Protein AF-A0A9C9YSY8-F1 (afdb_monomer)

Sequence (391 aa):
MLTLLEEVLQSASAFPRGHAELFSRYLCRLVIRERQNPRGVELIDALFDPEDLRDMADPRQPLLPPDAPFFTALARLAYDGQRREFKGEPQEVNFARRAVRQTLDNDQWTLARALHLLIEAETCGQYRFRHQQFQEYFAALELARSGEVALAQAPWRPDQFQRGLAEVRDELPAWGQLPPVDRSGWEETARMAAELAEDGDDFIARLAEVNLPLAGQSAAPERVAVNLRANLAERLLARMRDDRADLRARIAAGHALGEMEMLEVLGYRALARNGQRIAWLPPVETIPGGEYTFGSQDDPEADSDEHRFSQRLAEFALGRFPVTNAEWGCFIKAGGYEEPRWWRGEASRRYREQGSNEGEIYFLKSIRQVVRAQDLDLEEVLAALRIGPEQ

pLDDT: mean 85.14, std 14.09, range [41.19, 98.5]

Foldseek 3Di:
DLVLQVVLVVQEPDGQPDLLSSVQLSVLVLLLVLCPDPVNVVLSPVQDDPVLNVQSPPSHHRGHPCPRLLLLLLLVLLQVQLVPPDDQDDDFRKAALVSSCVRDPPSSVVSCVSSQQKDADPPPRIITGPDPSSSLSSPLSVCLVVLPLLLFAWAWFQVPAPDGPVRQVVPADPPGDGDATRGSSNLSSLLSNLVVHPPSQVSLVVNCVRQLLSSLLSDDPVRYDPVSNVVSLLVLVVSLPDPRTGPNNNVSSVVSNVNSVPCVSVVWDFDDDPNHGLAIHFDKDKDAFAKDWDFDPPDPPDDPPTDIDIDTDHIDIDGPDPQDPRNVVSCVVVCVLPDCVNQDDPVSVCCSVVDPVVVVVVVVVVVVVVCVSPVNDPVVVCVVVVHDPVD

Nearest PDB structures (foldseek):
  1y4j-assembly1_B  TM=8.298E-01  e=3.152E-01  Homo sapiens
  7wge-assembly1_A  TM=3.736E-01  e=1.547E-03  Homo sapiens
  1g3j-assembly1_A  TM=2.043E-01  e=4.956E+00  Homo sapiens
  2z6h-assembly1_A  TM=2.006E-01  e=8.853E+00  Homo sapiens

Secondary structure (DSSP, 8-state):
-HHHHHHHHHH-SS--SSHHHHHHHHHHHHHHHHHTSTTTHHHHHHHS-HHHHHHHT-SSS----TTSHHHHHHHHHHHHHHHHH-SSS-----EEHHHHHHHS-HHHHHHHHHTTSEEE-SSTTEEEESSHHHHHHHHHHHHHHH--GGGG----SGGGSSS-HHHHHHHS-TTPPPP-PPP-S-HHHHHHHHHH-TTHHHHHHHHHHH-HHHHHHH--TTTS-HHHHHHHHHHHHHHHH-TTS-HHHHHHHHHHHHHTT-GGGGT-EEEEETTEEEEEEPPEEEE-SEEEEES-SS-TT--TT---EEEEE--EEEESSPPPHHHHHHHHHTTTTT-GGG--SHHHHHHHHS--HHHHHHHHHHHHHHHHHHT--HHHHHHHTT--TT-

Radius of gyration: 27.0 Å; Cα contacts (8 Å, |Δi|>4): 495; chains: 1; bounding box: 69×48×82 Å

Mean predicted aligned error: 10.3 Å

Solvent-accessible surface area (backbone atoms only — not comparable to full-atom values): 22149 Å² total; per-residue (Å²): 106,68,71,57,48,51,59,44,49,79,65,34,96,63,83,63,93,45,69,47,52,44,53,36,44,40,50,23,51,50,52,56,55,40,39,73,34,90,82,31,30,69,57,43,67,72,59,46,55,77,63,51,58,50,39,24,60,34,66,88,66,44,42,59,60,69,79,38,64,55,48,41,30,48,11,49,52,28,34,58,43,53,74,70,68,62,78,60,59,99,67,86,63,73,38,47,51,66,61,50,60,73,53,30,56,75,65,48,48,50,47,36,44,75,69,54,47,46,38,78,40,95,55,85,67,25,28,24,50,66,43,67,68,58,34,33,50,28,19,8,58,43,41,30,72,68,61,63,46,72,58,40,36,43,51,42,44,56,90,58,42,95,70,45,69,65,64,56,51,75,75,44,58,99,86,53,78,80,70,75,57,67,52,45,78,24,62,69,22,48,41,30,8,37,71,66,23,93,55,30,57,60,50,33,56,57,25,37,78,37,23,48,36,59,24,33,66,50,47,46,83,93,79,37,57,69,67,58,54,52,51,45,42,52,53,26,54,50,43,42,67,38,84,78,35,25,69,45,38,17,50,45,14,46,50,20,37,57,75,50,65,55,51,54,85,78,52,31,42,80,40,64,58,96,89,40,77,70,45,68,42,76,39,64,44,79,46,74,56,44,79,44,77,44,68,54,89,86,50,97,84,59,59,96,84,59,59,62,48,77,49,78,43,72,62,48,73,44,67,76,60,79,90,45,74,69,52,50,50,41,40,57,76,71,39,54,85,75,45,66,87,78,42,75,58,68,69,46,39,47,48,66,73,69,54,51,63,65,64,53,49,51,49,51,48,51,47,52,50,50,30,69,73,64,75,48,60,63,68,60,54,33,54,76,70,70,53,60,99,92,114

Structure (mmCIF, N/CA/C/O backbone):
data_AF-A0A9C9YSY8-F1
#
_entry.id   AF-A0A9C9YSY8-F1
#
loop_
_atom_site.group_PDB
_atom_site.id
_atom_site.type_symbol
_atom_site.label_atom_id
_atom_site.label_alt_id
_atom_site.label_comp_id
_atom_site.label_asym_id
_atom_site.label_entity_id
_atom_site.label_seq_id
_atom_site.pdbx_PDB_ins_code
_atom_site.Cartn_x
_atom_site.Cartn_y
_atom_site.Cartn_z
_atom_site.occupancy
_atom_site.B_iso_or_equiv
_atom_site.auth_seq_id
_atom_site.auth_comp_id
_atom_site.auth_asym_id
_atom_site.auth_atom_id
_atom_site.pdbx_PDB_model_num
ATOM 1 N N . MET A 1 1 ? 1.028 11.476 12.894 1.00 53.50 1 MET A N 1
ATOM 2 C CA . MET A 1 1 ? 1.878 10.273 12.772 1.00 53.50 1 MET A CA 1
ATOM 3 C C . MET A 1 1 ? 3.161 10.383 13.597 1.00 53.50 1 MET A C 1
ATOM 5 O O . MET A 1 1 ? 3.347 9.523 14.439 1.00 53.50 1 MET A O 1
ATOM 9 N N . LEU A 1 2 ? 3.988 11.429 13.444 1.00 47.78 2 LEU A N 1
ATOM 10 C CA . LEU A 1 2 ? 5.233 11.613 14.223 1.00 47.78 2 LEU A CA 1
ATOM 11 C C . LEU A 1 2 ? 5.024 11.620 15.747 1.00 47.78 2 LEU A C 1
ATOM 13 O O . LEU A 1 2 ? 5.626 10.808 16.429 1.00 47.78 2 LEU A O 1
ATOM 17 N N . THR A 1 3 ? 4.071 12.395 16.270 1.00 62.78 3 THR A N 1
ATOM 18 C CA . THR A 1 3 ? 3.726 12.384 17.711 1.00 62.78 3 THR A CA 1
ATOM 19 C C . THR A 1 3 ? 3.260 11.005 18.201 1.00 62.78 3 THR A C 1
ATOM 21 O O . THR A 1 3 ? 3.559 10.579 19.309 1.00 62.78 3 THR A O 1
ATOM 24 N N . LEU A 1 4 ? 2.547 10.272 17.342 1.00 63.28 4 LEU A N 1
ATOM 25 C CA . LEU A 1 4 ? 2.064 8.910 17.597 1.00 63.28 4 LEU A CA 1
ATOM 26 C C . LEU A 1 4 ? 3.246 7.927 17.686 1.00 63.28 4 LEU A C 1
ATOM 28 O O . LEU A 1 4 ? 3.289 7.070 18.563 1.00 63.28 4 LEU A O 1
ATOM 32 N N . LEU A 1 5 ? 4.219 8.089 16.787 1.00 57.59 5 LEU A N 1
ATOM 33 C CA . LEU A 1 5 ? 5.454 7.318 16.729 1.00 57.59 5 LEU A CA 1
ATOM 34 C C . LEU A 1 5 ? 6.379 7.632 17.912 1.00 57.59 5 LEU A C 1
ATOM 36 O O . LEU A 1 5 ? 6.881 6.701 18.529 1.00 57.59 5 LEU A O 1
ATOM 40 N N . GLU A 1 6 ? 6.562 8.904 18.270 1.00 66.06 6 GLU A N 1
ATOM 41 C CA . GLU A 1 6 ? 7.297 9.330 19.469 1.00 66.06 6 GLU A CA 1
ATOM 42 C C . GLU A 1 6 ? 6.704 8.709 20.728 1.00 66.06 6 GLU A C 1
ATOM 44 O O . GLU A 1 6 ? 7.425 8.121 21.532 1.00 66.06 6 GLU A O 1
ATOM 49 N N . GLU A 1 7 ? 5.380 8.775 20.880 1.00 66.81 7 GLU A N 1
ATOM 50 C CA . GLU A 1 7 ? 4.705 8.141 22.003 1.00 66.81 7 GLU A CA 1
ATOM 51 C C . GLU A 1 7 ? 4.943 6.620 22.000 1.00 66.81 7 GLU A C 1
ATOM 53 O O . GLU A 1 7 ? 5.314 6.051 23.026 1.00 66.81 7 GLU A O 1
ATOM 58 N N . VAL A 1 8 ? 4.808 5.925 20.872 1.00 64.19 8 VAL A N 1
ATOM 59 C CA . VAL A 1 8 ? 5.055 4.472 20.846 1.00 64.19 8 VAL A CA 1
ATOM 60 C C . VAL A 1 8 ? 6.527 4.130 21.144 1.00 64.19 8 VAL A C 1
ATOM 62 O O . VAL A 1 8 ? 6.789 3.203 21.915 1.00 64.19 8 VAL A O 1
ATOM 65 N N . LEU A 1 9 ? 7.487 4.891 20.608 1.00 65.31 9 LEU A N 1
ATOM 66 C CA . LEU A 1 9 ? 8.928 4.653 20.766 1.00 65.31 9 LEU A CA 1
ATOM 67 C C . LEU A 1 9 ? 9.468 5.004 22.158 1.00 65.31 9 LEU A C 1
ATOM 69 O O . LEU A 1 9 ? 10.395 4.348 22.620 1.00 65.31 9 LEU A O 1
ATOM 73 N N . GLN A 1 10 ? 8.885 5.975 22.866 1.00 65.06 10 GLN A N 1
ATOM 74 C CA . GLN A 1 10 ? 9.277 6.292 24.250 1.00 65.06 10 GLN A CA 1
ATOM 75 C C . GLN A 1 10 ? 9.098 5.104 25.210 1.00 65.06 10 GLN A C 1
ATOM 77 O O . GLN A 1 10 ? 9.761 5.038 26.244 1.00 65.06 10 GLN A O 1
ATOM 82 N N . SER A 1 11 ? 8.193 4.178 24.884 1.00 57.09 11 SER A N 1
ATOM 83 C CA . SER A 1 11 ? 7.857 3.014 25.712 1.00 57.09 11 SER A CA 1
ATOM 84 C C . SER A 1 11 ? 8.314 1.670 25.142 1.00 57.09 11 SER A C 1
ATOM 86 O O . SER A 1 11 ? 8.311 0.686 25.876 1.00 57.09 11 SER A O 1
ATOM 88 N N . ALA A 1 12 ? 8.687 1.605 23.859 1.00 59.97 12 ALA A N 1
ATOM 89 C CA . ALA A 1 12 ? 8.992 0.358 23.159 1.00 59.97 12 ALA A CA 1
ATOM 90 C C . ALA A 1 12 ? 10.464 0.288 22.733 1.00 59.97 12 ALA A C 1
ATOM 92 O O . ALA A 1 12 ? 11.056 1.271 22.300 1.00 59.97 12 ALA A O 1
ATOM 93 N N . SER A 1 13 ? 11.053 -0.907 22.788 1.00 56.91 13 SER A N 1
ATOM 94 C CA . SER A 1 13 ? 12.455 -1.135 22.409 1.00 56.91 13 SER A CA 1
ATOM 95 C C . SER A 1 13 ? 12.695 -1.246 20.897 1.00 56.91 13 SER A C 1
ATOM 97 O O . SER A 1 13 ? 13.848 -1.276 20.470 1.00 56.91 13 SER A O 1
ATOM 99 N N . ALA A 1 14 ? 11.636 -1.324 20.084 1.00 68.00 14 ALA A N 1
ATOM 100 C CA . ALA A 1 14 ? 11.732 -1.562 18.646 1.00 68.00 14 ALA A CA 1
ATOM 101 C C . ALA A 1 14 ? 10.728 -0.731 17.838 1.00 68.00 14 ALA A C 1
ATOM 103 O O . ALA A 1 14 ? 9.569 -0.568 18.238 1.00 68.00 14 ALA A O 1
ATOM 104 N N . PHE A 1 15 ? 11.176 -0.275 16.665 1.00 73.31 15 PHE A N 1
ATOM 105 C CA . PHE A 1 15 ? 10.362 0.453 15.695 1.00 73.31 15 PHE A CA 1
ATOM 106 C C . PHE A 1 15 ? 9.209 -0.429 15.169 1.00 73.31 15 PHE A C 1
ATOM 108 O O . PHE A 1 15 ? 9.440 -1.615 14.915 1.00 73.31 15 PHE A O 1
ATOM 115 N N . PRO A 1 16 ? 7.977 0.097 15.019 1.00 76.06 16 PRO A N 1
ATOM 116 C CA . PRO A 1 16 ? 6.867 -0.657 14.430 1.00 76.06 16 PRO A CA 1
ATOM 117 C C . PRO A 1 16 ? 7.177 -1.093 12.994 1.00 76.06 16 PRO A C 1
ATOM 119 O O . PRO A 1 16 ? 7.732 -0.316 12.222 1.00 76.06 16 PRO A O 1
ATOM 122 N N . ARG A 1 17 ? 6.785 -2.309 12.602 1.00 75.12 17 ARG A N 1
ATOM 123 C CA . ARG A 1 17 ? 7.070 -2.855 11.260 1.00 75.12 17 ARG A CA 1
ATOM 124 C C . ARG A 1 17 ? 6.138 -2.329 10.164 1.00 75.12 17 ARG A C 1
ATOM 126 O O . ARG A 1 17 ? 6.285 -2.700 9.007 1.00 75.12 17 ARG A O 1
ATOM 133 N N . GLY A 1 18 ? 5.160 -1.504 10.521 1.00 83.56 18 GLY A N 1
ATOM 134 C CA . GLY A 1 18 ? 4.184 -0.944 9.595 1.00 83.56 18 GLY A CA 1
ATOM 135 C C . GLY A 1 18 ? 3.170 -0.053 10.304 1.00 83.56 18 GLY A C 1
ATOM 136 O O . GLY A 1 18 ? 3.243 0.156 11.523 1.00 83.56 18 GLY A O 1
ATOM 137 N N . HIS A 1 19 ? 2.231 0.497 9.537 1.00 86.62 19 HIS A N 1
ATOM 138 C CA . HIS A 1 19 ? 1.243 1.436 10.070 1.00 86.62 19 HIS A CA 1
ATOM 139 C C . HIS A 1 19 ? 0.259 0.736 11.007 1.00 86.62 19 HIS A C 1
ATOM 141 O O . HIS A 1 19 ? -0.042 1.269 12.076 1.00 86.62 19 HIS A O 1
ATOM 147 N N . ALA A 1 20 ? -0.197 -0.471 10.666 1.00 90.38 20 ALA A N 1
ATOM 148 C CA . ALA A 1 20 ? -1.161 -1.183 11.498 1.00 90.38 20 ALA A CA 1
ATOM 149 C C . ALA A 1 20 ? -0.577 -1.529 12.877 1.00 90.38 20 ALA A C 1
ATOM 151 O O . ALA A 1 20 ? -1.247 -1.361 13.898 1.00 90.38 20 ALA A O 1
ATOM 152 N N . GLU A 1 21 ? 0.696 -1.936 12.930 1.00 87.19 21 GLU A N 1
ATOM 153 C CA . GLU A 1 21 ? 1.386 -2.190 14.200 1.00 87.19 21 GLU A CA 1
ATOM 154 C C . GLU A 1 21 ? 1.549 -0.902 15.021 1.00 87.19 21 GLU A C 1
ATOM 156 O O . GLU A 1 21 ? 1.324 -0.918 16.231 1.00 87.19 21 GLU A O 1
ATOM 161 N N . LEU A 1 22 ? 1.878 0.229 14.384 1.00 89.12 22 LEU A N 1
ATOM 162 C CA . LEU A 1 22 ? 1.962 1.526 15.064 1.00 89.12 22 LEU A CA 1
ATOM 163 C C . LEU A 1 22 ? 0.634 1.885 15.753 1.00 89.12 22 LEU A C 1
ATOM 165 O O . LEU A 1 22 ? 0.630 2.214 16.941 1.00 89.12 22 LEU A O 1
ATOM 169 N N . PHE A 1 23 ? -0.487 1.789 15.032 1.00 90.75 23 PHE A N 1
ATOM 170 C CA . PHE A 1 23 ? -1.812 2.085 15.583 1.00 90.75 23 PHE A CA 1
ATOM 171 C C . PHE A 1 23 ? -2.242 1.079 16.653 1.00 90.75 23 PHE A C 1
ATOM 173 O O . PHE A 1 23 ? -2.756 1.498 17.690 1.00 90.75 23 PHE A O 1
ATOM 180 N N . SER A 1 24 ? -1.972 -0.216 16.457 1.00 92.62 24 SER A N 1
ATOM 181 C CA . SER A 1 24 ? -2.257 -1.257 17.455 1.00 92.62 24 SER A CA 1
ATOM 182 C C . SER A 1 24 ? -1.576 -0.942 18.786 1.00 92.62 24 SER A C 1
ATOM 184 O O . SER A 1 24 ? -2.235 -0.837 19.819 1.00 92.62 24 SER A O 1
ATOM 186 N N . ARG A 1 25 ? -0.258 -0.697 18.754 1.00 90.06 25 ARG A N 1
ATOM 187 C CA . ARG A 1 25 ? 0.536 -0.388 19.953 1.00 90.06 25 ARG A CA 1
ATOM 188 C C . ARG A 1 25 ? 0.079 0.904 20.625 1.00 90.06 25 ARG A C 1
ATOM 190 O O . ARG A 1 25 ? 0.023 0.983 21.852 1.00 90.06 25 ARG A O 1
ATOM 197 N N . TYR A 1 26 ? -0.265 1.914 19.829 1.00 90.25 26 TYR A N 1
ATOM 198 C CA . TYR A 1 26 ? -0.780 3.173 20.351 1.00 90.25 26 TYR A CA 1
ATOM 199 C C . TYR A 1 26 ? -2.120 3.001 21.074 1.00 90.25 26 TYR A C 1
ATOM 201 O O . TYR A 1 26 ? -2.306 3.546 22.162 1.00 90.25 26 TYR A O 1
ATOM 209 N N . LEU A 1 27 ? -3.039 2.213 20.511 1.00 93.50 27 LEU A N 1
ATOM 210 C CA . LEU A 1 27 ? -4.328 1.924 21.135 1.00 93.50 27 LEU A CA 1
ATOM 211 C C . LEU A 1 27 ? -4.168 1.141 22.441 1.00 93.50 27 LEU A C 1
ATOM 213 O O . LEU A 1 27 ? -4.807 1.515 23.425 1.00 93.50 27 LEU A O 1
ATOM 217 N N . CYS A 1 28 ? -3.272 0.147 22.497 1.00 93.62 28 CYS A N 1
ATOM 218 C CA . CYS A 1 28 ? -2.930 -0.532 23.752 1.00 93.62 28 CYS A CA 1
ATOM 219 C C 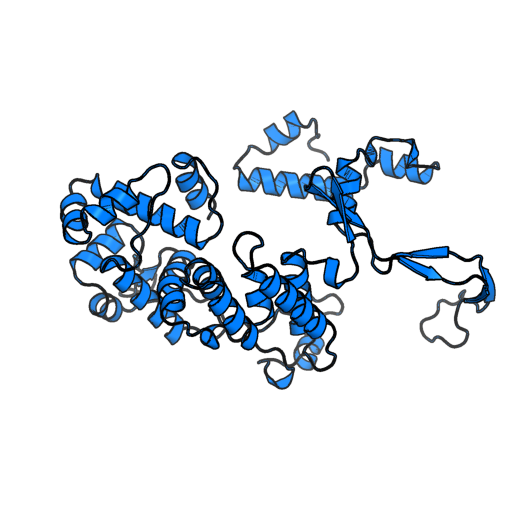. CYS A 1 28 ? -2.508 0.488 24.816 1.00 93.62 28 CYS A C 1
ATOM 221 O O . CYS A 1 28 ? -3.053 0.515 25.919 1.00 93.62 28 CYS A O 1
ATOM 223 N N . ARG A 1 29 ? -1.594 1.403 24.463 1.00 90.75 29 ARG A N 1
ATOM 224 C CA . ARG A 1 29 ? -1.128 2.452 25.379 1.00 90.75 29 ARG A CA 1
ATOM 225 C C . ARG A 1 29 ? -2.264 3.369 25.834 1.00 90.75 29 ARG A C 1
ATOM 227 O O . ARG A 1 29 ? -2.326 3.695 27.018 1.00 90.75 29 ARG A O 1
ATOM 234 N N . LEU A 1 30 ? -3.147 3.793 24.929 1.00 92.12 30 LEU A N 1
ATOM 235 C CA . LEU A 1 30 ? -4.293 4.637 25.271 1.00 92.12 30 LEU A CA 1
ATOM 236 C C . LEU A 1 30 ? -5.233 3.948 26.264 1.00 92.12 30 LEU A C 1
ATOM 238 O O . LEU A 1 30 ? -5.594 4.562 27.268 1.00 92.12 30 LEU A O 1
ATOM 242 N N . VAL A 1 31 ? -5.580 2.681 26.022 1.00 94.31 31 VAL A N 1
ATOM 243 C CA . VAL A 1 31 ? -6.439 1.901 26.925 1.00 94.31 31 VAL A CA 1
ATOM 244 C C . VAL A 1 31 ? -5.767 1.737 28.287 1.00 94.31 31 VAL A C 1
ATOM 246 O O . VAL A 1 31 ? -6.350 2.098 29.305 1.00 94.31 31 VAL A O 1
ATOM 249 N N . ILE A 1 32 ? -4.513 1.282 28.336 1.00 94.19 32 ILE A N 1
ATOM 250 C CA . ILE A 1 32 ? -3.812 1.070 29.612 1.00 94.19 32 ILE A CA 1
ATOM 251 C C . ILE A 1 32 ? -3.631 2.378 30.391 1.00 94.19 32 ILE A C 1
ATOM 253 O O . ILE A 1 32 ? -3.777 2.388 31.614 1.00 94.19 32 ILE A O 1
ATOM 257 N N . ARG A 1 33 ? -3.375 3.497 29.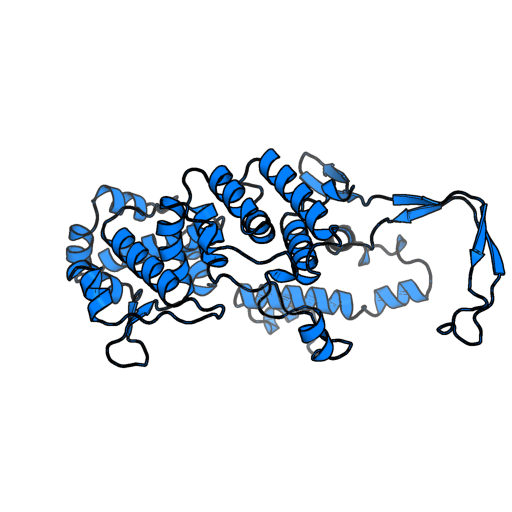707 1.00 91.81 33 ARG A N 1
ATOM 258 C CA . ARG A 1 33 ? -3.309 4.820 30.338 1.00 91.81 33 ARG A CA 1
ATOM 259 C C . ARG A 1 33 ? -4.660 5.243 30.910 1.00 91.81 33 ARG A C 1
ATOM 261 O O . ARG A 1 33 ? -4.707 5.728 32.034 1.00 91.81 33 ARG A O 1
ATOM 268 N N . GLU A 1 34 ? -5.748 5.065 30.167 1.00 94.25 34 GLU A N 1
ATOM 269 C CA . GLU A 1 34 ? -7.085 5.434 30.642 1.00 94.25 34 GLU A CA 1
ATOM 270 C C . GLU A 1 34 ? -7.540 4.547 31.805 1.00 94.25 34 GLU A C 1
ATOM 272 O O . GLU A 1 34 ? -8.205 5.019 32.723 1.00 94.25 34 GLU A O 1
ATOM 277 N N . ARG A 1 35 ? -7.083 3.292 31.857 1.00 94.25 35 ARG A N 1
ATOM 278 C CA . ARG A 1 35 ? -7.336 2.392 32.990 1.00 94.25 35 ARG A CA 1
ATOM 279 C C . ARG A 1 35 ? -6.694 2.883 34.288 1.00 94.25 35 ARG A C 1
ATOM 281 O O . ARG A 1 35 ? -7.181 2.575 35.367 1.00 94.25 35 ARG A O 1
ATOM 288 N N . GLN A 1 36 ? -5.611 3.658 34.209 1.00 91.62 36 GLN A N 1
ATOM 289 C CA . GLN A 1 36 ? -4.979 4.270 35.384 1.00 91.62 36 GLN A CA 1
ATOM 290 C C . GLN A 1 36 ? -5.775 5.476 35.915 1.00 91.62 36 GLN A C 1
ATOM 292 O O . GLN A 1 36 ? -5.525 5.927 37.035 1.00 91.62 36 GLN A O 1
ATOM 297 N N . ASN A 1 37 ? -6.743 5.996 35.149 1.00 90.88 37 ASN A N 1
ATOM 298 C CA . ASN A 1 37 ? -7.614 7.077 35.595 1.00 90.88 37 ASN A CA 1
ATOM 299 C C . ASN A 1 37 ? -8.754 6.525 36.473 1.00 90.88 37 ASN A C 1
ATOM 301 O O . ASN A 1 37 ? -9.435 5.582 36.066 1.00 90.88 37 ASN A O 1
ATOM 305 N N . PRO A 1 38 ? -9.077 7.156 37.624 1.00 86.19 38 PRO A N 1
ATOM 306 C CA . PRO A 1 38 ? -10.145 6.683 38.515 1.00 86.19 38 PRO A CA 1
ATOM 307 C C . PRO A 1 38 ? -11.530 6.574 37.863 1.00 86.19 38 PRO A C 1
ATOM 309 O O . PRO A 1 38 ? -12.362 5.806 38.321 1.00 86.19 38 PRO A O 1
ATOM 312 N N . ARG A 1 39 ? -11.790 7.358 36.807 1.00 81.81 39 ARG A N 1
ATOM 313 C CA . ARG A 1 39 ? -13.045 7.311 36.036 1.00 81.81 39 ARG A CA 1
ATOM 314 C C . ARG A 1 39 ? -13.015 6.308 34.879 1.00 81.81 39 ARG A C 1
ATOM 316 O O . ARG A 1 39 ? -14.075 5.970 34.369 1.00 81.81 39 ARG A O 1
ATOM 323 N N . GLY A 1 40 ? -11.826 5.889 34.447 1.00 84.94 40 GLY A N 1
ATOM 324 C CA . GLY A 1 40 ? -11.632 4.987 33.312 1.00 84.94 40 GLY A CA 1
ATOM 325 C C . GLY A 1 40 ? -11.503 3.522 33.725 1.00 84.94 40 GLY A C 1
ATOM 326 O O . GLY A 1 40 ? -11.885 2.648 32.954 1.00 84.94 40 GLY A O 1
ATOM 327 N N . VAL A 1 41 ? -11.030 3.245 34.948 1.00 91.25 41 VAL A N 1
ATOM 328 C CA . VAL A 1 41 ? -10.786 1.875 35.431 1.00 91.25 41 VAL A CA 1
ATOM 329 C C . VAL A 1 41 ? -12.038 0.999 35.428 1.00 91.25 41 VAL A C 1
ATOM 331 O O . VAL A 1 41 ? -12.005 -0.083 34.854 1.00 91.25 41 VAL A O 1
ATOM 334 N N . GLU A 1 42 ? -13.156 1.483 35.981 1.00 90.88 42 GLU A N 1
ATOM 335 C CA . GLU A 1 42 ? -14.417 0.726 36.025 1.00 90.88 42 GLU A CA 1
ATOM 336 C C . GLU A 1 42 ? -14.943 0.427 34.616 1.00 90.88 42 GLU A C 1
ATOM 338 O O . GLU A 1 42 ? -15.437 -0.665 34.352 1.00 90.88 42 GLU A O 1
ATOM 343 N N . LEU A 1 43 ? -14.795 1.387 33.700 1.00 91.44 43 LEU A N 1
ATOM 344 C CA . LEU A 1 43 ? -15.264 1.268 32.324 1.00 91.44 43 LEU A CA 1
ATOM 345 C C . LEU A 1 43 ? -14.420 0.278 31.513 1.00 91.44 43 LEU A C 1
ATOM 347 O O . LEU A 1 43 ? -14.954 -0.509 30.739 1.00 91.44 43 LEU A O 1
ATOM 351 N N . ILE A 1 44 ? -13.099 0.313 31.685 1.00 94.44 44 ILE A N 1
ATOM 352 C CA . ILE A 1 44 ? -12.180 -0.578 30.975 1.00 94.44 44 ILE A CA 1
ATOM 353 C C . ILE A 1 44 ? -12.277 -2.005 31.502 1.00 94.44 44 ILE A C 1
ATOM 355 O O . ILE A 1 44 ? -12.360 -2.927 30.697 1.00 94.44 44 ILE A O 1
ATOM 359 N N . ASP A 1 45 ? -12.333 -2.190 32.820 1.00 93.25 45 ASP A N 1
ATOM 360 C CA . ASP A 1 45 ? -12.474 -3.520 33.422 1.00 93.25 45 ASP A CA 1
ATOM 361 C C . ASP A 1 45 ? -13.833 -4.170 33.084 1.00 93.25 45 ASP A C 1
ATOM 363 O O . ASP A 1 45 ? -13.961 -5.390 33.155 1.00 93.25 45 ASP A O 1
ATOM 367 N N . ALA A 1 46 ? -14.841 -3.380 32.692 1.00 91.56 46 ALA A N 1
ATOM 368 C CA . ALA A 1 46 ? -16.125 -3.882 32.198 1.00 91.56 46 ALA A CA 1
ATOM 369 C C . ALA A 1 46 ? -16.124 -4.234 30.697 1.00 91.56 46 ALA A C 1
ATOM 371 O O . ALA A 1 46 ? -16.925 -5.064 30.268 1.00 91.56 46 ALA A O 1
ATOM 372 N N . LEU A 1 47 ? -15.269 -3.593 29.890 1.00 92.62 47 LEU A N 1
ATOM 373 C CA . LEU A 1 47 ? -15.264 -3.718 28.423 1.00 92.62 47 LEU A CA 1
ATOM 374 C C . LEU A 1 47 ? -14.196 -4.672 27.873 1.00 92.62 47 LEU A C 1
ATOM 376 O O . LEU A 1 47 ? -14.279 -5.042 26.700 1.00 92.62 47 LEU A O 1
ATOM 380 N N . PHE A 1 48 ? -13.203 -5.041 28.682 1.00 95.62 48 PHE A N 1
ATOM 381 C CA . PHE A 1 48 ? -12.078 -5.880 28.272 1.00 95.62 48 PHE A CA 1
ATOM 382 C C . PHE A 1 48 ? -11.840 -7.020 29.250 1.00 95.62 48 PHE A C 1
ATOM 384 O O . PHE A 1 48 ? -11.928 -6.843 30.466 1.00 95.62 48 PHE A O 1
ATOM 391 N N . ASP A 1 49 ? -11.449 -8.171 28.711 1.00 95.00 49 ASP A N 1
ATOM 392 C CA . ASP A 1 49 ? -11.075 -9.307 29.533 1.00 95.00 49 ASP A CA 1
ATOM 393 C C . ASP A 1 49 ? -9.746 -9.045 30.277 1.00 95.00 49 ASP A C 1
ATOM 395 O O . ASP A 1 49 ? -8.833 -8.393 29.757 1.00 95.00 49 ASP A O 1
ATOM 399 N N . PRO A 1 50 ? -9.564 -9.573 31.504 1.00 94.31 50 PRO A N 1
ATOM 400 C CA . PRO A 1 50 ? -8.314 -9.407 32.248 1.00 94.31 50 PRO A CA 1
ATOM 401 C C . PRO A 1 50 ? -7.074 -10.002 31.560 1.00 94.31 50 PRO A C 1
ATOM 403 O O . PRO A 1 50 ? -5.950 -9.685 31.948 1.00 94.31 50 PRO A O 1
ATOM 406 N N . GLU A 1 51 ? -7.253 -10.919 30.607 1.00 94.00 51 GLU A N 1
ATOM 407 C CA . GLU A 1 51 ? -6.178 -11.452 29.757 1.00 94.00 51 GLU A CA 1
ATOM 408 C C . GLU A 1 51 ? -5.759 -10.428 28.706 1.00 94.00 51 GLU A C 1
ATOM 410 O O . GLU A 1 51 ? -4.608 -10.000 28.723 1.00 94.00 51 GLU A O 1
ATOM 415 N N . ASP A 1 52 ? -6.711 -9.906 27.935 1.00 94.69 52 ASP A N 1
ATOM 416 C CA . ASP A 1 52 ? -6.493 -8.814 26.984 1.00 94.69 52 ASP A CA 1
ATOM 417 C C . ASP A 1 52 ? -5.789 -7.607 27.620 1.00 94.69 52 ASP A C 1
ATOM 419 O O . ASP A 1 52 ? -4.855 -7.034 27.061 1.00 94.69 52 ASP A O 1
ATOM 423 N N . LEU A 1 53 ? -6.212 -7.211 28.826 1.00 94.81 53 LEU A N 1
ATOM 424 C CA . LEU A 1 53 ? -5.598 -6.099 29.557 1.00 94.81 53 LEU A CA 1
ATOM 425 C C . LEU A 1 53 ? -4.157 -6.389 29.989 1.00 94.81 53 LEU A C 1
ATOM 427 O O . LEU A 1 53 ? -3.362 -5.454 30.106 1.00 94.81 53 LEU A O 1
ATOM 431 N N . ARG A 1 54 ? -3.814 -7.654 30.253 1.00 93.62 54 ARG A N 1
ATOM 432 C CA . ARG A 1 54 ? -2.432 -8.057 30.542 1.00 93.62 54 ARG A CA 1
ATOM 433 C C . ARG A 1 54 ? -1.586 -8.013 29.275 1.00 93.62 54 ARG A C 1
ATOM 435 O O . ARG A 1 54 ? -0.496 -7.450 29.323 1.00 93.62 54 ARG A O 1
ATOM 442 N N . ASP A 1 55 ? -2.111 -8.514 28.164 1.00 93.31 55 ASP A N 1
ATOM 443 C CA . ASP A 1 55 ? -1.402 -8.564 26.884 1.00 93.31 55 ASP A CA 1
ATOM 444 C C . ASP A 1 55 ? -1.188 -7.164 26.288 1.00 93.31 55 ASP A C 1
ATOM 446 O O . ASP A 1 55 ? -0.098 -6.842 25.813 1.00 93.31 55 ASP A O 1
ATOM 450 N N . MET A 1 56 ? -2.174 -6.268 26.399 1.00 93.69 56 MET A N 1
ATOM 451 C CA . MET A 1 56 ? -2.018 -4.858 26.018 1.00 93.69 56 MET A CA 1
ATOM 452 C C . MET A 1 56 ? -0.991 -4.115 26.886 1.00 93.69 56 MET A C 1
ATOM 454 O O . MET A 1 56 ? -0.406 -3.130 26.432 1.00 93.69 56 MET A O 1
ATOM 458 N N . ALA A 1 57 ? -0.790 -4.547 28.134 1.00 91.94 57 ALA A N 1
ATOM 459 C CA . ALA A 1 57 ? 0.148 -3.935 29.071 1.00 91.94 57 ALA A CA 1
ATOM 460 C C . ALA A 1 57 ? 1.576 -4.497 28.973 1.00 91.94 57 ALA A C 1
ATOM 462 O O . ALA A 1 57 ? 2.460 -3.977 29.661 1.00 91.94 57 ALA A O 1
ATOM 463 N N . ASP A 1 58 ? 1.824 -5.531 28.157 1.00 87.81 58 ASP A N 1
ATOM 464 C CA . ASP A 1 58 ? 3.164 -6.094 27.991 1.00 87.81 58 ASP A CA 1
ATOM 465 C C . ASP A 1 58 ? 4.111 -5.036 27.380 1.00 87.81 58 ASP A C 1
ATOM 467 O O . ASP A 1 58 ? 3.906 -4.591 26.247 1.00 87.81 58 ASP A O 1
ATOM 471 N N . PRO A 1 59 ? 5.179 -4.619 28.091 1.00 78.31 59 PRO A N 1
ATOM 472 C CA . PRO A 1 59 ? 6.101 -3.597 27.601 1.00 78.31 59 PRO A CA 1
ATOM 473 C C . PRO A 1 59 ? 6.999 -4.079 26.451 1.00 78.31 59 PRO A C 1
ATOM 475 O O . PRO A 1 59 ? 7.646 -3.264 25.793 1.00 78.31 59 PRO A O 1
ATOM 478 N N . ARG A 1 60 ? 7.105 -5.393 26.221 1.00 79.19 60 ARG A N 1
ATOM 479 C CA . ARG A 1 60 ? 7.936 -5.979 25.160 1.00 79.19 60 ARG A CA 1
ATOM 480 C C . ARG A 1 60 ? 7.158 -6.143 23.867 1.00 79.19 60 ARG A C 1
ATOM 482 O O . ARG A 1 60 ? 7.695 -5.852 22.800 1.00 79.19 60 ARG A O 1
ATOM 489 N N . GLN A 1 61 ? 5.926 -6.627 23.966 1.00 81.50 61 GLN A N 1
ATOM 490 C CA . GLN A 1 61 ? 5.087 -6.922 22.812 1.00 81.50 61 GLN A CA 1
ATOM 491 C C . GLN A 1 61 ? 3.615 -6.681 23.160 1.00 81.50 61 GLN A C 1
ATOM 493 O O . GLN A 1 61 ? 2.882 -7.638 23.381 1.00 81.50 61 GLN A O 1
ATOM 498 N N . PRO A 1 62 ? 3.169 -5.414 23.210 1.00 83.56 62 PRO A N 1
ATOM 499 C CA . PRO A 1 62 ? 1.773 -5.127 23.491 1.00 83.56 62 PRO A CA 1
ATOM 500 C C . PRO A 1 62 ? 0.907 -5.627 22.332 1.00 83.56 62 PRO A C 1
ATOM 502 O O . PRO A 1 62 ? 1.153 -5.282 21.170 1.00 83.56 62 PRO A O 1
ATOM 505 N N . LEU A 1 63 ? -0.106 -6.429 22.653 1.00 88.06 63 LEU A N 1
ATOM 506 C CA . LEU A 1 63 ? -1.026 -7.011 21.678 1.00 88.06 63 LEU A CA 1
ATOM 507 C C . LEU A 1 63 ? -2.408 -6.388 21.840 1.00 88.06 63 LEU A C 1
ATOM 509 O O . LEU A 1 63 ? -2.982 -6.401 22.925 1.00 88.06 63 LEU A O 1
ATOM 513 N N . LEU A 1 64 ? -2.924 -5.813 20.755 1.00 92.75 64 LEU A N 1
ATOM 514 C CA . LEU A 1 64 ? -4.296 -5.326 20.715 1.00 92.75 64 LEU A CA 1
ATOM 515 C C . LEU A 1 64 ? -5.227 -6.532 20.520 1.00 92.75 64 LEU A C 1
ATOM 517 O O . LEU A 1 64 ? -4.939 -7.323 19.626 1.00 92.75 64 LEU A O 1
ATOM 521 N N . PRO A 1 65 ? -6.332 -6.665 21.271 1.00 92.94 65 PRO A N 1
ATOM 522 C CA . PRO A 1 65 ? -7.355 -7.680 21.023 1.00 92.94 65 PRO A CA 1
ATOM 523 C C . PRO A 1 65 ? -8.351 -7.176 19.957 1.00 92.94 65 PRO A C 1
ATOM 525 O O . PRO A 1 65 ? -9.325 -6.506 20.307 1.00 92.94 65 PRO A O 1
ATOM 528 N N . PRO A 1 66 ? -8.159 -7.431 18.646 1.00 90.50 66 PRO A N 1
ATOM 529 C CA . PRO A 1 66 ? -9.007 -6.832 17.607 1.00 90.50 66 PRO A CA 1
ATOM 530 C C . PRO A 1 66 ? -10.480 -7.254 17.723 1.00 90.50 66 PRO A C 1
ATOM 532 O O . PRO A 1 66 ? -11.377 -6.510 17.322 1.00 90.50 66 PRO A O 1
ATOM 535 N N . ASP A 1 67 ? -10.728 -8.424 18.312 1.00 90.75 67 ASP A N 1
ATOM 536 C CA . ASP A 1 67 ? -12.060 -8.995 18.489 1.00 90.75 67 ASP A CA 1
ATOM 537 C C . ASP A 1 67 ? -12.759 -8.543 19.777 1.00 90.75 67 ASP A C 1
ATOM 539 O O . ASP A 1 67 ? -13.945 -8.830 19.952 1.00 90.75 67 ASP A O 1
ATOM 543 N N . ALA A 1 68 ? -12.087 -7.764 20.638 1.00 93.94 68 ALA A N 1
ATOM 544 C CA . ALA A 1 68 ? -12.730 -7.173 21.807 1.00 93.94 68 ALA A CA 1
ATOM 545 C C . ALA A 1 68 ? -13.969 -6.360 21.372 1.00 93.94 68 ALA A C 1
ATOM 547 O O . ALA A 1 68 ? -13.902 -5.623 20.373 1.00 93.94 68 ALA A O 1
ATOM 548 N N . PRO A 1 69 ? -15.104 -6.438 22.101 1.00 94.06 69 PRO A N 1
ATOM 549 C CA . PRO A 1 69 ? -16.364 -5.826 21.675 1.00 94.06 69 PRO A CA 1
ATOM 550 C C . PRO A 1 69 ? -16.242 -4.340 21.319 1.00 94.06 69 PRO A C 1
ATOM 552 O O . PRO A 1 69 ? -16.817 -3.891 20.327 1.00 94.06 69 PRO A O 1
ATOM 555 N N . PHE A 1 70 ? -15.440 -3.592 22.083 1.00 96.19 70 PHE A N 1
ATOM 556 C CA . PHE A 1 70 ? -15.171 -2.176 21.840 1.00 96.19 70 PHE A CA 1
ATOM 557 C C . PHE A 1 70 ? -14.498 -1.916 20.483 1.00 96.19 70 PHE A C 1
ATOM 559 O O . PHE A 1 70 ? -14.966 -1.076 19.709 1.00 96.19 70 PHE A O 1
ATOM 566 N N . PHE A 1 71 ? -13.424 -2.643 20.165 1.00 96.19 71 PHE A N 1
ATOM 567 C CA . PHE A 1 71 ? -12.708 -2.468 18.901 1.00 96.19 71 PHE A CA 1
ATOM 568 C C . PHE A 1 71 ? -13.511 -2.991 17.714 1.00 96.19 71 PHE A C 1
ATOM 570 O O . PHE A 1 71 ? -13.530 -2.342 16.671 1.00 96.19 71 PHE A O 1
ATOM 577 N N . THR A 1 72 ? -14.272 -4.073 17.892 1.00 95.94 72 THR A N 1
ATOM 578 C CA . THR A 1 72 ? -15.198 -4.562 16.864 1.00 95.94 72 THR A CA 1
ATOM 579 C C . THR A 1 72 ? -16.301 -3.543 16.554 1.00 95.94 72 THR A C 1
ATOM 581 O O . THR A 1 72 ? -16.633 -3.342 15.385 1.00 95.94 72 THR A O 1
ATOM 584 N N . ALA A 1 73 ? -16.850 -2.850 17.559 1.00 96.75 73 ALA A N 1
ATOM 585 C CA . ALA A 1 73 ? -17.844 -1.797 17.339 1.00 96.75 73 ALA A CA 1
ATOM 586 C C . ALA A 1 73 ? -17.259 -0.590 16.581 1.00 96.75 73 ALA A C 1
ATOM 588 O O . ALA A 1 73 ? -17.885 -0.085 15.645 1.00 96.75 73 ALA A O 1
ATOM 589 N N . LEU A 1 74 ? -16.043 -0.152 16.933 1.00 97.00 74 LEU A N 1
ATOM 590 C CA . LEU A 1 74 ? -15.345 0.923 16.217 1.00 97.00 74 LEU A CA 1
ATOM 591 C C . LEU A 1 74 ? -14.972 0.526 14.783 1.00 97.00 74 LEU A C 1
ATOM 593 O O . LEU A 1 74 ? -15.151 1.337 13.874 1.00 97.00 74 LEU A O 1
ATOM 597 N N . ALA A 1 75 ? -14.511 -0.710 14.577 1.00 97.00 75 ALA A N 1
ATOM 598 C CA . ALA A 1 75 ? -14.192 -1.259 13.262 1.00 97.00 75 ALA A CA 1
ATOM 599 C C . ALA A 1 75 ? -15.411 -1.246 12.337 1.00 97.00 75 ALA A C 1
ATOM 601 O O . ALA A 1 75 ? -15.344 -0.705 11.235 1.00 97.00 75 ALA A O 1
ATOM 602 N N . ARG A 1 76 ? -16.560 -1.733 12.826 1.00 95.69 76 ARG A N 1
ATOM 603 C CA . ARG A 1 76 ? -17.828 -1.699 12.083 1.00 95.69 76 ARG A CA 1
ATOM 604 C C . ARG A 1 76 ? -18.279 -0.280 11.763 1.00 95.69 76 ARG A C 1
ATOM 606 O O . ARG A 1 76 ? -18.654 -0.013 10.626 1.00 95.69 76 ARG A O 1
ATOM 613 N N . LEU A 1 77 ? -18.214 0.638 12.735 1.00 95.38 77 LEU A N 1
ATOM 614 C CA . LEU A 1 77 ? -18.575 2.041 12.510 1.00 95.38 77 LEU A CA 1
ATOM 615 C C . LEU A 1 77 ? -17.720 2.656 11.393 1.00 95.38 77 LEU A C 1
ATOM 617 O O . LEU A 1 77 ? -18.262 3.273 10.478 1.00 95.38 77 LEU A O 1
ATOM 621 N N . ALA A 1 78 ? -16.399 2.477 11.462 1.00 94.94 78 ALA A N 1
ATOM 622 C CA . ALA A 1 78 ? -15.465 3.011 10.479 1.00 94.94 78 ALA A CA 1
ATOM 623 C C . ALA A 1 78 ? -15.683 2.407 9.083 1.00 94.94 78 ALA A C 1
ATOM 625 O O . ALA A 1 78 ? -15.796 3.150 8.108 1.00 94.94 78 ALA A O 1
ATOM 626 N N . TYR A 1 79 ? -15.802 1.079 9.006 1.00 94.81 79 TYR A N 1
ATOM 627 C CA . TYR A 1 79 ? -16.003 0.335 7.764 1.00 94.81 79 TYR A CA 1
ATOM 628 C C . TYR A 1 79 ? -17.300 0.730 7.051 1.00 94.81 79 TYR A C 1
ATOM 630 O O . TYR A 1 79 ? -17.280 1.118 5.881 1.00 94.81 79 TYR A O 1
ATOM 638 N N . ASP A 1 80 ? -18.427 0.711 7.769 1.00 92.31 80 ASP A N 1
ATOM 639 C CA . ASP A 1 80 ? -19.732 1.073 7.211 1.00 92.31 80 ASP A CA 1
ATOM 640 C C . ASP A 1 80 ? -19.789 2.544 6.792 1.00 92.31 80 ASP A C 1
ATOM 642 O O . ASP A 1 80 ? -20.438 2.882 5.799 1.00 92.31 80 ASP A O 1
ATOM 646 N N . GLY A 1 81 ? -19.122 3.424 7.544 1.00 90.31 81 GLY A N 1
ATOM 647 C CA . GLY A 1 81 ? -18.990 4.837 7.200 1.00 90.31 81 GLY A CA 1
ATOM 648 C C . GLY A 1 81 ? -18.268 5.040 5.880 1.00 90.31 81 GLY A C 1
ATOM 649 O O . GLY A 1 81 ? -18.813 5.640 4.954 1.00 90.31 81 GLY A O 1
ATOM 650 N N . GLN A 1 82 ? -17.059 4.488 5.782 1.00 90.06 82 GLN A N 1
ATOM 651 C CA . GLN A 1 82 ? -16.218 4.602 4.594 1.00 90.06 82 GLN A CA 1
ATOM 652 C C . GLN A 1 82 ? -16.906 4.006 3.361 1.00 90.06 82 GLN A C 1
ATOM 654 O O . GLN A 1 82 ? -16.896 4.613 2.292 1.00 90.06 82 GLN A O 1
ATOM 659 N N . ARG A 1 83 ? -17.607 2.877 3.520 1.00 89.31 83 ARG A N 1
ATOM 660 C CA . ARG A 1 83 ? -18.369 2.234 2.442 1.00 89.31 83 ARG A CA 1
ATOM 661 C C . ARG A 1 83 ? -19.542 3.078 1.926 1.00 89.31 83 ARG A C 1
ATOM 663 O O . ARG A 1 83 ? -19.910 2.945 0.762 1.00 89.31 83 ARG A O 1
ATOM 670 N N . ARG A 1 84 ? -20.162 3.913 2.768 1.00 83.12 84 ARG A N 1
ATOM 671 C CA . ARG A 1 84 ? -21.329 4.738 2.392 1.00 83.12 84 ARG A CA 1
ATOM 672 C C . ARG A 1 84 ? -20.952 6.081 1.777 1.00 83.12 84 ARG A C 1
ATOM 674 O O . ARG A 1 84 ? -21.687 6.560 0.916 1.00 83.12 84 ARG A O 1
ATOM 681 N N . GLU A 1 85 ? -19.870 6.698 2.243 1.00 68.81 85 GLU A N 1
ATOM 682 C CA . GLU A 1 85 ? -19.541 8.082 1.879 1.00 68.81 85 GLU A CA 1
ATOM 683 C C . GLU A 1 85 ? -18.470 8.214 0.793 1.00 68.81 85 GLU A C 1
ATOM 685 O O . GLU A 1 85 ? -18.361 9.281 0.190 1.00 68.81 85 GLU A O 1
ATOM 690 N N . PHE A 1 86 ? -17.708 7.161 0.478 1.00 61.94 86 PHE A N 1
ATOM 691 C CA . PHE A 1 86 ? -16.599 7.327 -0.456 1.00 61.94 86 PHE A CA 1
ATOM 692 C C . PHE A 1 86 ? -17.059 7.531 -1.914 1.00 61.94 86 PHE A C 1
ATOM 694 O O . PHE A 1 86 ? -17.650 6.647 -2.535 1.00 61.94 86 PHE A O 1
ATOM 701 N N . LYS A 1 87 ? -16.752 8.714 -2.468 1.00 58.25 87 LYS A N 1
ATOM 702 C CA . LYS A 1 87 ? -17.042 9.130 -3.856 1.00 58.25 87 LYS A CA 1
ATOM 703 C C . LYS A 1 87 ? -15.789 9.507 -4.666 1.00 58.25 87 LYS A C 1
ATOM 705 O O . LYS A 1 87 ? -15.880 10.332 -5.567 1.00 58.25 87 LYS A O 1
ATOM 710 N N . GLY A 1 88 ? -14.620 8.941 -4.362 1.00 53.06 88 GLY A N 1
ATOM 711 C CA . GLY A 1 88 ? -13.386 9.213 -5.125 1.00 53.06 88 GLY A CA 1
ATOM 712 C C . GLY A 1 88 ? -12.497 10.332 -4.572 1.00 53.06 88 GLY A C 1
ATOM 713 O O . GLY A 1 88 ? -11.402 10.534 -5.087 1.00 53.06 88 GLY A O 1
ATOM 714 N N . GLU A 1 89 ? -12.912 11.027 -3.508 1.00 53.53 89 GLU A N 1
ATOM 715 C CA . GLU A 1 89 ? -12.152 12.117 -2.879 1.00 53.53 89 GLU A CA 1
ATOM 716 C C . GLU A 1 89 ? -11.870 11.827 -1.396 1.00 53.53 89 GLU A C 1
ATOM 718 O O . GLU A 1 89 ? -12.691 11.180 -0.741 1.00 53.53 89 GLU A O 1
ATOM 723 N N . PRO A 1 90 ? -10.741 12.308 -0.832 1.00 50.66 90 PRO A N 1
ATOM 724 C CA . PRO A 1 90 ? -10.495 12.224 0.600 1.00 50.66 90 PRO A CA 1
ATOM 725 C C . PRO A 1 90 ? -11.532 13.077 1.333 1.00 50.66 90 PRO A C 1
ATOM 727 O O . PRO A 1 90 ? -11.436 14.302 1.364 1.00 50.66 90 PRO A O 1
ATOM 730 N N . GLN A 1 91 ? -12.540 12.424 1.904 1.00 58.50 91 GLN A N 1
ATOM 731 C CA . GLN A 1 91 ? -13.533 13.066 2.755 1.00 58.50 91 GLN A CA 1
ATOM 732 C C . GLN A 1 91 ? -13.406 12.527 4.175 1.00 58.50 91 GLN A C 1
ATOM 734 O O . GLN A 1 91 ? -13.346 11.317 4.400 1.00 58.50 91 GLN A O 1
ATOM 739 N N . GLU A 1 92 ? -13.364 13.445 5.142 1.00 68.69 92 GLU A N 1
ATOM 740 C CA . GLU A 1 92 ? -13.609 13.101 6.538 1.00 68.69 92 GLU A CA 1
ATOM 741 C C . GLU A 1 92 ? -15.037 12.557 6.645 1.00 68.69 92 GLU A C 1
ATOM 743 O O . GLU A 1 92 ? -15.998 13.274 6.361 1.00 68.69 92 GLU A O 1
ATOM 748 N N . VAL A 1 93 ? -15.180 11.289 7.039 1.00 81.81 93 VAL A N 1
ATOM 749 C CA . VAL A 1 93 ? -16.500 10.663 7.158 1.00 81.81 93 VAL A CA 1
ATOM 750 C C . VAL A 1 93 ? -17.172 11.159 8.429 1.00 81.81 93 VAL A C 1
ATOM 752 O O . VAL A 1 93 ? -16.645 11.006 9.539 1.00 81.81 93 VAL A O 1
ATOM 755 N N . ASN A 1 94 ? -18.362 11.733 8.262 1.00 87.38 94 ASN A N 1
ATOM 756 C CA . ASN A 1 94 ? -19.156 12.255 9.363 1.00 87.38 94 ASN A CA 1
ATOM 757 C C . ASN A 1 94 ? -20.318 11.315 9.689 1.00 87.38 94 ASN A C 1
ATOM 759 O O . ASN A 1 94 ? -21.156 10.963 8.864 1.00 87.38 94 ASN A O 1
ATOM 763 N N . PHE A 1 95 ? -20.420 10.949 10.958 1.00 88.88 95 PHE A N 1
ATOM 764 C CA . PHE A 1 95 ? -21.421 10.035 11.477 1.00 88.88 95 PHE A CA 1
ATOM 765 C C . PHE A 1 95 ? -22.497 10.808 12.229 1.00 88.88 95 PHE A C 1
ATOM 767 O O . PHE A 1 95 ? -22.231 11.449 13.247 1.00 88.88 95 PHE A O 1
ATOM 774 N N . ALA A 1 96 ? -23.752 10.698 11.795 1.00 89.31 96 ALA A N 1
ATOM 775 C CA . ALA A 1 96 ? -24.871 11.191 12.592 1.00 89.31 96 ALA A CA 1
ATOM 776 C C . ALA A 1 96 ? -24.869 10.532 13.983 1.00 89.31 96 ALA A C 1
ATOM 778 O O . ALA A 1 96 ? -24.702 9.315 14.098 1.00 89.31 96 ALA A O 1
ATOM 779 N N . ARG A 1 97 ? -25.154 11.304 15.043 1.00 89.25 97 ARG A N 1
ATOM 780 C CA . ARG A 1 97 ? -25.227 10.803 16.431 1.00 89.25 97 ARG A CA 1
ATOM 781 C C . ARG A 1 97 ? -26.029 9.511 16.571 1.00 89.25 97 ARG A C 1
ATOM 783 O O . ARG A 1 97 ? -25.653 8.627 17.337 1.00 89.25 97 ARG A O 1
ATOM 790 N N . ARG A 1 98 ? -27.137 9.402 15.833 1.00 88.88 98 ARG A N 1
ATOM 791 C CA . ARG A 1 98 ? -27.983 8.205 15.816 1.00 88.88 98 ARG A CA 1
ATOM 792 C C . ARG A 1 98 ? -27.230 6.972 15.312 1.00 88.88 98 ARG A C 1
ATOM 794 O O . ARG A 1 98 ? -27.346 5.933 15.943 1.00 88.88 98 ARG A O 1
ATOM 801 N N . ALA A 1 99 ? -26.473 7.087 14.221 1.00 88.25 99 ALA A N 1
ATOM 802 C CA . ALA A 1 99 ? -25.720 5.970 13.649 1.00 88.25 99 ALA A CA 1
ATOM 803 C C . ALA A 1 99 ? -24.629 5.483 14.614 1.00 88.25 99 ALA A C 1
ATOM 805 O O . ALA A 1 99 ? -24.490 4.282 14.843 1.00 88.25 99 ALA A O 1
ATOM 806 N N . VAL A 1 100 ? -23.932 6.417 15.270 1.00 91.75 100 VAL A N 1
ATOM 807 C CA . VAL A 1 100 ? -22.930 6.066 16.284 1.00 91.75 100 VAL A CA 1
ATOM 808 C C . VAL A 1 100 ? -23.568 5.320 17.456 1.00 91.75 100 VAL A C 1
ATOM 810 O O . VAL A 1 100 ? -23.089 4.262 17.842 1.00 91.75 100 VAL A O 1
ATOM 813 N N . ARG A 1 101 ? -24.699 5.815 17.973 1.00 90.75 101 ARG A N 1
ATOM 814 C CA . ARG A 1 101 ? -25.436 5.195 19.092 1.00 90.75 101 ARG A CA 1
ATOM 815 C C . ARG A 1 101 ? -26.136 3.879 18.749 1.00 90.75 101 ARG A C 1
ATOM 817 O O . ARG A 1 101 ? -26.581 3.189 19.654 1.00 90.75 101 ARG A O 1
ATOM 824 N N . GLN A 1 102 ? -26.287 3.562 17.466 1.00 93.00 102 GLN A N 1
ATOM 825 C CA . GLN A 1 102 ? -26.766 2.255 17.011 1.00 93.00 102 GLN A CA 1
ATOM 826 C C . GLN A 1 102 ? -25.638 1.219 16.938 1.00 93.00 102 GLN A C 1
ATOM 828 O O . GLN A 1 102 ? -25.930 0.029 16.943 1.00 93.00 102 GLN A O 1
ATOM 833 N N . THR A 1 103 ? -24.383 1.670 16.858 1.00 94.69 103 THR A N 1
ATOM 834 C CA . THR A 1 103 ? -23.212 0.800 16.675 1.00 94.69 103 THR A CA 1
ATOM 835 C C . THR A 1 103 ? -22.446 0.599 17.980 1.00 94.69 103 THR A C 1
ATOM 837 O O . THR A 1 103 ? -22.034 -0.517 18.271 1.00 94.69 103 THR A O 1
ATOM 840 N N . LEU A 1 104 ? -22.279 1.668 18.766 1.00 96.00 104 LEU A N 1
ATOM 841 C CA . LEU A 1 104 ? -21.641 1.641 20.079 1.00 96.00 104 LEU A CA 1
ATOM 842 C C . LEU A 1 104 ? -22.709 1.697 21.171 1.00 96.00 104 LEU A C 1
ATOM 844 O O . LEU A 1 104 ? -23.585 2.572 21.142 1.00 96.00 104 LEU A O 1
ATOM 848 N N . ASP A 1 105 ? -22.593 0.818 22.164 1.00 95.06 105 ASP A N 1
ATOM 849 C CA . ASP A 1 105 ? -23.376 0.929 23.394 1.00 95.06 105 ASP A CA 1
ATOM 850 C C . ASP A 1 105 ? -22.957 2.160 24.232 1.00 95.06 105 ASP A C 1
ATOM 852 O O . ASP A 1 105 ? -22.101 2.962 23.843 1.00 95.06 105 ASP A O 1
ATOM 856 N N . ASN A 1 106 ? -23.608 2.373 25.380 1.00 93.69 106 ASN A N 1
ATOM 857 C CA . ASN A 1 106 ? -23.339 3.549 26.212 1.00 93.69 106 ASN A CA 1
ATOM 858 C C . ASN A 1 106 ? -21.918 3.577 26.789 1.00 93.69 106 ASN A C 1
ATOM 860 O O . ASN A 1 106 ? -21.340 4.665 26.894 1.00 93.69 106 ASN A O 1
ATOM 864 N N . ASP A 1 107 ? -21.369 2.420 27.134 1.00 94.31 107 ASP A N 1
ATOM 865 C CA . ASP A 1 107 ? -20.073 2.290 27.789 1.00 94.31 107 ASP A CA 1
ATOM 866 C C . ASP A 1 107 ? -18.962 2.434 26.747 1.00 94.31 107 ASP A C 1
ATOM 868 O O . ASP A 1 107 ? -18.076 3.280 26.887 1.00 94.31 107 ASP A O 1
ATOM 872 N N . GLN A 1 108 ? -19.096 1.744 25.615 1.00 95.56 108 GLN A N 1
ATOM 873 C CA . GLN A 1 108 ? -18.240 1.891 24.441 1.00 95.56 108 GLN A CA 1
ATOM 874 C C . GLN A 1 108 ? -18.224 3.334 23.931 1.00 95.56 108 GLN A C 1
ATOM 876 O 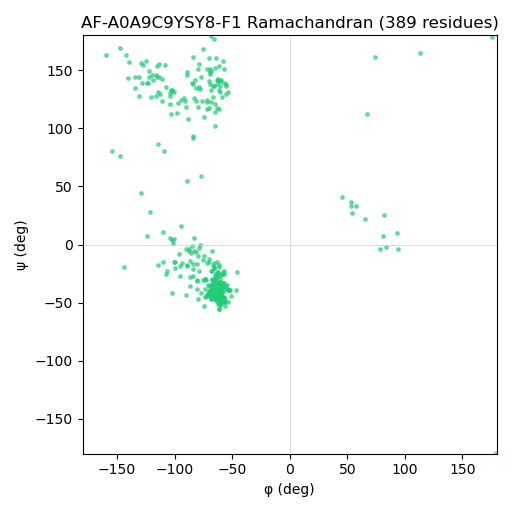O . GLN A 1 108 ? -17.164 3.895 23.659 1.00 95.56 108 GLN A O 1
ATOM 881 N N . TRP A 1 109 ? -19.387 3.985 23.830 1.00 94.31 109 TRP A N 1
ATOM 882 C CA . TRP A 1 109 ? -19.467 5.395 23.448 1.00 94.31 109 TRP A CA 1
ATOM 883 C C . TRP A 1 109 ? -18.702 6.301 24.419 1.00 94.31 109 TRP A C 1
ATOM 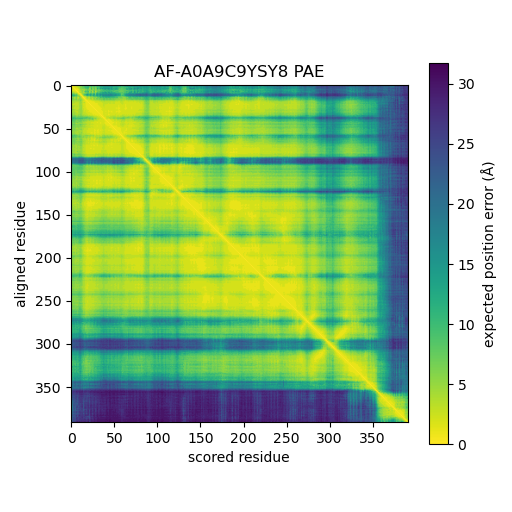885 O O . TRP A 1 109 ? -18.002 7.229 24.002 1.00 94.31 109 TRP A O 1
ATOM 895 N N . THR A 1 110 ? -18.856 6.054 25.720 1.00 93.69 110 THR A N 1
ATOM 896 C CA . THR A 1 110 ? -18.189 6.836 26.763 1.00 93.69 110 THR A CA 1
ATOM 897 C C . THR A 1 110 ? -16.677 6.653 26.681 1.00 93.69 110 THR A C 1
ATOM 899 O O . THR A 1 110 ? -15.950 7.650 26.687 1.00 93.69 110 THR A O 1
ATOM 902 N N . LEU A 1 111 ? -16.210 5.417 26.486 1.00 94.50 111 LEU A N 1
ATOM 903 C CA . LEU A 1 111 ? -14.792 5.107 26.343 1.00 94.50 111 LEU A CA 1
ATOM 904 C C . LEU A 1 111 ? -14.202 5.726 25.071 1.00 94.50 111 LEU A C 1
ATOM 906 O O . LEU A 1 111 ? -13.159 6.369 25.133 1.00 94.50 111 LEU A O 1
ATOM 910 N N . ALA A 1 112 ? -14.883 5.621 23.927 1.00 94.88 112 ALA A N 1
ATOM 911 C CA . ALA A 1 112 ? -14.409 6.196 22.665 1.00 94.88 112 ALA A CA 1
ATOM 912 C C . ALA A 1 112 ? -14.158 7.711 22.763 1.00 94.88 112 ALA A C 1
ATOM 914 O O . ALA A 1 112 ? -13.233 8.236 22.136 1.00 94.88 112 ALA A O 1
ATOM 915 N N . ARG A 1 113 ? -14.959 8.418 23.573 1.00 92.56 113 ARG A N 1
ATOM 916 C CA . ARG A 1 113 ? -14.756 9.841 23.872 1.00 92.56 113 ARG A CA 1
ATOM 917 C C . ARG A 1 113 ? -13.639 10.085 24.878 1.00 92.56 113 ARG A C 1
ATOM 919 O O . ARG A 1 113 ? -12.877 11.025 24.674 1.00 92.56 113 ARG A O 1
ATOM 926 N N . ALA A 1 114 ? -13.546 9.273 25.931 1.00 92.06 114 ALA A N 1
ATOM 927 C CA . ALA A 1 114 ? -12.473 9.370 26.922 1.00 92.06 114 ALA A CA 1
ATOM 928 C C . ALA A 1 114 ? -11.092 9.177 26.272 1.00 92.06 114 ALA A C 1
ATOM 930 O O . ALA A 1 114 ? -10.169 9.943 26.528 1.00 92.06 114 ALA A O 1
ATOM 931 N N . LEU A 1 115 ? -10.988 8.240 25.324 1.00 93.00 115 LEU A N 1
ATOM 932 C CA . LEU A 1 115 ? -9.777 7.997 24.533 1.00 93.00 115 LEU A CA 1
ATOM 933 C C . LEU A 1 115 ? -9.562 9.011 23.395 1.00 93.00 115 LEU A C 1
ATOM 935 O O . LEU A 1 115 ? -8.589 8.901 22.653 1.00 93.00 115 LEU A O 1
ATOM 939 N N . HIS A 1 116 ? -10.459 9.989 23.224 1.00 92.31 116 HIS A N 1
ATOM 940 C CA . HIS A 1 116 ? -10.429 10.967 22.131 1.00 92.31 116 HIS A CA 1
ATOM 941 C C . HIS A 1 116 ? -10.338 10.342 20.725 1.00 92.31 116 HIS A C 1
ATOM 943 O O . HIS A 1 116 ? -9.740 10.929 19.820 1.00 92.31 116 HIS A O 1
ATOM 949 N N . LEU A 1 117 ? -10.944 9.167 20.529 1.00 93.81 117 LEU A N 1
ATOM 950 C CA . LEU A 1 117 ? -11.013 8.504 19.225 1.00 93.81 117 LEU A CA 1
ATOM 951 C C . LEU A 1 117 ? -12.132 9.097 18.365 1.00 93.81 117 LEU A C 1
ATOM 953 O O . LEU A 1 117 ? -11.938 9.305 17.168 1.00 93.81 117 LEU A O 1
ATOM 957 N N . LEU A 1 118 ? -13.267 9.427 18.991 1.00 93.75 118 LEU A N 1
ATOM 958 C CA . LEU A 1 118 ? -14.403 10.098 18.360 1.00 93.75 118 LEU A CA 1
ATOM 959 C C . LEU A 1 118 ? -14.582 11.509 18.928 1.00 93.75 118 LEU A C 1
ATOM 961 O O . LEU A 1 118 ? -14.653 11.700 20.146 1.00 93.75 118 LEU A O 1
ATOM 965 N N . ILE A 1 119 ? -14.698 12.491 18.036 1.00 92.31 119 ILE A N 1
ATOM 966 C CA . ILE A 1 119 ? -14.924 13.902 18.366 1.00 92.31 119 ILE A CA 1
ATOM 967 C C . ILE A 1 119 ? -16.167 14.431 17.654 1.00 92.31 119 ILE A C 1
ATOM 969 O O . ILE A 1 119 ? -16.619 13.853 16.667 1.00 92.31 119 ILE A O 1
ATOM 973 N N . GLU A 1 120 ? -16.751 15.504 18.183 1.00 91.12 120 GLU A N 1
ATOM 974 C CA . GLU A 1 120 ? -17.862 16.190 17.520 1.00 91.12 120 GLU A CA 1
ATOM 975 C C . GLU A 1 120 ? -17.350 16.863 16.241 1.00 91.12 120 GLU A C 1
ATOM 977 O O . GLU A 1 120 ? -16.279 17.474 16.243 1.00 91.12 120 GLU A O 1
ATOM 982 N N . ALA A 1 121 ? -18.080 16.683 15.143 1.00 86.06 121 ALA A N 1
ATOM 983 C CA . ALA A 1 121 ? -17.779 17.339 13.879 1.00 86.06 121 ALA A CA 1
ATOM 984 C C . ALA A 1 121 ? -18.200 18.818 13.936 1.00 86.06 121 ALA A C 1
ATOM 986 O O . ALA A 1 121 ? -18.928 19.237 14.836 1.00 86.06 121 ALA A O 1
ATOM 987 N N . GLU A 1 122 ? -17.782 19.616 12.950 1.00 83.00 122 GLU A N 1
ATOM 988 C CA . GLU A 1 122 ? -18.191 21.029 12.857 1.00 83.00 122 GLU A CA 1
ATOM 989 C C . GLU A 1 122 ? -19.714 21.179 12.743 1.00 83.00 122 GLU A C 1
ATOM 991 O O . GLU A 1 122 ? -20.310 22.120 13.271 1.00 83.00 122 GLU A O 1
ATOM 996 N N . THR A 1 123 ? -20.362 20.214 12.087 1.00 81.00 123 THR A N 1
ATOM 997 C CA . THR A 1 123 ? -21.818 20.150 12.006 1.00 81.00 123 THR A CA 1
ATOM 998 C C . THR A 1 123 ? -22.384 19.564 13.295 1.00 81.00 123 THR A C 1
ATOM 1000 O O . THR A 1 123 ? -22.145 18.403 13.634 1.00 81.00 123 THR A O 1
ATOM 1003 N N . CYS A 1 124 ? -23.190 20.362 13.998 1.00 80.81 124 CYS A N 1
ATOM 1004 C CA . CYS A 1 124 ? -23.790 19.971 15.270 1.00 80.81 124 CYS A CA 1
ATOM 1005 C C . CYS A 1 124 ? -24.560 18.642 15.161 1.00 80.81 124 CYS A C 1
ATOM 1007 O O . CYS A 1 124 ? -25.387 18.446 14.268 1.00 80.81 124 CYS A O 1
ATOM 1009 N N . GLY A 1 125 ? -24.304 17.728 16.102 1.00 83.50 125 GLY A N 1
ATOM 1010 C CA . GLY A 1 125 ? -24.955 16.416 16.141 1.00 83.50 125 GLY A CA 1
ATOM 1011 C C . GLY A 1 125 ? -24.348 15.364 15.204 1.00 83.50 125 GLY A C 1
ATOM 1012 O O . GLY A 1 125 ? -24.896 14.257 15.107 1.00 83.50 125 GLY A O 1
ATOM 1013 N N . GLN A 1 126 ? -23.224 15.673 14.557 1.00 90.56 126 GLN A N 1
ATOM 1014 C CA . GLN A 1 126 ? -22.380 14.709 13.860 1.00 90.56 126 GLN A CA 1
ATOM 1015 C C . GLN A 1 126 ? -21.071 14.478 14.622 1.00 90.56 126 GLN A C 1
ATOM 1017 O O . GLN A 1 126 ? -20.612 15.320 15.391 1.00 90.56 126 GLN A O 1
ATOM 1022 N N . TYR A 1 127 ? -20.480 13.309 14.418 1.00 92.00 127 TYR A N 1
ATOM 1023 C CA . TYR A 1 127 ? -19.208 12.907 15.003 1.00 92.00 127 TYR A CA 1
ATOM 1024 C C . TYR A 1 127 ? -18.284 12.395 13.915 1.00 92.00 127 TYR A C 1
ATOM 1026 O O . TYR A 1 127 ? -18.752 11.897 12.900 1.00 92.00 127 TYR A O 1
ATOM 1034 N N . ARG A 1 128 ? -16.982 12.452 14.155 1.00 92.12 128 ARG A N 1
ATOM 1035 C CA . ARG A 1 128 ? -15.971 11.867 13.277 1.00 92.12 128 ARG A CA 1
ATOM 1036 C C . ARG A 1 128 ? -14.843 11.270 14.091 1.00 92.12 128 ARG A C 1
ATOM 1038 O O . ARG A 1 128 ? -14.673 11.598 15.270 1.00 92.12 128 ARG A O 1
ATOM 1045 N N . PHE A 1 129 ? -14.048 10.418 13.457 1.00 92.88 129 PHE A N 1
ATOM 1046 C CA . PHE A 1 129 ? -12.767 10.051 14.040 1.00 92.88 129 PHE A CA 1
ATOM 1047 C C . PHE A 1 129 ? -11.885 11.294 14.143 1.00 92.88 129 PHE A C 1
ATOM 1049 O O . PHE A 1 129 ? -11.883 12.152 13.256 1.00 92.88 129 PHE A O 1
ATOM 1056 N N . ARG A 1 130 ? -11.130 11.402 15.240 1.00 90.75 130 ARG A N 1
ATOM 1057 C CA . ARG A 1 130 ? -10.239 12.547 15.482 1.00 90.75 130 ARG A CA 1
ATOM 1058 C C . ARG A 1 130 ? -9.280 12.785 14.313 1.00 90.75 130 ARG A C 1
ATOM 1060 O O . ARG A 1 130 ? -9.039 13.933 13.945 1.00 90.75 130 ARG A O 1
ATOM 1067 N N . HIS A 1 131 ? -8.778 11.697 13.732 1.00 87.81 131 HIS A N 1
ATOM 1068 C CA . HIS A 1 131 ? -7.961 11.702 12.525 1.00 87.81 131 HIS A CA 1
ATOM 1069 C C . HIS A 1 131 ? -8.431 10.613 11.560 1.00 87.81 131 HIS A C 1
ATOM 1071 O O . HIS A 1 131 ? -8.768 9.512 11.996 1.00 87.81 131 HIS A O 1
ATOM 1077 N N . GLN A 1 132 ? -8.360 10.903 10.258 1.00 88.44 132 GLN A N 1
ATOM 1078 C CA . GLN A 1 132 ? -8.686 9.960 9.181 1.00 88.44 132 GLN A CA 1
ATOM 1079 C C . GLN A 1 132 ? -7.939 8.626 9.325 1.00 88.44 132 GLN A C 1
ATOM 1081 O O . GLN A 1 132 ? -8.535 7.572 9.159 1.00 88.44 132 GLN A O 1
ATOM 1086 N N . GLN A 1 133 ? -6.673 8.650 9.744 1.00 89.56 133 GLN A N 1
ATOM 1087 C CA . GLN A 1 133 ? -5.881 7.423 9.878 1.00 89.56 133 GLN A CA 1
ATOM 1088 C C . GLN A 1 133 ? -6.431 6.447 10.935 1.00 89.56 133 GLN A C 1
ATOM 1090 O O . GLN A 1 133 ? -6.282 5.240 10.782 1.00 89.56 133 GLN A O 1
ATOM 1095 N N . PHE A 1 134 ? -7.103 6.937 11.989 1.00 92.62 134 PHE A N 1
ATOM 1096 C CA . PHE A 1 134 ? -7.793 6.050 12.937 1.00 92.62 134 PHE A CA 1
ATOM 1097 C C . PHE A 1 134 ? -9.008 5.393 12.295 1.00 92.62 134 PHE A C 1
ATOM 1099 O O . PHE A 1 134 ? -9.229 4.205 12.501 1.00 92.62 134 PHE A O 1
ATOM 1106 N N . GLN A 1 135 ? -9.780 6.150 11.511 1.00 93.50 135 GLN A N 1
ATOM 1107 C CA . GLN A 1 135 ? -10.892 5.588 10.751 1.00 93.50 135 GLN A CA 1
ATOM 1108 C C . GLN A 1 135 ? -10.389 4.504 9.793 1.00 93.50 135 GLN A C 1
ATOM 1110 O O . GLN A 1 135 ? -10.920 3.401 9.803 1.00 93.50 135 GLN A O 1
ATOM 1115 N N . GLU A 1 136 ? -9.345 4.791 9.015 1.00 94.50 136 GLU A N 1
ATOM 1116 C CA . GLU A 1 136 ? -8.764 3.835 8.068 1.00 94.50 136 GLU A CA 1
ATOM 1117 C C . GLU A 1 136 ? -8.230 2.589 8.782 1.00 94.50 136 GLU A C 1
ATOM 1119 O O . GLU A 1 136 ? -8.458 1.483 8.306 1.00 94.50 136 GLU A O 1
ATOM 1124 N N . TYR A 1 137 ? -7.584 2.744 9.942 1.00 96.06 137 TYR A N 1
ATOM 1125 C CA . TYR A 1 137 ? -7.113 1.622 10.755 1.00 96.06 137 TYR A CA 1
ATOM 1126 C C . TYR A 1 137 ? -8.269 0.753 11.276 1.00 96.06 137 TYR A C 1
ATOM 1128 O O . TYR A 1 137 ? -8.237 -0.469 11.149 1.00 96.06 137 TYR A O 1
ATOM 1136 N N . PHE A 1 138 ? -9.319 1.362 11.834 1.00 96.94 138 PHE A N 1
ATOM 1137 C CA . PHE A 1 138 ? -10.482 0.614 12.318 1.00 96.94 138 PHE A CA 1
ATOM 1138 C C . PHE A 1 138 ? -11.232 -0.066 11.166 1.00 96.94 138 PHE A C 1
ATOM 1140 O O . PHE A 1 138 ? -11.611 -1.229 11.290 1.00 96.94 138 PHE A O 1
ATOM 1147 N N . ALA A 1 139 ? -11.384 0.604 10.023 1.00 96.69 139 ALA A N 1
ATOM 1148 C CA . ALA A 1 139 ? -11.933 -0.010 8.819 1.00 96.69 139 ALA A CA 1
ATOM 1149 C C . ALA A 1 139 ? -11.047 -1.164 8.313 1.00 96.69 139 ALA A C 1
ATOM 1151 O O . ALA A 1 139 ? -11.571 -2.156 7.810 1.00 96.69 139 ALA A O 1
ATOM 1152 N N . ALA A 1 140 ? -9.724 -1.075 8.485 1.00 97.50 140 ALA A N 1
ATOM 1153 C CA . ALA A 1 140 ? -8.784 -2.115 8.078 1.00 97.50 140 ALA A CA 1
ATOM 1154 C C . ALA A 1 140 ? -8.931 -3.398 8.904 1.00 97.50 140 ALA A C 1
ATOM 1156 O O . ALA A 1 140 ? -8.794 -4.479 8.340 1.00 97.50 140 ALA A O 1
ATOM 1157 N N . LEU A 1 141 ? -9.272 -3.302 10.197 1.00 97.06 141 LEU A N 1
ATOM 1158 C CA . LEU A 1 141 ? -9.602 -4.476 11.020 1.00 97.06 141 LEU A CA 1
ATOM 1159 C C . LEU A 1 141 ? -10.785 -5.258 10.427 1.00 97.06 141 LEU A C 1
ATOM 1161 O O . LEU A 1 141 ? -10.742 -6.482 10.332 1.00 97.06 141 LEU A O 1
ATOM 1165 N N . GLU A 1 142 ? -11.837 -4.560 9.989 1.00 96.81 142 GLU A N 1
ATOM 1166 C CA . GLU A 1 142 ? -13.000 -5.205 9.366 1.00 96.81 142 GLU A CA 1
ATOM 1167 C C . GLU A 1 142 ? -12.697 -5.697 7.943 1.00 96.81 142 GLU A C 1
ATO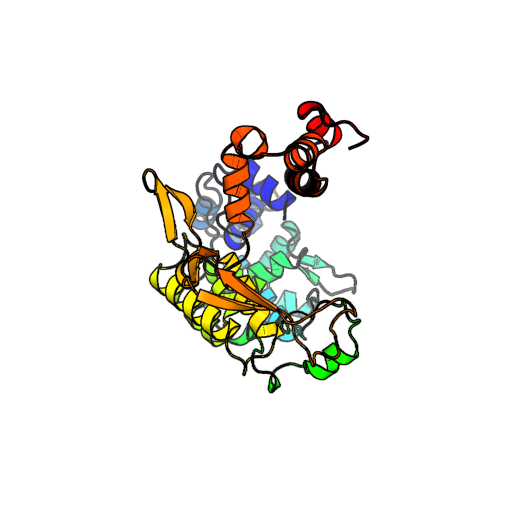M 1169 O O . GLU A 1 142 ? -13.125 -6.786 7.554 1.00 96.81 142 GLU A O 1
ATOM 1174 N N . LEU A 1 143 ? -11.917 -4.941 7.166 1.00 97.12 143 LEU A N 1
ATOM 1175 C CA . LEU A 1 143 ? -11.506 -5.345 5.822 1.00 97.12 143 LEU A CA 1
ATOM 1176 C C . LEU A 1 143 ? -10.616 -6.598 5.850 1.00 97.12 143 LEU A C 1
ATOM 1178 O O . LEU A 1 143 ? -10.793 -7.482 5.015 1.00 97.12 143 LEU A O 1
ATOM 1182 N N . ALA A 1 144 ? -9.705 -6.704 6.819 1.00 96.81 144 ALA A N 1
ATOM 1183 C CA . ALA A 1 144 ? -8.859 -7.880 7.009 1.00 96.81 144 ALA A CA 1
ATOM 1184 C C . ALA A 1 144 ? -9.690 -9.141 7.302 1.00 96.81 144 ALA A C 1
ATOM 1186 O O . ALA A 1 144 ? -9.400 -10.203 6.756 1.00 96.81 144 ALA A O 1
ATOM 1187 N N . ARG A 1 145 ? -10.757 -9.015 8.108 1.00 94.56 145 ARG A N 1
ATOM 1188 C CA . ARG A 1 145 ? -11.674 -10.122 8.435 1.00 94.56 145 ARG A CA 1
ATOM 1189 C C . ARG A 1 145 ? -12.606 -10.490 7.279 1.00 94.56 145 ARG A C 1
ATOM 1191 O O . ARG A 1 145 ? -12.806 -11.667 6.997 1.00 94.56 145 ARG A O 1
ATOM 1198 N N . SER A 1 146 ? -13.197 -9.497 6.615 1.00 94.88 146 SER A N 1
ATOM 1199 C CA . SER A 1 146 ? -14.152 -9.722 5.518 1.00 94.88 146 SER A CA 1
ATOM 1200 C C . SER A 1 146 ? -13.480 -10.150 4.211 1.00 94.88 146 SER A C 1
ATOM 1202 O O . SER A 1 146 ? -14.077 -10.876 3.415 1.00 94.88 146 SER A O 1
ATOM 1204 N N . GLY A 1 147 ? -12.246 -9.697 3.965 1.00 95.00 147 GLY A N 1
ATOM 1205 C CA . GLY A 1 147 ? -11.513 -9.950 2.728 1.00 95.00 147 GLY A CA 1
ATOM 1206 C C . GLY A 1 147 ? -12.141 -9.307 1.484 1.00 95.00 147 GLY A C 1
ATOM 1207 O O . GLY A 1 147 ? -11.897 -9.783 0.373 1.00 95.00 147 GLY A O 1
ATOM 1208 N N . GLU A 1 148 ? -12.959 -8.258 1.636 1.00 96.00 148 GLU A N 1
ATOM 1209 C CA . GLU A 1 148 ? -13.686 -7.586 0.544 1.00 96.00 148 GLU A CA 1
ATOM 1210 C C . GLU A 1 148 ? -12.772 -6.658 -0.288 1.00 96.00 148 GLU A C 1
ATOM 1212 O O . GLU A 1 148 ? -13.006 -5.458 -0.425 1.00 96.00 148 GLU A O 1
ATOM 1217 N N . VAL A 1 149 ? -11.713 -7.218 -0.884 1.00 96.62 149 VAL A N 1
ATOM 1218 C CA . VAL A 1 149 ? -10.684 -6.468 -1.635 1.00 96.62 149 VAL A CA 1
ATOM 1219 C C . VAL A 1 149 ? -11.240 -5.638 -2.798 1.00 96.62 149 VAL A C 1
ATOM 1221 O O . VAL A 1 149 ? -10.621 -4.654 -3.193 1.00 96.62 149 VAL A O 1
ATOM 1224 N N . ALA A 1 150 ? -12.420 -5.984 -3.324 1.00 96.00 150 ALA A N 1
ATOM 1225 C CA . ALA A 1 150 ? -13.094 -5.247 -4.395 1.00 96.00 150 ALA A CA 1
ATOM 1226 C C . ALA A 1 150 ? -13.380 -3.776 -4.037 1.00 96.00 150 ALA A C 1
ATOM 1228 O O . ALA A 1 150 ? -13.473 -2.943 -4.934 1.00 96.00 150 ALA A O 1
ATOM 1229 N N . LEU A 1 151 ? -13.458 -3.437 -2.746 1.00 94.31 151 LEU A N 1
ATOM 1230 C CA . LEU A 1 151 ? -13.580 -2.049 -2.291 1.00 94.31 151 LEU A CA 1
ATOM 1231 C C . LEU A 1 151 ? -12.354 -1.197 -2.652 1.00 94.31 151 LEU A C 1
ATOM 1233 O O . LEU A 1 151 ? -12.489 0.008 -2.830 1.00 94.31 151 LEU A O 1
ATOM 1237 N N . ALA A 1 152 ? -11.182 -1.817 -2.821 1.00 95.12 152 ALA A N 1
ATOM 1238 C CA . ALA A 1 152 ? -9.935 -1.160 -3.209 1.00 95.12 152 ALA A CA 1
ATOM 1239 C C . ALA A 1 152 ? -9.659 -1.197 -4.724 1.00 95.12 152 ALA A C 1
ATOM 1241 O O . ALA A 1 152 ? -8.520 -0.985 -5.151 1.00 95.12 152 ALA A O 1
ATOM 1242 N N . GLN A 1 153 ? -10.670 -1.499 -5.547 1.00 95.44 153 GLN A N 1
ATOM 1243 C CA . GLN A 1 153 ? -10.520 -1.615 -6.996 1.00 95.44 153 GLN A CA 1
ATOM 1244 C C . GLN A 1 153 ? -10.057 -0.298 -7.630 1.00 95.44 153 GLN A C 1
ATOM 1246 O O . GLN A 1 153 ? -10.635 0.758 -7.384 1.00 95.44 153 GLN A O 1
ATOM 1251 N N . ALA A 1 154 ? -9.058 -0.385 -8.510 1.00 95.12 154 ALA A N 1
ATOM 1252 C CA . ALA A 1 154 ? -8.562 0.754 -9.277 1.00 95.12 154 ALA A CA 1
ATOM 1253 C C . ALA A 1 154 ? -8.650 0.490 -10.789 1.00 95.12 154 ALA A C 1
ATOM 1255 O O . ALA A 1 154 ? -8.426 -0.646 -11.234 1.00 95.12 154 ALA A O 1
ATOM 1256 N N . PRO A 1 155 ? -8.953 1.517 -11.605 1.00 96.19 155 PRO A N 1
ATOM 1257 C CA . PRO A 1 155 ? -8.968 1.368 -13.050 1.00 96.19 155 PRO A CA 1
ATOM 1258 C C . PRO A 1 155 ? -7.551 1.168 -13.587 1.00 96.19 155 PRO A C 1
ATOM 1260 O O . PRO A 1 155 ? -6.563 1.683 -13.060 1.00 96.19 155 PRO A O 1
ATOM 1263 N N . TRP A 1 156 ? -7.438 0.419 -14.678 1.00 97.00 156 TRP A N 1
ATOM 1264 C CA . TRP A 1 156 ? -6.156 0.252 -15.365 1.00 97.00 156 TRP A CA 1
ATOM 1265 C C . TRP A 1 156 ? -6.265 0.162 -16.885 1.00 97.00 156 TRP A C 1
ATOM 1267 O O . TRP A 1 156 ? -5.271 0.381 -17.586 1.00 97.00 156 TRP A O 1
ATOM 1277 N N . ARG A 1 157 ? -7.456 -0.147 -17.404 1.00 97.31 157 ARG A N 1
ATOM 1278 C CA . ARG A 1 157 ? -7.768 -0.010 -18.827 1.00 97.31 157 ARG A CA 1
ATOM 1279 C C . ARG A 1 157 ? -8.309 1.394 -19.116 1.00 97.31 157 ARG A C 1
ATOM 1281 O O . ARG A 1 157 ? -8.996 1.936 -18.256 1.00 97.31 157 ARG A O 1
ATOM 1288 N N . PRO A 1 158 ? -8.030 1.977 -20.297 1.00 96.06 158 PRO A N 1
ATOM 1289 C CA . PRO A 1 158 ? -8.441 3.346 -20.620 1.00 96.06 158 PRO A CA 1
ATOM 1290 C C . PRO A 1 158 ? -9.942 3.630 -20.450 1.00 96.06 158 PRO A C 1
ATOM 1292 O O . PRO A 1 158 ? -10.310 4.722 -20.038 1.00 96.06 158 PRO A O 1
ATOM 1295 N N . ASP A 1 159 ? -10.801 2.647 -20.728 1.00 95.56 159 ASP A N 1
ATOM 1296 C CA . ASP A 1 159 ? -12.265 2.731 -20.632 1.00 95.56 159 ASP A CA 1
ATOM 1297 C C . ASP A 1 159 ? -12.807 2.698 -19.193 1.00 95.56 159 ASP A C 1
ATOM 1299 O O . ASP A 1 159 ? -13.991 2.942 -18.977 1.00 95.56 159 ASP A O 1
ATOM 1303 N N . GLN A 1 160 ? -11.956 2.402 -18.207 1.00 95.19 160 GLN A N 1
ATOM 1304 C CA . GLN A 1 160 ? -12.341 2.306 -16.796 1.00 95.19 160 GLN A CA 1
ATOM 1305 C C . GLN A 1 160 ? -12.146 3.616 -16.024 1.00 95.19 160 GLN A C 1
ATOM 1307 O O . GLN A 1 160 ? -12.650 3.741 -14.911 1.00 95.19 160 GLN A O 1
ATOM 1312 N N . PHE A 1 161 ? -11.384 4.564 -16.571 1.00 94.75 161 PHE A N 1
ATOM 1313 C CA . PHE A 1 161 ? -11.103 5.833 -15.904 1.00 94.75 161 PHE A CA 1
ATOM 1314 C C . PHE A 1 161 ? -12.298 6.779 -15.990 1.00 94.75 161 PHE A C 1
ATOM 1316 O O . PHE A 1 161 ? -12.964 6.854 -17.022 1.00 94.75 161 PHE A O 1
ATOM 1323 N N . GLN A 1 162 ? -12.522 7.558 -14.930 1.00 91.06 162 GLN A N 1
ATOM 1324 C CA . GLN A 1 162 ? -13.570 8.581 -14.897 1.00 91.06 162 GLN A CA 1
ATOM 1325 C C . GLN A 1 162 ? -13.329 9.668 -15.949 1.00 91.06 162 GLN A C 1
ATOM 1327 O O . GLN A 1 162 ? -14.267 10.122 -16.601 1.00 91.06 162 GLN A O 1
ATOM 1332 N N . ARG A 1 163 ? -12.060 10.063 -16.116 1.00 92.44 163 ARG A N 1
ATOM 1333 C CA . ARG A 1 163 ? -11.601 11.005 -17.143 1.00 92.44 163 ARG A CA 1
ATOM 1334 C C . ARG A 1 163 ? -10.572 10.336 -18.044 1.00 92.44 163 ARG A C 1
ATOM 1336 O O . ARG A 1 163 ? -9.568 9.784 -17.567 1.00 92.44 163 ARG A O 1
ATOM 1343 N N . GLY A 1 164 ? -10.814 10.391 -19.350 1.00 93.62 164 GLY A N 1
ATOM 1344 C CA . GLY A 1 164 ? -9.941 9.782 -20.351 1.00 93.62 164 GLY A CA 1
ATOM 1345 C C . GLY A 1 164 ? -8.596 10.505 -20.467 1.00 93.62 164 GLY A C 1
ATOM 1346 O O . GLY A 1 164 ? -8.501 11.710 -20.252 1.00 93.62 164 GLY A O 1
ATOM 1347 N N . LEU A 1 165 ? -7.541 9.782 -20.855 1.00 93.31 165 LEU A N 1
ATOM 1348 C CA . LEU A 1 165 ? -6.188 10.349 -20.952 1.00 93.31 165 LEU A CA 1
ATOM 1349 C C . LEU A 1 165 ? -6.086 11.524 -21.942 1.00 93.31 165 LEU A C 1
ATOM 1351 O O . LEU A 1 165 ? -5.341 12.465 -21.690 1.00 93.31 165 LEU A O 1
ATOM 1355 N N . ALA A 1 166 ? -6.822 11.475 -23.058 1.00 92.75 166 ALA A N 1
ATOM 1356 C CA . ALA A 1 166 ? -6.823 12.549 -24.053 1.00 92.75 166 ALA A CA 1
ATOM 1357 C C . ALA A 1 166 ? -7.409 13.851 -23.486 1.00 92.75 166 ALA A C 1
ATOM 1359 O O . ALA A 1 166 ? -6.779 14.893 -23.599 1.00 92.75 166 ALA A O 1
ATOM 1360 N N . GLU A 1 167 ? -8.552 13.756 -22.802 1.00 94.12 167 GLU A N 1
ATOM 1361 C CA . GLU A 1 167 ? -9.204 14.885 -22.128 1.00 94.12 167 GLU A CA 1
ATOM 1362 C C . GLU A 1 167 ? -8.271 15.527 -21.093 1.00 94.12 167 GLU A C 1
ATOM 1364 O O . GLU A 1 167 ? -8.055 16.734 -21.105 1.00 94.12 167 GLU A O 1
ATOM 1369 N N . VAL A 1 168 ? -7.648 14.703 -20.246 1.00 93.00 168 VAL A N 1
ATOM 1370 C CA . VAL A 1 168 ? -6.690 15.167 -19.234 1.00 93.00 168 VAL A CA 1
ATOM 1371 C C . VAL A 1 168 ? -5.480 15.849 -19.877 1.00 93.00 168 VAL A C 1
ATOM 1373 O O . VAL A 1 168 ? -5.010 16.866 -19.378 1.00 93.00 168 VAL A O 1
ATOM 1376 N N . ARG A 1 169 ? -4.960 15.304 -20.981 1.00 91.00 169 ARG A N 1
ATOM 1377 C CA . ARG A 1 169 ? -3.795 15.865 -21.676 1.00 91.00 169 ARG A CA 1
ATOM 1378 C C . ARG A 1 169 ? -4.096 17.227 -22.298 1.00 91.00 169 ARG A C 1
ATOM 1380 O O . ARG A 1 169 ? -3.228 18.089 -22.252 1.00 91.00 169 ARG A O 1
ATOM 1387 N N . ASP A 1 170 ? -5.284 17.416 -22.863 1.00 93.12 170 ASP A N 1
ATOM 1388 C CA . ASP A 1 170 ? -5.652 18.663 -23.542 1.00 93.12 170 ASP A CA 1
ATOM 1389 C C . ASP A 1 170 ? -5.797 19.844 -22.556 1.00 93.12 170 ASP A C 1
ATOM 1391 O O . ASP A 1 170 ? -5.635 21.002 -22.940 1.00 93.12 170 ASP A O 1
ATOM 1395 N N . GLU A 1 171 ? -6.046 19.559 -21.274 1.00 92.19 171 GLU A N 1
ATOM 1396 C CA . GLU A 1 171 ? -6.099 20.553 -20.190 1.00 92.19 171 GLU A CA 1
ATOM 1397 C C . GLU A 1 171 ? -4.744 20.804 -19.511 1.00 92.19 171 GLU A C 1
ATOM 1399 O O . GLU A 1 171 ? -4.577 21.807 -18.809 1.00 92.19 171 GLU A O 1
ATOM 1404 N N . LEU A 1 172 ? -3.775 19.900 -19.682 1.00 91.56 172 LEU A N 1
ATOM 1405 C CA . LEU A 1 172 ? -2.478 20.001 -19.024 1.00 91.56 172 LEU A CA 1
ATOM 1406 C C . LEU A 1 172 ? -1.515 20.897 -19.820 1.00 91.56 172 LEU A C 1
ATOM 1408 O O . LEU A 1 172 ? -1.416 20.787 -21.043 1.00 91.56 172 LEU A O 1
ATOM 1412 N N . PRO A 1 173 ? -0.725 21.753 -19.143 1.00 90.75 173 PRO A N 1
ATOM 1413 C CA . PRO A 1 173 ? 0.393 22.423 -19.797 1.00 90.75 173 PRO A CA 1
ATOM 1414 C C . PRO A 1 173 ? 1.438 21.391 -20.248 1.00 90.75 173 PRO A C 1
ATOM 1416 O O . PRO A 1 173 ? 1.514 20.294 -19.700 1.00 90.75 173 PRO A O 1
ATOM 1419 N N . ALA A 1 174 ? 2.314 21.757 -21.190 1.00 83.75 174 ALA A N 1
ATOM 1420 C CA . ALA A 1 174 ? 3.333 20.847 -21.739 1.00 83.75 174 ALA A CA 1
ATOM 1421 C C . ALA A 1 174 ? 4.282 20.233 -20.683 1.00 83.75 174 ALA A C 1
ATOM 1423 O O . ALA A 1 174 ? 4.831 19.157 -20.892 1.00 83.75 174 ALA A O 1
ATOM 1424 N N . TRP A 1 175 ? 4.466 20.908 -19.545 1.00 82.94 175 TRP A N 1
ATOM 1425 C CA . TRP A 1 175 ? 5.267 20.458 -18.397 1.00 82.94 175 TRP A CA 1
ATOM 1426 C C . TRP A 1 175 ? 4.417 19.869 -17.255 1.00 82.94 175 TRP A C 1
ATOM 1428 O O . TRP A 1 175 ? 4.935 19.576 -16.178 1.00 82.94 175 TRP A O 1
ATOM 1438 N N . GLY A 1 176 ? 3.105 19.740 -17.457 1.00 84.56 176 GLY A N 1
ATOM 1439 C CA . GLY A 1 176 ? 2.159 19.263 -16.458 1.00 84.56 176 GLY A CA 1
ATOM 1440 C C . GLY A 1 176 ? 2.344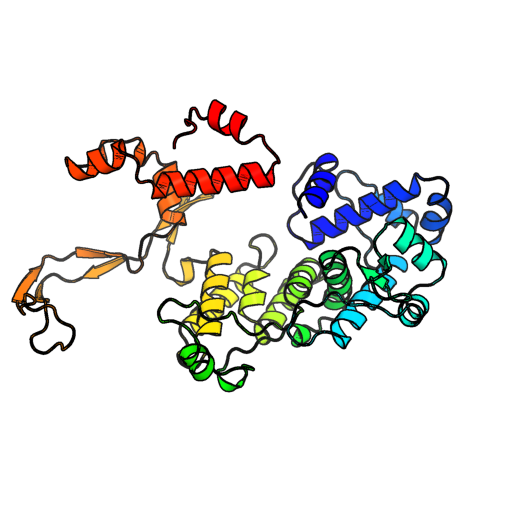 17.780 -16.151 1.00 84.56 176 GLY A C 1
ATOM 1441 O O . GLY A 1 176 ? 2.527 16.957 -17.047 1.00 84.56 176 GLY A O 1
ATOM 1442 N N . GLN A 1 177 ? 2.269 17.426 -14.870 1.00 88.75 177 GLN A N 1
ATOM 1443 C CA . GLN A 1 177 ? 2.283 16.032 -14.446 1.00 88.75 177 GLN A CA 1
ATOM 1444 C C . GLN A 1 177 ? 0.898 15.412 -14.646 1.00 88.75 177 GLN A C 1
ATOM 1446 O O . GLN A 1 177 ? -0.117 16.009 -14.287 1.00 88.75 177 GLN A O 1
ATOM 1451 N N . LEU A 1 178 ? 0.859 14.192 -15.187 1.00 90.69 178 LEU A N 1
ATOM 1452 C CA . LEU A 1 178 ? -0.382 13.427 -15.267 1.00 90.69 178 LEU A CA 1
ATOM 1453 C C . LEU A 1 178 ? -0.944 13.170 -13.859 1.00 90.69 178 LEU A C 1
ATOM 1455 O O . LEU A 1 178 ? -0.173 12.848 -12.948 1.00 90.69 178 LEU A O 1
ATOM 1459 N N . PRO A 1 179 ? -2.272 13.252 -13.672 1.00 92.19 179 PRO A N 1
ATOM 1460 C CA . PRO A 1 179 ? -2.891 12.849 -12.421 1.00 92.19 179 PRO A CA 1
ATOM 1461 C C . PRO A 1 179 ? -2.644 11.354 -12.157 1.00 92.19 179 PRO A C 1
ATOM 1463 O O . PRO A 1 179 ? -2.453 10.579 -13.104 1.00 92.19 179 PRO A O 1
ATOM 1466 N N . PRO A 1 180 ? -2.654 10.930 -10.882 1.00 91.88 180 PRO A N 1
ATOM 1467 C CA . PRO A 1 180 ? -2.534 9.521 -10.530 1.00 91.88 180 PRO A CA 1
ATOM 1468 C C . PRO A 1 180 ? -3.746 8.712 -11.021 1.00 91.88 180 PRO A C 1
ATOM 1470 O O . PRO A 1 180 ? -4.699 9.247 -11.589 1.00 91.88 180 PRO A O 1
ATOM 1473 N N . VAL A 1 181 ? -3.699 7.398 -10.800 1.00 92.62 181 VAL A N 1
ATOM 1474 C CA . VAL A 1 181 ? -4.849 6.513 -11.027 1.00 92.62 181 VAL A CA 1
ATOM 1475 C C . VAL A 1 181 ? -6.009 6.917 -10.112 1.00 92.62 181 VAL A C 1
ATOM 1477 O O . VAL A 1 181 ? -5.773 7.279 -8.957 1.00 92.62 181 VAL A O 1
ATOM 1480 N N . ASP A 1 182 ? -7.242 6.853 -10.628 1.00 90.62 182 ASP A N 1
ATOM 1481 C CA . ASP A 1 182 ? -8.443 7.188 -9.859 1.00 90.62 182 ASP A CA 1
ATOM 1482 C C . ASP A 1 182 ? -8.491 6.350 -8.576 1.00 90.62 182 ASP A C 1
ATOM 1484 O O . ASP A 1 182 ? -8.315 5.127 -8.596 1.00 90.62 182 ASP A O 1
ATOM 1488 N N . ARG A 1 183 ? -8.699 7.029 -7.447 1.00 88.56 183 ARG A N 1
ATOM 1489 C CA . ARG A 1 183 ? -8.643 6.406 -6.128 1.00 88.56 183 ARG A CA 1
ATOM 1490 C C . ARG A 1 183 ? -9.973 5.759 -5.769 1.00 88.56 183 ARG A C 1
ATOM 1492 O O . ARG A 1 183 ? -11.040 6.344 -5.944 1.00 88.56 183 ARG A O 1
ATOM 1499 N N . SER A 1 184 ? -9.873 4.573 -5.188 1.00 89.56 184 SER A N 1
ATOM 1500 C CA . SER A 1 184 ? -10.963 3.818 -4.573 1.00 89.56 184 SER A CA 1
ATOM 1501 C C . SER A 1 184 ? -11.323 4.326 -3.182 1.00 89.56 184 SER A C 1
ATOM 1503 O O . SER A 1 184 ? -12.427 4.064 -2.719 1.00 89.56 184 SER A O 1
ATOM 1505 N N . GLY A 1 185 ? -10.392 5.015 -2.504 1.00 89.00 185 GLY A N 1
ATOM 1506 C CA . GLY A 1 185 ? -10.562 5.463 -1.119 1.00 89.00 185 GLY A CA 1
ATOM 1507 C C . GLY A 1 185 ? -10.241 4.434 -0.065 1.00 89.00 185 GLY A C 1
ATOM 1508 O O . GLY A 1 185 ? -10.325 4.730 1.122 1.00 89.00 185 GLY A O 1
ATOM 1509 N N . TRP A 1 186 ? -9.879 3.234 -0.494 1.00 94.12 186 TRP A N 1
ATOM 1510 C CA . TRP A 1 186 ? -9.544 2.119 0.372 1.00 94.12 186 TRP A CA 1
ATOM 1511 C C . TRP A 1 186 ? -8.053 1.793 0.319 1.00 94.12 186 TRP A C 1
ATOM 1513 O O . TRP A 1 186 ? -7.659 0.763 0.846 1.00 94.12 186 TRP A O 1
ATOM 1523 N N . GLU A 1 187 ? -7.205 2.639 -0.284 1.00 93.56 187 GLU A N 1
ATOM 1524 C CA . GLU A 1 187 ? -5.780 2.321 -0.463 1.00 93.56 187 GLU A CA 1
ATOM 1525 C C . GLU A 1 187 ? -5.057 2.121 0.876 1.00 93.56 187 GLU A C 1
ATOM 1527 O O . GLU A 1 187 ? -4.494 1.056 1.121 1.00 93.56 187 GLU A O 1
ATOM 1532 N N . GLU A 1 188 ? -5.117 3.108 1.774 1.00 92.88 188 GLU A N 1
ATOM 1533 C CA . GLU A 1 188 ? -4.464 3.015 3.088 1.00 92.88 188 GLU A CA 1
ATOM 1534 C C . GLU A 1 188 ? -5.126 1.957 3.980 1.00 92.88 188 GLU A C 1
ATOM 1536 O O . GLU A 1 188 ? -4.443 1.205 4.678 1.00 92.88 188 GLU A O 1
ATOM 1541 N N . THR A 1 189 ? -6.454 1.833 3.902 1.00 95.75 189 THR A N 1
ATOM 1542 C CA . THR A 1 189 ? -7.215 0.790 4.599 1.00 95.75 189 THR A CA 1
ATOM 1543 C C . THR A 1 189 ? -6.790 -0.609 4.154 1.00 95.75 189 THR A C 1
ATOM 1545 O O . THR A 1 189 ? -6.559 -1.471 4.995 1.00 95.75 189 THR A O 1
ATOM 1548 N N . ALA A 1 190 ? -6.636 -0.848 2.850 1.00 96.88 190 ALA A N 1
ATOM 1549 C CA . ALA A 1 190 ? -6.216 -2.134 2.301 1.00 96.88 190 ALA A CA 1
ATOM 1550 C C . ALA A 1 190 ? -4.746 -2.442 2.603 1.00 96.88 190 ALA A C 1
ATOM 1552 O O . ALA A 1 190 ? -4.432 -3.594 2.895 1.00 96.88 190 ALA A O 1
ATOM 1553 N N . ARG A 1 191 ? -3.861 -1.433 2.618 1.00 95.00 191 ARG A N 1
ATOM 1554 C CA . ARG A 1 191 ? -2.475 -1.606 3.084 1.00 95.00 191 ARG A CA 1
ATOM 1555 C C . ARG A 1 191 ? -2.432 -2.077 4.533 1.00 95.00 191 ARG A C 1
ATOM 1557 O O . ARG A 1 191 ? -1.779 -3.071 4.831 1.00 95.00 191 ARG A O 1
ATOM 1564 N N . MET A 1 192 ? -3.157 -1.405 5.428 1.00 95.38 192 MET A N 1
ATOM 1565 C CA . MET A 1 192 ? -3.238 -1.826 6.830 1.00 95.38 192 MET A CA 1
ATOM 1566 C C . MET A 1 192 ? -3.938 -3.182 6.980 1.00 95.38 192 MET A C 1
ATOM 1568 O O . MET A 1 192 ? -3.521 -3.985 7.807 1.00 95.38 192 MET A O 1
ATOM 1572 N N . ALA A 1 193 ? -4.951 -3.480 6.165 1.00 97.06 193 ALA A N 1
ATOM 1573 C CA . ALA A 1 193 ? -5.632 -4.771 6.196 1.00 97.06 193 ALA A CA 1
ATOM 1574 C C . ALA A 1 193 ? -4.703 -5.917 5.773 1.00 97.06 193 ALA A C 1
ATOM 1576 O O . ALA A 1 193 ? -4.716 -6.960 6.414 1.00 97.06 193 ALA A O 1
ATOM 1577 N N . ALA A 1 194 ? -3.839 -5.707 4.774 1.00 96.19 194 ALA A N 1
ATOM 1578 C CA . ALA A 1 194 ? -2.811 -6.674 4.390 1.00 96.19 194 ALA A CA 1
ATOM 1579 C C . ALA A 1 194 ? -1.818 -6.957 5.532 1.00 96.19 194 ALA A C 1
ATOM 1581 O O . ALA A 1 194 ? -1.331 -8.075 5.670 1.00 96.19 194 ALA A O 1
ATOM 1582 N N . GLU A 1 195 ? -1.538 -5.960 6.380 1.00 93.75 195 GLU A N 1
ATOM 1583 C CA . GLU A 1 195 ? -0.724 -6.140 7.584 1.00 93.75 195 GLU A CA 1
ATOM 1584 C C . GLU A 1 195 ? -1.445 -6.911 8.707 1.00 93.75 195 GLU A C 1
ATOM 1586 O O . GLU A 1 195 ? -0.774 -7.550 9.521 1.00 93.75 195 GLU A O 1
ATOM 1591 N N . LEU A 1 196 ? -2.774 -6.791 8.785 1.00 94.25 196 LEU A N 1
ATOM 1592 C CA . LEU A 1 196 ? -3.629 -7.321 9.857 1.00 94.25 196 LEU A CA 1
ATOM 1593 C C . LEU A 1 196 ? -4.251 -8.686 9.531 1.00 94.25 196 LEU A C 1
ATOM 1595 O O . LEU A 1 196 ? -4.727 -9.362 10.440 1.00 94.25 196 LEU A O 1
ATOM 1599 N N . ALA A 1 197 ? -4.297 -9.067 8.255 1.00 94.94 197 ALA A N 1
ATOM 1600 C CA . ALA A 1 197 ? -4.907 -10.307 7.799 1.00 94.94 197 ALA A CA 1
ATOM 1601 C C . ALA A 1 197 ? -4.199 -11.538 8.384 1.00 94.94 197 ALA A C 1
ATOM 1603 O O . ALA A 1 197 ? -2.973 -11.578 8.484 1.00 94.94 197 ALA A O 1
ATOM 1604 N N . GLU A 1 198 ? -4.989 -12.561 8.723 1.00 92.44 198 GLU A N 1
ATOM 1605 C CA . GLU A 1 198 ? -4.478 -13.851 9.205 1.00 92.44 198 GLU A CA 1
ATOM 1606 C C . GLU A 1 198 ? -3.590 -14.526 8.147 1.00 92.44 198 GLU A C 1
ATOM 1608 O O . GLU A 1 198 ? -2.498 -15.001 8.459 1.00 92.44 198 GLU A O 1
ATOM 1613 N N . ASP A 1 199 ? -4.028 -14.484 6.885 1.00 94.88 199 ASP A N 1
ATOM 1614 C CA . ASP A 1 199 ? -3.244 -14.867 5.711 1.00 94.88 199 ASP A CA 1
ATOM 1615 C C . ASP A 1 199 ? -2.992 -13.632 4.829 1.00 94.88 199 ASP A C 1
ATOM 1617 O O . ASP A 1 199 ? -3.765 -13.294 3.925 1.00 94.88 199 ASP A O 1
ATOM 1621 N N . GLY A 1 200 ? -1.916 -12.908 5.146 1.00 94.69 200 GLY A N 1
ATOM 1622 C CA . GLY A 1 200 ? -1.512 -11.708 4.411 1.00 94.69 200 GLY A CA 1
ATOM 1623 C C . GLY A 1 200 ? -1.116 -11.990 2.958 1.00 94.69 200 GLY A C 1
ATOM 1624 O O . GLY A 1 200 ? -1.381 -11.161 2.086 1.00 94.69 200 GLY A O 1
ATOM 1625 N N . ASP A 1 201 ? -0.542 -13.162 2.675 1.00 96.75 201 ASP A N 1
ATOM 1626 C CA . ASP A 1 201 ? -0.157 -13.555 1.317 1.00 96.75 201 ASP A CA 1
ATOM 1627 C C . ASP A 1 201 ? -1.403 -13.759 0.442 1.00 96.75 201 ASP A C 1
ATOM 1629 O O . ASP A 1 201 ? -1.474 -13.207 -0.660 1.00 96.75 201 ASP A O 1
ATOM 1633 N N . ASP A 1 202 ? -2.414 -14.482 0.935 1.00 97.62 202 ASP A N 1
ATOM 1634 C CA . ASP A 1 202 ? -3.695 -14.641 0.235 1.00 97.62 202 ASP A CA 1
ATOM 1635 C C . ASP A 1 202 ? -4.415 -13.298 0.046 1.00 97.62 202 ASP A C 1
ATOM 1637 O O . ASP A 1 202 ? -4.892 -12.993 -1.054 1.00 97.62 202 ASP A O 1
ATOM 1641 N N . PHE A 1 203 ? -4.461 -12.459 1.087 1.00 98.19 203 PHE A N 1
ATOM 1642 C CA . PHE A 1 203 ? -5.087 -11.139 0.996 1.00 98.19 203 PHE A CA 1
ATOM 1643 C C . PHE A 1 203 ? -4.435 -10.288 -0.102 1.00 98.19 203 PHE A C 1
ATOM 1645 O O . PHE A 1 203 ? -5.131 -9.726 -0.951 1.00 98.19 203 PHE A O 1
ATOM 1652 N N . ILE A 1 204 ? -3.099 -10.229 -0.132 1.00 98.25 204 ILE A N 1
ATOM 1653 C CA . ILE A 1 204 ? -2.338 -9.481 -1.141 1.00 98.25 204 ILE A CA 1
ATOM 1654 C C . ILE A 1 204 ? -2.520 -10.091 -2.535 1.00 98.25 204 ILE A C 1
ATOM 1656 O O . ILE A 1 204 ? -2.670 -9.350 -3.509 1.00 98.25 204 ILE A O 1
ATOM 1660 N N . ALA A 1 205 ? -2.549 -11.421 -2.656 1.00 98.38 205 ALA A N 1
ATOM 1661 C CA . ALA A 1 205 ? -2.791 -12.092 -3.929 1.00 98.38 205 ALA A CA 1
ATOM 1662 C C . ALA A 1 205 ? -4.174 -11.740 -4.502 1.00 98.38 205 ALA A C 1
ATOM 1664 O O . ALA A 1 205 ? -4.279 -11.393 -5.679 1.00 98.38 205 ALA A O 1
ATOM 1665 N N . ARG A 1 206 ? -5.226 -11.741 -3.671 1.00 98.50 206 ARG A N 1
ATOM 1666 C CA . ARG A 1 206 ? -6.573 -11.300 -4.074 1.00 98.50 206 ARG A CA 1
ATOM 1667 C C . ARG A 1 206 ? -6.618 -9.806 -4.391 1.00 98.50 206 ARG A C 1
ATOM 1669 O O . ARG A 1 206 ? -7.244 -9.410 -5.375 1.00 98.50 206 ARG A O 1
ATOM 1676 N N . LEU A 1 207 ? -5.924 -8.977 -3.609 1.00 98.50 207 LEU A N 1
ATOM 1677 C CA . LEU A 1 207 ? -5.802 -7.543 -3.870 1.00 98.50 207 LEU A CA 1
ATOM 1678 C C . LEU A 1 207 ? -5.148 -7.271 -5.233 1.00 98.50 207 LEU A C 1
ATOM 1680 O O . LEU A 1 207 ? -5.568 -6.359 -5.942 1.00 98.50 207 LEU A O 1
ATOM 1684 N N . ALA A 1 208 ? -4.183 -8.093 -5.651 1.00 98.44 208 ALA A N 1
ATOM 1685 C CA . ALA A 1 208 ? -3.493 -7.942 -6.931 1.00 98.44 208 ALA A CA 1
ATOM 1686 C C . ALA A 1 208 ? -4.412 -8.107 -8.154 1.00 98.44 208 ALA A C 1
ATOM 1688 O O . ALA A 1 208 ? -4.109 -7.572 -9.226 1.00 98.44 208 ALA A O 1
ATOM 1689 N N . GLU A 1 209 ? -5.537 -8.813 -8.006 1.00 98.19 209 GLU A N 1
ATOM 1690 C CA . GLU A 1 209 ? -6.530 -8.991 -9.072 1.00 98.19 209 GLU A CA 1
ATOM 1691 C C . GLU A 1 209 ? -7.352 -7.724 -9.334 1.00 98.19 209 GLU A C 1
ATOM 1693 O O . GLU A 1 209 ? -7.755 -7.470 -10.471 1.00 98.19 209 GLU A O 1
ATOM 1698 N N . VAL A 1 210 ? -7.561 -6.896 -8.308 1.00 97.44 210 VAL A N 1
ATOM 1699 C CA . VAL A 1 210 ? -8.388 -5.679 -8.389 1.00 97.44 210 VAL A CA 1
ATOM 1700 C C . VAL A 1 210 ? -7.565 -4.391 -8.376 1.00 97.44 210 VAL A C 1
ATOM 1702 O O . VAL A 1 210 ? -8.005 -3.375 -8.914 1.00 97.44 210 VAL A O 1
ATOM 1705 N N . ASN A 1 211 ? -6.365 -4.425 -7.793 1.00 98.06 211 ASN A N 1
ATOM 1706 C CA . ASN A 1 211 ? -5.452 -3.293 -7.686 1.00 98.06 211 ASN A CA 1
ATOM 1707 C C . ASN A 1 211 ? -3.992 -3.764 -7.559 1.00 98.06 211 ASN A C 1
ATOM 1709 O O . ASN A 1 211 ? -3.401 -3.829 -6.479 1.00 98.06 211 ASN A O 1
ATOM 1713 N N . LEU A 1 212 ? -3.401 -4.099 -8.707 1.00 98.50 212 LEU A N 1
ATOM 1714 C CA . LEU A 1 212 ? -2.041 -4.632 -8.794 1.00 98.50 212 LEU A CA 1
ATOM 1715 C C . LEU A 1 212 ? -0.954 -3.704 -8.201 1.00 98.50 212 LEU A C 1
ATOM 1717 O O . LEU A 1 212 ? -0.120 -4.215 -7.454 1.00 98.50 212 LEU A O 1
ATOM 1721 N N . PRO A 1 213 ? -0.924 -2.380 -8.479 1.00 97.94 213 PRO A N 1
ATOM 1722 C CA . PRO A 1 213 ? 0.043 -1.483 -7.842 1.00 97.94 213 PRO A CA 1
ATOM 1723 C C . PRO A 1 213 ? -0.054 -1.499 -6.314 1.00 97.94 213 PRO A C 1
ATOM 1725 O O . PRO A 1 213 ? 0.960 -1.671 -5.645 1.00 97.94 213 PRO A O 1
ATOM 1728 N N . LEU A 1 214 ? -1.268 -1.415 -5.765 1.00 97.62 214 LEU A N 1
ATOM 1729 C CA . LEU A 1 214 ? -1.488 -1.407 -4.320 1.00 97.62 214 LEU A CA 1
ATOM 1730 C C . LEU A 1 214 ? -1.066 -2.719 -3.647 1.00 97.62 214 LEU A C 1
ATOM 1732 O O . LEU A 1 214 ? -0.496 -2.698 -2.556 1.00 97.62 214 LEU A O 1
ATOM 1736 N N . ALA A 1 215 ? -1.293 -3.859 -4.305 1.00 98.06 215 ALA A N 1
ATOM 1737 C CA . ALA A 1 215 ? -0.787 -5.148 -3.840 1.00 98.06 215 ALA A CA 1
ATOM 1738 C C . ALA A 1 215 ? 0.748 -5.172 -3.777 1.00 98.06 215 ALA A C 1
ATOM 1740 O O . ALA A 1 215 ? 1.312 -5.628 -2.785 1.00 98.06 215 ALA A O 1
ATOM 1741 N N . GLY A 1 216 ? 1.425 -4.611 -4.786 1.00 96.69 216 GLY A N 1
ATOM 1742 C CA . GLY A 1 216 ? 2.879 -4.436 -4.760 1.00 96.69 216 GLY A CA 1
ATOM 1743 C C . GLY A 1 216 ? 3.348 -3.566 -3.591 1.00 96.69 216 GLY A C 1
ATOM 1744 O O . GLY A 1 216 ? 4.248 -3.957 -2.855 1.00 96.69 216 GLY A O 1
ATOM 1745 N N . GLN A 1 217 ? 2.681 -2.434 -3.358 1.00 94.31 217 GLN A N 1
ATOM 1746 C CA . GLN A 1 217 ? 2.990 -1.509 -2.255 1.00 94.31 217 GLN A CA 1
ATOM 1747 C C . GLN A 1 217 ? 2.697 -2.091 -0.862 1.00 94.31 217 GLN A C 1
ATOM 1749 O O . GLN A 1 217 ? 3.264 -1.646 0.136 1.00 94.31 217 GLN A O 1
ATOM 1754 N N . SER A 1 218 ? 1.806 -3.082 -0.789 1.00 94.69 218 SER A N 1
ATOM 1755 C CA . SER A 1 218 ? 1.463 -3.808 0.441 1.00 94.69 218 SER A CA 1
ATOM 1756 C C . SER A 1 218 ? 2.399 -4.991 0.702 1.00 94.69 218 SER A C 1
ATOM 1758 O O . SER A 1 218 ? 2.442 -5.519 1.812 1.00 94.69 218 SER A O 1
ATOM 1760 N N . ALA A 1 219 ? 3.180 -5.409 -0.298 1.00 93.00 219 ALA A N 1
ATOM 1761 C CA . ALA A 1 219 ? 4.127 -6.497 -0.157 1.00 93.00 219 ALA A CA 1
ATOM 1762 C C . ALA A 1 219 ? 5.437 -5.978 0.447 1.00 93.00 219 ALA A C 1
ATOM 1764 O O . ALA A 1 219 ? 6.331 -5.550 -0.280 1.00 93.00 219 ALA A O 1
ATOM 1765 N N . ALA A 1 220 ? 5.587 -6.042 1.772 1.00 86.25 220 ALA A N 1
ATOM 1766 C CA . ALA A 1 220 ? 6.855 -5.767 2.460 1.00 86.25 220 ALA A CA 1
ATOM 1767 C C . ALA A 1 220 ? 7.783 -7.012 2.452 1.00 86.25 220 ALA A C 1
ATOM 1769 O O . ALA A 1 220 ? 7.275 -8.134 2.557 1.00 86.25 220 ALA A O 1
ATOM 1770 N N . PRO A 1 221 ? 9.119 -6.875 2.290 1.00 80.25 221 PRO A N 1
ATOM 1771 C CA . PRO A 1 221 ? 10.036 -8.014 2.112 1.00 80.25 221 PRO A CA 1
ATOM 1772 C C . PRO A 1 221 ? 9.997 -9.040 3.247 1.00 80.25 221 PRO A C 1
ATOM 1774 O O . PRO A 1 221 ? 10.036 -10.240 3.001 1.00 80.25 221 PRO A O 1
ATOM 1777 N N . GLU A 1 222 ? 9.899 -8.565 4.483 1.00 81.56 222 GLU A N 1
ATOM 1778 C CA . GLU A 1 222 ? 9.921 -9.369 5.703 1.00 81.56 222 GLU A CA 1
ATOM 1779 C C . GLU A 1 222 ? 8.566 -9.985 6.082 1.00 81.56 222 GLU A C 1
ATOM 1781 O O . GLU A 1 222 ? 8.504 -10.761 7.035 1.00 81.56 222 GLU A O 1
ATOM 1786 N N . ARG A 1 223 ? 7.487 -9.646 5.362 1.00 82.19 223 ARG A N 1
ATOM 1787 C CA . ARG A 1 223 ? 6.113 -10.072 5.693 1.00 82.19 223 ARG A CA 1
ATOM 1788 C C . ARG A 1 223 ? 5.479 -10.993 4.661 1.00 82.19 223 ARG A C 1
ATOM 1790 O O . ARG A 1 223 ? 4.496 -11.640 4.988 1.00 82.19 223 ARG A O 1
ATOM 1797 N N . VAL A 1 224 ? 6.021 -11.030 3.445 1.00 90.12 224 VAL A N 1
ATOM 1798 C CA . VAL A 1 224 ? 5.380 -11.676 2.294 1.00 90.12 224 VAL A CA 1
ATOM 1799 C C . VAL A 1 224 ? 6.287 -12.727 1.680 1.00 90.12 224 VAL A C 1
ATOM 1801 O O . VAL A 1 224 ? 7.487 -12.487 1.511 1.00 90.12 224 VAL A O 1
ATOM 1804 N N . ALA A 1 225 ? 5.723 -13.873 1.288 1.00 94.19 225 ALA A N 1
ATOM 1805 C CA . ALA A 1 225 ? 6.500 -14.931 0.653 1.00 94.19 225 ALA A CA 1
ATOM 1806 C C . ALA A 1 225 ? 7.252 -14.438 -0.593 1.00 94.19 225 ALA A C 1
ATOM 1808 O O . ALA A 1 225 ? 6.707 -13.770 -1.477 1.00 94.19 225 ALA A O 1
ATOM 1809 N N . VAL A 1 226 ? 8.514 -14.861 -0.709 1.00 92.19 226 VAL A N 1
ATOM 1810 C CA . VAL A 1 226 ? 9.413 -14.501 -1.819 1.00 92.19 226 VAL A CA 1
ATOM 1811 C C . VAL A 1 226 ? 8.782 -14.799 -3.185 1.00 92.19 226 VAL A C 1
ATOM 1813 O O . VAL A 1 226 ? 8.895 -13.989 -4.104 1.00 92.19 226 VAL A O 1
ATOM 1816 N N . ASN A 1 227 ? 8.063 -15.919 -3.310 1.00 94.88 227 ASN A N 1
ATOM 1817 C CA . ASN A 1 227 ? 7.396 -16.307 -4.556 1.00 94.88 227 ASN A CA 1
ATOM 1818 C C . ASN A 1 227 ? 6.249 -15.357 -4.932 1.00 94.88 227 ASN A C 1
ATOM 1820 O O . ASN A 1 227 ? 6.122 -15.005 -6.105 1.00 94.88 227 ASN A O 1
ATOM 1824 N N . LEU A 1 228 ? 5.440 -14.913 -3.961 1.00 96.62 228 LEU A N 1
ATOM 1825 C CA . LEU A 1 228 ? 4.377 -13.940 -4.220 1.00 96.62 228 LEU A CA 1
ATOM 1826 C C . LEU A 1 228 ? 4.979 -12.595 -4.632 1.00 96.62 228 LEU A C 1
ATOM 1828 O O . LEU A 1 228 ? 4.557 -12.017 -5.630 1.00 96.62 228 LEU A O 1
ATOM 1832 N N . ARG A 1 229 ? 6.026 -12.135 -3.937 1.00 96.00 229 ARG A N 1
ATOM 1833 C CA . ARG A 1 229 ? 6.745 -10.905 -4.311 1.00 96.00 229 ARG A CA 1
ATOM 1834 C C . ARG A 1 229 ? 7.289 -10.963 -5.737 1.00 96.00 229 ARG A C 1
ATOM 1836 O O . ARG A 1 229 ? 7.129 -10.002 -6.486 1.00 96.00 229 ARG A O 1
ATOM 1843 N N . ALA A 1 230 ? 7.920 -12.075 -6.115 1.00 94.94 230 ALA A N 1
ATOM 1844 C CA . ALA A 1 230 ? 8.436 -12.273 -7.466 1.00 94.94 230 ALA A CA 1
ATOM 1845 C C . ALA A 1 230 ? 7.306 -12.240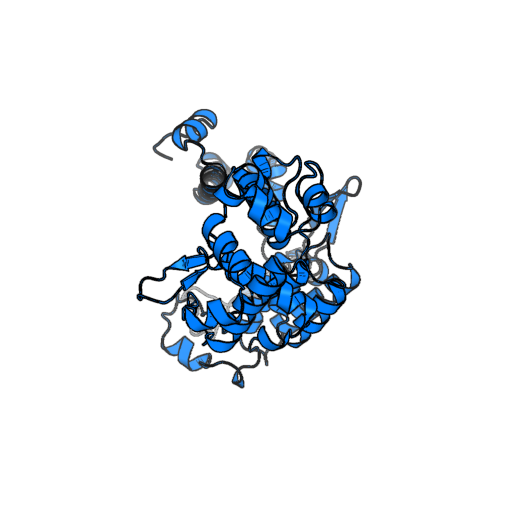 -8.508 1.00 94.94 230 ALA A C 1
ATOM 1847 O O . ALA A 1 230 ? 7.409 -11.518 -9.498 1.00 94.94 230 ALA A O 1
ATOM 1848 N N . ASN A 1 231 ? 6.190 -12.930 -8.243 1.00 97.31 231 ASN A N 1
ATOM 1849 C CA . ASN A 1 231 ? 5.019 -12.912 -9.120 1.00 97.31 231 ASN A CA 1
ATOM 1850 C C . ASN A 1 231 ? 4.436 -11.498 -9.292 1.00 97.31 231 ASN A C 1
ATOM 1852 O O . ASN A 1 231 ? 4.165 -11.074 -10.416 1.00 97.31 231 ASN A O 1
ATOM 1856 N N . LEU A 1 232 ? 4.275 -10.749 -8.198 1.00 98.19 232 LEU A N 1
ATOM 1857 C CA . LEU A 1 232 ? 3.808 -9.363 -8.236 1.00 98.19 232 LEU A CA 1
ATOM 1858 C C . LEU A 1 232 ? 4.752 -8.481 -9.059 1.00 98.19 232 LEU A C 1
ATOM 1860 O O . LEU A 1 232 ? 4.285 -7.727 -9.910 1.00 98.19 232 LEU A O 1
ATOM 1864 N N . ALA A 1 233 ? 6.066 -8.609 -8.862 1.00 97.25 233 ALA A N 1
ATOM 1865 C CA . ALA A 1 233 ? 7.064 -7.836 -9.596 1.00 97.25 233 ALA A CA 1
ATOM 1866 C C . ALA A 1 233 ? 7.013 -8.105 -11.111 1.00 97.25 233 ALA A C 1
ATOM 1868 O O . ALA A 1 233 ? 7.023 -7.165 -11.908 1.00 97.25 233 ALA A O 1
ATOM 1869 N N . GLU A 1 234 ? 6.882 -9.368 -11.524 1.00 97.81 234 GLU A N 1
ATOM 1870 C CA . GLU A 1 234 ? 6.708 -9.737 -12.935 1.00 97.81 234 GLU A CA 1
ATOM 1871 C C . GLU A 1 234 ? 5.408 -9.172 -13.523 1.00 97.81 234 GLU A C 1
ATOM 1873 O O . GLU A 1 234 ? 5.408 -8.608 -14.621 1.00 97.81 234 GLU A O 1
ATOM 1878 N N . ARG A 1 235 ? 4.297 -9.264 -12.781 1.00 98.25 235 ARG A N 1
ATOM 1879 C CA . ARG A 1 235 ? 3.000 -8.708 -13.196 1.00 98.25 235 ARG A CA 1
ATOM 1880 C C . ARG A 1 235 ? 3.046 -7.187 -13.323 1.00 98.25 235 ARG A C 1
ATOM 1882 O O . ARG A 1 235 ? 2.498 -6.644 -14.283 1.00 98.25 235 ARG A O 1
ATOM 1889 N N . LEU A 1 236 ? 3.693 -6.494 -12.386 1.00 98.44 236 LEU A N 1
ATOM 1890 C CA . LEU A 1 236 ? 3.881 -5.041 -12.420 1.00 98.44 236 LEU A CA 1
ATOM 1891 C C . LEU A 1 236 ? 4.741 -4.626 -13.611 1.00 98.44 236 LEU A C 1
ATOM 1893 O O . LEU A 1 236 ? 4.372 -3.705 -14.338 1.00 98.44 236 LEU A O 1
ATOM 1897 N N . LEU A 1 237 ? 5.834 -5.348 -13.870 1.00 97.56 237 LEU A N 1
ATOM 1898 C CA . LEU A 1 237 ? 6.675 -5.123 -15.042 1.00 97.56 237 LEU A CA 1
ATOM 1899 C C . LEU A 1 237 ? 5.889 -5.309 -16.346 1.00 97.56 237 LEU A C 1
ATOM 1901 O O . LEU A 1 237 ? 5.994 -4.485 -17.258 1.00 97.56 237 LEU A O 1
ATOM 1905 N N . ALA A 1 238 ? 5.081 -6.369 -16.428 1.00 98.06 238 ALA A N 1
ATOM 1906 C CA . ALA A 1 238 ? 4.211 -6.614 -17.570 1.00 98.06 238 ALA A CA 1
ATOM 1907 C C . ALA A 1 238 ? 3.184 -5.484 -17.740 1.00 98.06 238 ALA A C 1
ATOM 1909 O O . ALA A 1 238 ? 3.033 -4.962 -18.842 1.00 98.06 238 ALA A O 1
ATOM 1910 N N . ARG A 1 239 ? 2.536 -5.038 -16.653 1.00 98.19 239 ARG A N 1
ATOM 1911 C CA . ARG A 1 239 ? 1.585 -3.915 -16.673 1.00 98.19 239 ARG A CA 1
ATOM 1912 C C . ARG A 1 239 ? 2.238 -2.613 -17.122 1.00 98.19 239 ARG A C 1
ATOM 1914 O O . ARG A 1 239 ? 1.652 -1.911 -17.933 1.00 98.19 239 ARG A O 1
ATOM 1921 N N . MET A 1 240 ? 3.437 -2.302 -16.633 1.00 97.12 240 MET A N 1
ATOM 1922 C CA . MET A 1 240 ? 4.195 -1.100 -17.000 1.00 97.12 240 MET A CA 1
ATOM 1923 C C . MET A 1 240 ? 4.491 -1.043 -18.512 1.00 97.12 240 MET A C 1
ATOM 1925 O O . MET A 1 240 ? 4.523 0.038 -19.112 1.00 97.12 240 MET A O 1
ATOM 1929 N N . ARG A 1 241 ? 4.677 -2.210 -19.141 1.00 96.19 241 ARG A N 1
ATOM 1930 C CA . ARG A 1 241 ? 5.006 -2.364 -20.567 1.00 96.19 241 ARG A CA 1
ATOM 1931 C C . ARG A 1 241 ? 3.799 -2.628 -21.479 1.00 96.19 241 ARG A C 1
ATOM 1933 O O . ARG A 1 241 ? 3.980 -2.600 -22.690 1.00 96.19 241 ARG A O 1
ATOM 1940 N N . ASP A 1 242 ? 2.603 -2.861 -20.936 1.00 97.88 242 ASP A N 1
ATOM 1941 C CA . ASP A 1 242 ? 1.385 -3.127 -21.719 1.00 97.88 242 ASP A CA 1
ATOM 1942 C C . ASP A 1 242 ? 0.875 -1.831 -22.365 1.00 97.88 242 ASP A C 1
ATOM 1944 O O . ASP A 1 242 ? 0.369 -0.940 -21.684 1.00 97.88 242 ASP A O 1
ATOM 1948 N N . ASP A 1 243 ? 0.991 -1.721 -23.685 1.00 96.69 243 ASP A N 1
ATOM 1949 C CA . ASP A 1 243 ? 0.522 -0.576 -24.476 1.00 96.69 243 ASP A CA 1
ATOM 1950 C C . ASP A 1 243 ? -1.008 -0.417 -24.469 1.00 96.69 243 ASP A C 1
ATOM 1952 O O . ASP A 1 243 ? -1.519 0.679 -24.687 1.00 96.69 243 ASP A O 1
ATOM 1956 N N . ARG A 1 244 ? -1.738 -1.488 -24.139 1.00 96.81 244 ARG A N 1
ATOM 1957 C CA . ARG A 1 244 ? -3.196 -1.486 -23.938 1.00 96.81 244 ARG A CA 1
ATOM 1958 C C . ARG A 1 244 ? -3.620 -0.996 -22.550 1.00 96.81 244 ARG A C 1
ATOM 1960 O O . ARG A 1 244 ? -4.818 -0.945 -22.267 1.00 96.81 244 ARG A O 1
ATOM 1967 N N . ALA A 1 245 ? -2.690 -0.754 -21.627 1.00 97.69 245 ALA A N 1
ATOM 1968 C CA . ALA A 1 245 ? -2.995 -0.167 -20.323 1.00 97.69 245 ALA A CA 1
ATOM 1969 C C . ALA A 1 245 ? -2.932 1.366 -20.400 1.00 97.69 245 ALA A C 1
ATOM 1971 O O . ALA A 1 245 ? -2.131 1.923 -21.151 1.00 97.69 245 ALA A O 1
ATOM 1972 N N . ASP A 1 246 ? -3.755 2.053 -19.602 1.00 97.81 246 ASP A N 1
ATOM 1973 C CA . ASP A 1 246 ? -3.681 3.515 -19.496 1.00 97.81 246 ASP A CA 1
ATOM 1974 C C . ASP A 1 246 ? -2.286 3.938 -19.002 1.00 97.81 246 ASP A C 1
ATOM 1976 O O . ASP A 1 246 ? -1.695 3.290 -18.130 1.00 97.81 246 ASP A O 1
ATOM 1980 N N . LEU A 1 247 ? -1.750 5.034 -19.547 1.00 96.81 247 LEU A N 1
ATOM 1981 C CA . LEU A 1 247 ? -0.419 5.534 -19.204 1.00 96.81 247 LEU A CA 1
ATOM 1982 C C . LEU A 1 247 ? -0.258 5.777 -17.694 1.00 96.81 247 LEU A C 1
ATOM 1984 O O . LEU A 1 247 ? 0.784 5.440 -17.133 1.00 96.81 247 LEU A O 1
ATOM 1988 N N . ARG A 1 248 ? -1.299 6.270 -17.015 1.00 96.69 248 ARG A N 1
ATOM 1989 C CA . ARG A 1 248 ? -1.297 6.484 -15.558 1.00 96.69 248 ARG A CA 1
ATOM 1990 C C . ARG A 1 248 ? -1.163 5.168 -14.797 1.00 96.69 248 ARG A C 1
ATOM 1992 O O . ARG A 1 248 ? -0.395 5.082 -13.843 1.00 96.69 248 ARG A O 1
ATOM 1999 N N . ALA A 1 249 ? -1.842 4.115 -15.252 1.00 97.62 249 ALA A N 1
ATOM 2000 C CA . ALA A 1 249 ? -1.745 2.784 -14.652 1.00 97.62 249 ALA A CA 1
ATOM 2001 C C . ALA A 1 249 ? -0.371 2.136 -14.880 1.00 97.62 249 ALA A C 1
ATOM 2003 O O . ALA A 1 249 ? 0.140 1.437 -14.003 1.00 97.62 249 ALA A O 1
ATOM 2004 N N . ARG A 1 250 ? 0.250 2.387 -16.038 1.00 98.06 250 ARG A N 1
ATOM 2005 C CA . ARG A 1 250 ? 1.625 1.952 -16.335 1.00 98.06 250 ARG A CA 1
ATOM 2006 C C . ARG A 1 250 ? 2.636 2.643 -15.420 1.00 98.06 250 ARG A C 1
ATOM 2008 O O . ARG A 1 250 ? 3.508 1.972 -14.872 1.00 98.06 250 ARG A O 1
ATOM 2015 N N . ILE A 1 251 ? 2.481 3.954 -15.217 1.00 96.31 251 ILE A N 1
ATOM 2016 C CA . ILE A 1 251 ? 3.290 4.753 -14.285 1.00 96.31 251 ILE A CA 1
ATOM 2017 C C . ILE A 1 251 ? 3.123 4.235 -12.850 1.00 96.31 251 ILE A C 1
ATOM 2019 O O . ILE A 1 251 ? 4.120 3.958 -12.186 1.00 96.31 251 ILE A O 1
ATOM 2023 N N . ALA A 1 252 ? 1.886 4.017 -12.393 1.00 96.88 252 ALA A N 1
ATOM 2024 C CA . ALA A 1 252 ? 1.609 3.471 -11.062 1.00 96.88 252 ALA A CA 1
ATOM 2025 C C . ALA A 1 252 ? 2.251 2.089 -10.846 1.00 96.88 252 ALA A C 1
ATOM 2027 O O . ALA A 1 252 ? 2.832 1.837 -9.792 1.00 96.88 252 ALA A O 1
ATOM 2028 N N . ALA A 1 253 ? 2.214 1.210 -11.855 1.00 97.62 253 ALA A N 1
ATOM 2029 C CA . ALA A 1 253 ? 2.886 -0.086 -11.788 1.00 97.62 253 ALA A CA 1
ATOM 2030 C C . ALA A 1 253 ? 4.416 0.048 -11.679 1.00 97.62 253 ALA A C 1
ATOM 2032 O O . ALA A 1 253 ? 5.040 -0.690 -10.919 1.00 97.62 253 ALA A O 1
ATOM 2033 N N . GLY A 1 254 ? 5.013 1.004 -12.399 1.00 94.06 254 GLY A N 1
ATOM 2034 C CA . GLY A 1 254 ? 6.441 1.311 -12.299 1.00 94.06 254 GLY A CA 1
ATOM 2035 C C . GLY A 1 254 ? 6.845 1.831 -10.917 1.00 94.06 254 GLY A C 1
ATOM 2036 O O . GLY A 1 254 ? 7.837 1.363 -10.360 1.00 94.06 254 GLY A O 1
ATOM 2037 N N . HIS A 1 255 ? 6.055 2.737 -10.331 1.00 93.12 255 HIS A N 1
ATOM 2038 C CA . HIS A 1 255 ? 6.282 3.222 -8.965 1.00 93.12 255 HIS A CA 1
ATOM 2039 C C . HIS A 1 255 ? 6.190 2.095 -7.935 1.00 93.12 255 HIS A C 1
ATOM 2041 O O . HIS A 1 255 ? 7.122 1.922 -7.154 1.00 93.12 255 HIS A O 1
ATOM 2047 N N . ALA A 1 256 ? 5.134 1.278 -7.990 1.00 94.88 256 ALA A N 1
ATOM 2048 C CA . ALA A 1 256 ? 4.974 0.139 -7.089 1.00 94.88 256 ALA A CA 1
ATOM 2049 C C . ALA A 1 256 ? 6.129 -0.870 -7.221 1.00 94.88 256 ALA A C 1
ATOM 2051 O O . ALA A 1 256 ? 6.661 -1.329 -6.214 1.00 94.88 256 ALA A O 1
ATOM 2052 N N . LEU A 1 257 ? 6.580 -1.174 -8.446 1.00 92.75 257 LEU A N 1
ATOM 2053 C CA . LEU A 1 257 ? 7.741 -2.044 -8.663 1.00 92.75 257 LEU A CA 1
ATOM 2054 C C . LEU A 1 257 ? 9.028 -1.454 -8.059 1.00 92.75 257 LEU A C 1
ATOM 2056 O O . LEU A 1 257 ? 9.833 -2.191 -7.487 1.00 92.75 257 LEU A O 1
ATOM 2060 N N . GLY A 1 258 ? 9.213 -0.136 -8.177 1.00 86.62 258 GLY A N 1
ATOM 2061 C CA . GLY A 1 258 ? 10.328 0.582 -7.564 1.00 86.62 258 GLY A CA 1
ATOM 2062 C C . GLY A 1 258 ? 10.302 0.515 -6.035 1.00 86.62 258 GLY A C 1
ATOM 2063 O O . GLY A 1 258 ? 11.325 0.205 -5.429 1.00 86.62 258 GLY A O 1
ATOM 2064 N N . GLU A 1 259 ? 9.137 0.734 -5.421 1.00 87.81 259 GLU A N 1
ATOM 2065 C CA . GLU A 1 259 ? 8.934 0.627 -3.966 1.00 87.81 259 GLU A CA 1
ATOM 2066 C C . GLU A 1 259 ? 9.188 -0.791 -3.437 1.00 87.81 259 GLU A C 1
ATOM 2068 O O . GLU A 1 259 ? 9.701 -0.958 -2.333 1.00 87.81 259 GLU A O 1
ATOM 2073 N N . MET A 1 260 ? 8.891 -1.823 -4.232 1.00 89.44 260 MET A N 1
ATOM 2074 C CA . MET A 1 260 ? 9.192 -3.212 -3.872 1.00 89.44 260 MET A CA 1
ATOM 2075 C C . MET A 1 260 ? 10.695 -3.544 -3.889 1.00 89.44 260 MET A C 1
ATOM 2077 O O . MET A 1 260 ? 11.073 -4.618 -3.418 1.00 89.44 260 MET A O 1
ATOM 2081 N N . GLU A 1 261 ? 11.540 -2.678 -4.458 1.00 84.75 261 GLU A N 1
ATOM 2082 C CA . GLU A 1 261 ? 12.981 -2.890 -4.662 1.00 84.75 261 GLU A CA 1
ATOM 2083 C C . GLU A 1 261 ? 13.345 -4.184 -5.422 1.00 84.75 261 GLU A C 1
ATOM 2085 O O . GLU A 1 261 ? 14.440 -4.725 -5.258 1.00 84.75 261 GLU A O 1
ATOM 2090 N N . MET A 1 262 ? 12.449 -4.689 -6.274 1.00 87.31 262 MET A N 1
ATOM 2091 C CA . MET A 1 262 ? 12.625 -5.954 -7.006 1.00 87.31 262 MET A CA 1
ATOM 2092 C C . MET A 1 262 ? 13.337 -5.730 -8.347 1.00 87.31 262 MET A C 1
ATOM 2094 O O . MET A 1 262 ? 12.816 -6.077 -9.406 1.00 87.31 262 MET A O 1
ATOM 2098 N N . LEU A 1 263 ? 14.512 -5.095 -8.337 1.00 84.69 263 LEU A N 1
ATOM 2099 C CA . LEU A 1 263 ? 15.214 -4.696 -9.568 1.00 84.69 263 LEU A CA 1
ATOM 2100 C C . LEU A 1 263 ? 15.701 -5.886 -10.415 1.00 84.69 263 LEU A C 1
ATOM 2102 O O . LEU A 1 263 ? 15.997 -5.717 -11.602 1.00 84.69 263 LEU A O 1
ATOM 2106 N N . GLU A 1 264 ? 15.748 -7.095 -9.857 1.00 88.88 264 GLU A N 1
ATOM 2107 C CA . GLU A 1 264 ? 16.114 -8.316 -10.578 1.00 88.88 264 GLU A CA 1
ATOM 2108 C C . GLU A 1 264 ? 15.238 -8.556 -11.808 1.00 88.88 264 GLU A C 1
ATOM 2110 O O . GLU A 1 264 ? 15.750 -8.985 -12.843 1.00 88.88 264 GLU A O 1
ATOM 2115 N N . VAL A 1 265 ? 13.945 -8.209 -11.753 1.00 91.06 265 VAL A N 1
ATOM 2116 C CA . VAL A 1 265 ? 13.033 -8.383 -12.901 1.00 91.06 265 VAL A CA 1
ATOM 2117 C C . VAL A 1 265 ? 13.395 -7.474 -14.082 1.00 91.06 265 VAL A C 1
ATOM 2119 O O . VAL A 1 265 ? 13.000 -7.726 -15.219 1.00 91.06 265 VAL A O 1
ATOM 2122 N N . LEU A 1 266 ? 14.188 -6.426 -13.840 1.00 89.25 266 LEU A N 1
ATOM 2123 C CA . LEU A 1 266 ? 14.743 -5.547 -14.871 1.00 89.25 266 LEU A CA 1
ATOM 2124 C C . LEU A 1 266 ? 16.111 -6.027 -15.388 1.00 89.25 266 LEU A C 1
ATOM 2126 O O . LEU A 1 266 ? 16.645 -5.451 -16.339 1.00 89.25 266 LEU A O 1
ATOM 2130 N N . GLY A 1 267 ? 16.660 -7.101 -14.814 1.00 90.00 267 GLY A N 1
ATOM 2131 C CA . GLY A 1 267 ? 17.972 -7.657 -15.145 1.00 90.00 267 GLY A CA 1
ATOM 2132 C C . GLY A 1 267 ? 19.113 -7.129 -14.276 1.00 90.00 267 GLY A C 1
ATOM 2133 O O . GLY A 1 267 ? 20.276 -7.395 -14.587 1.00 90.00 267 GLY A O 1
ATOM 2134 N N . TYR A 1 268 ? 18.814 -6.391 -13.201 1.00 90.00 268 TYR A N 1
ATOM 2135 C CA . TYR A 1 268 ? 19.833 -6.044 -12.212 1.00 90.00 268 TYR A CA 1
ATOM 2136 C C . TYR A 1 268 ? 20.276 -7.287 -11.445 1.00 90.00 268 TYR A C 1
ATOM 2138 O O . TYR A 1 268 ? 19.506 -8.220 -11.220 1.00 90.00 268 TYR A O 1
ATOM 2146 N N . ARG A 1 269 ? 21.535 -7.297 -11.010 1.00 88.69 269 ARG A N 1
ATOM 2147 C CA . ARG A 1 269 ? 22.078 -8.365 -10.162 1.00 88.69 269 ARG A CA 1
ATOM 2148 C C . ARG A 1 269 ? 22.471 -7.798 -8.811 1.00 88.69 269 ARG A C 1
ATOM 2150 O O . ARG A 1 269 ? 23.229 -6.832 -8.747 1.00 88.69 269 ARG A O 1
ATOM 2157 N N . ALA A 1 270 ? 21.989 -8.407 -7.734 1.00 83.56 270 ALA A N 1
ATOM 2158 C CA . ALA A 1 270 ? 22.422 -8.051 -6.392 1.00 83.56 270 ALA A CA 1
ATOM 2159 C C . ALA A 1 270 ? 23.885 -8.475 -6.187 1.00 83.56 270 ALA A C 1
ATOM 2161 O O . ALA A 1 270 ? 24.229 -9.652 -6.307 1.00 83.56 270 ALA A O 1
ATOM 2162 N N . LEU A 1 271 ? 24.750 -7.520 -5.850 1.00 82.69 271 LEU A N 1
ATOM 2163 C CA . LEU A 1 271 ? 26.086 -7.807 -5.345 1.00 82.69 271 LEU A CA 1
ATOM 2164 C C . LEU A 1 271 ? 26.008 -7.899 -3.823 1.00 82.69 271 LEU A C 1
ATOM 2166 O O . LEU A 1 271 ? 25.666 -6.919 -3.157 1.00 82.69 271 LEU A O 1
ATOM 2170 N N . ALA A 1 272 ? 26.341 -9.065 -3.274 1.00 82.12 272 ALA A N 1
ATOM 2171 C CA . ALA A 1 272 ? 26.304 -9.316 -1.839 1.00 82.12 272 ALA A CA 1
ATOM 2172 C C . ALA A 1 272 ? 27.697 -9.604 -1.266 1.00 82.12 272 ALA A C 1
ATOM 2174 O O . ALA A 1 272 ? 28.531 -10.248 -1.903 1.00 82.12 272 ALA A O 1
ATOM 2175 N N . ARG A 1 273 ? 27.930 -9.163 -0.028 1.00 79.38 273 ARG A N 1
ATOM 2176 C CA . ARG A 1 273 ? 29.111 -9.492 0.778 1.00 79.38 273 ARG A CA 1
ATOM 2177 C C . ARG A 1 273 ? 28.640 -9.930 2.161 1.00 79.38 273 ARG A C 1
ATOM 2179 O O . ARG A 1 273 ? 27.857 -9.228 2.788 1.00 79.38 273 ARG A O 1
ATOM 2186 N N . ASN A 1 274 ? 29.098 -11.094 2.627 1.00 84.38 274 ASN A N 1
ATOM 2187 C CA . ASN A 1 274 ? 28.669 -11.703 3.898 1.00 84.38 274 ASN A CA 1
ATOM 2188 C C . ASN A 1 274 ? 27.138 -11.847 4.030 1.00 84.38 274 ASN A C 1
ATOM 2190 O O . ASN A 1 274 ? 26.584 -11.643 5.103 1.00 84.38 274 ASN A O 1
ATOM 2194 N N . GLY A 1 275 ? 26.445 -12.154 2.927 1.00 73.94 275 GLY A N 1
ATOM 2195 C CA . GLY A 1 275 ? 24.983 -12.285 2.908 1.00 73.94 275 GLY A CA 1
ATOM 2196 C C . GLY A 1 275 ? 24.209 -10.961 2.879 1.00 73.94 275 GLY A C 1
ATOM 2197 O O . GLY A 1 275 ? 22.994 -10.989 2.726 1.00 73.94 275 GLY A O 1
ATOM 2198 N N . GLN A 1 276 ? 24.881 -9.808 2.955 1.00 73.81 276 GLN A N 1
ATOM 2199 C CA . GLN A 1 276 ? 24.250 -8.492 2.847 1.00 73.81 276 GLN A CA 1
ATOM 2200 C C . GLN A 1 276 ? 24.437 -7.914 1.440 1.00 73.81 276 GLN A C 1
ATOM 2202 O O . GLN A 1 276 ? 25.557 -7.882 0.923 1.00 73.81 276 GLN A O 1
ATOM 2207 N N . ARG A 1 277 ? 23.354 -7.426 0.820 1.00 79.31 277 ARG A N 1
ATOM 2208 C CA . ARG A 1 277 ? 23.412 -6.689 -0.454 1.00 79.31 277 ARG A CA 1
ATOM 2209 C C . ARG A 1 277 ? 24.163 -5.372 -0.244 1.00 79.31 277 ARG A C 1
ATOM 2211 O O . ARG A 1 277 ? 23.750 -4.552 0.570 1.00 79.31 277 ARG A O 1
ATOM 2218 N N . ILE A 1 278 ? 25.252 -5.174 -0.983 1.00 79.25 278 ILE A N 1
ATOM 2219 C CA . ILE A 1 278 ? 26.088 -3.964 -0.917 1.00 79.25 278 ILE A CA 1
ATOM 2220 C C . ILE A 1 278 ? 25.909 -3.047 -2.131 1.00 79.25 278 ILE A C 1
ATOM 2222 O O . ILE A 1 278 ? 26.190 -1.856 -2.030 1.00 79.25 278 ILE A O 1
ATOM 2226 N N . ALA A 1 279 ? 25.447 -3.584 -3.263 1.00 79.62 279 ALA A N 1
ATOM 2227 C CA . ALA A 1 279 ? 25.149 -2.810 -4.465 1.00 79.62 279 ALA A CA 1
ATOM 2228 C C . ALA A 1 279 ? 24.200 -3.569 -5.402 1.00 79.62 279 ALA A C 1
ATOM 2230 O O . ALA A 1 279 ? 24.062 -4.793 -5.316 1.00 79.62 279 ALA A O 1
ATOM 2231 N N . TRP A 1 280 ? 23.605 -2.832 -6.335 1.00 81.00 280 TRP A N 1
ATOM 2232 C CA . TRP A 1 280 ? 22.958 -3.374 -7.523 1.00 81.00 280 TRP A CA 1
ATOM 2233 C C . TRP A 1 280 ? 23.883 -3.195 -8.722 1.00 81.00 280 TRP A C 1
ATOM 2235 O O . TRP A 1 280 ? 24.430 -2.116 -8.921 1.00 81.00 280 TRP A O 1
ATOM 2245 N N . LEU A 1 281 ? 24.075 -4.254 -9.505 1.00 86.06 281 LEU A N 1
ATOM 2246 C CA . LEU A 1 281 ? 24.812 -4.192 -10.763 1.00 86.06 281 LEU A CA 1
ATOM 2247 C C . LEU A 1 281 ? 23.811 -4.047 -11.912 1.00 86.06 281 LEU A C 1
ATOM 2249 O O . LEU A 1 281 ? 22.960 -4.936 -12.054 1.00 86.06 281 LEU A O 1
ATOM 2253 N N . PRO A 1 282 ? 23.904 -2.983 -12.727 1.00 90.25 282 PRO A N 1
ATOM 2254 C CA . PRO A 1 282 ? 22.971 -2.758 -13.816 1.00 90.25 282 PRO A CA 1
ATOM 2255 C C . PRO A 1 282 ? 23.199 -3.755 -14.955 1.00 90.25 282 PRO A C 1
ATOM 2257 O O . PRO A 1 282 ? 24.329 -4.210 -15.177 1.00 90.25 282 PRO A O 1
ATOM 2260 N N . PRO A 1 283 ? 22.145 -4.091 -15.714 1.00 92.75 283 PRO A N 1
ATOM 2261 C CA . PRO A 1 283 ? 22.316 -4.758 -16.991 1.00 92.75 283 PRO A CA 1
ATOM 2262 C C . PRO A 1 283 ? 23.017 -3.816 -17.977 1.00 92.75 283 PRO A C 1
ATOM 2264 O O . PRO A 1 283 ? 22.686 -2.632 -18.082 1.00 92.75 283 PRO A O 1
ATOM 2267 N N . VAL A 1 284 ? 23.978 -4.366 -18.713 1.00 94.25 284 VAL A N 1
ATOM 2268 C CA . VAL A 1 284 ? 24.705 -3.671 -19.778 1.00 94.25 284 VAL A CA 1
ATOM 2269 C C . VAL A 1 284 ? 24.468 -4.387 -21.099 1.00 94.25 284 VAL A C 1
ATOM 2271 O O . VAL A 1 284 ? 24.412 -5.616 -21.136 1.00 94.25 284 VAL A O 1
ATOM 2274 N N . GLU A 1 285 ? 24.330 -3.614 -22.167 1.00 95.62 285 GLU A N 1
ATOM 2275 C CA . GLU A 1 285 ? 24.218 -4.101 -23.537 1.00 95.62 285 GLU A CA 1
ATOM 2276 C C . GLU A 1 285 ? 25.543 -3.932 -24.258 1.00 95.62 285 GLU A C 1
ATOM 2278 O O . GLU A 1 285 ? 26.135 -2.853 -24.223 1.00 95.62 285 GLU A O 1
ATOM 2283 N N . THR A 1 286 ? 25.989 -4.979 -24.946 1.00 97.25 286 THR A N 1
ATOM 2284 C CA . THR A 1 286 ? 27.144 -4.889 -25.838 1.00 97.25 286 THR A CA 1
ATOM 2285 C C . THR A 1 286 ? 26.705 -4.309 -27.177 1.00 97.25 286 THR A C 1
ATOM 2287 O O . THR A 1 286 ? 25.831 -4.859 -27.845 1.00 97.25 286 THR A O 1
ATOM 2290 N N . ILE A 1 287 ? 27.346 -3.218 -27.586 1.00 96.56 287 ILE A N 1
ATOM 2291 C CA . ILE A 1 287 ? 27.213 -2.607 -28.905 1.00 96.56 287 ILE A CA 1
ATOM 2292 C C . ILE A 1 287 ? 28.385 -3.099 -29.761 1.00 96.56 287 ILE A C 1
ATOM 2294 O O . ILE A 1 287 ? 29.531 -2.761 -29.449 1.00 96.56 287 ILE A O 1
ATOM 2298 N N . PRO A 1 288 ? 28.130 -3.907 -30.809 1.00 97.69 288 PRO A N 1
ATOM 2299 C CA . PRO A 1 288 ? 29.189 -4.476 -31.633 1.00 97.69 288 PRO A CA 1
ATOM 2300 C C . PRO A 1 288 ? 30.094 -3.413 -32.264 1.00 97.69 288 PRO A C 1
ATOM 2302 O O . PRO A 1 288 ? 29.669 -2.305 -32.578 1.00 97.69 288 PRO A O 1
ATOM 2305 N N . GLY A 1 289 ? 31.352 -3.769 -32.511 1.00 98.00 289 GLY A N 1
ATOM 2306 C CA . GLY A 1 289 ? 32.231 -2.931 -33.323 1.00 98.00 289 GLY A CA 1
ATOM 2307 C C . GLY A 1 289 ? 31.744 -2.877 -34.773 1.00 98.00 289 GLY A C 1
ATOM 2308 O O . GLY A 1 289 ? 31.389 -3.903 -35.354 1.00 98.00 289 GLY A O 1
ATOM 2309 N N . GLY A 1 290 ? 31.744 -1.692 -35.382 1.00 97.50 290 GLY A N 1
ATOM 2310 C CA . GLY A 1 290 ? 31.185 -1.518 -36.720 1.00 97.50 290 GLY A CA 1
ATOM 2311 C C . GLY A 1 290 ? 31.175 -0.078 -37.209 1.00 97.50 290 GLY A C 1
ATOM 2312 O O . GLY A 1 290 ? 31.608 0.843 -36.520 1.00 97.50 290 GLY A O 1
ATOM 2313 N N . GLU A 1 291 ? 30.707 0.112 -38.438 1.00 97.56 291 GLU A N 1
ATOM 2314 C CA . GLU A 1 291 ? 30.429 1.435 -38.991 1.00 97.56 291 GLU A CA 1
ATOM 2315 C C . GLU A 1 291 ? 28.975 1.808 -38.712 1.00 97.56 291 GLU A C 1
ATOM 2317 O O . GLU A 1 291 ? 28.061 1.069 -39.071 1.00 97.56 291 GLU A O 1
ATOM 2322 N N . TYR A 1 292 ? 28.787 2.948 -38.055 1.00 95.19 292 TYR A N 1
ATOM 2323 C CA . TYR A 1 292 ? 27.491 3.477 -37.657 1.00 95.19 292 TYR A CA 1
ATOM 2324 C C . TYR A 1 292 ? 27.271 4.834 -38.312 1.00 95.19 292 TYR A C 1
ATOM 2326 O O . TYR A 1 292 ? 28.212 5.610 -38.487 1.00 95.19 292 TYR A O 1
ATOM 2334 N N . THR A 1 293 ? 26.024 5.127 -38.660 1.00 92.06 293 THR A N 1
ATOM 2335 C CA . THR A 1 293 ? 25.628 6.426 -39.201 1.00 92.06 293 THR A CA 1
ATOM 2336 C C . THR A 1 293 ? 24.918 7.235 -38.122 1.00 92.06 293 THR A C 1
ATOM 2338 O O . THR A 1 293 ? 24.002 6.728 -37.480 1.00 92.06 293 THR A O 1
ATOM 2341 N N . PHE A 1 294 ? 25.342 8.482 -37.948 1.00 88.31 294 PHE A N 1
ATOM 2342 C CA . PHE A 1 294 ? 24.813 9.451 -36.990 1.00 88.31 294 PHE A CA 1
ATOM 2343 C C . PHE A 1 294 ? 24.179 10.629 -37.732 1.00 88.31 294 PHE A C 1
ATOM 2345 O O . PHE A 1 294 ? 24.585 10.925 -38.858 1.00 88.31 294 PHE A O 1
ATOM 2352 N N . GLY A 1 295 ? 23.215 11.295 -37.092 1.00 82.94 295 GLY A N 1
ATOM 2353 C CA . GLY A 1 295 ? 22.453 12.405 -37.669 1.00 82.94 295 GLY A CA 1
ATOM 2354 C C . GLY A 1 295 ? 21.416 11.966 -38.711 1.00 82.94 295 GLY A C 1
ATOM 2355 O O . GLY A 1 295 ? 21.485 10.866 -39.272 1.00 82.94 295 GLY A O 1
ATOM 2356 N N . SER A 1 296 ? 20.455 12.845 -38.988 1.00 77.44 296 SER A N 1
ATOM 2357 C CA . SER A 1 296 ? 19.452 12.690 -40.048 1.00 77.44 296 SER A CA 1
ATOM 2358 C C . SER A 1 296 ? 19.665 13.744 -41.140 1.00 77.44 296 SER A C 1
ATOM 2360 O O . SER A 1 296 ? 20.276 14.776 -40.893 1.00 77.44 296 SER A O 1
ATOM 2362 N N . GLN A 1 297 ? 19.216 13.472 -42.370 1.00 70.44 297 GLN A N 1
ATOM 2363 C CA . GLN A 1 297 ? 19.130 14.498 -43.430 1.00 70.44 297 GLN A CA 1
ATOM 2364 C C . GLN A 1 297 ? 17.710 15.052 -43.590 1.00 70.44 297 GLN A C 1
ATOM 2366 O O . GLN A 1 297 ? 17.550 16.142 -44.124 1.00 70.44 297 GLN A O 1
ATOM 2371 N N . ASP A 1 298 ? 16.708 14.312 -43.111 1.00 70.94 298 ASP A N 1
ATOM 2372 C CA . ASP A 1 298 ? 15.286 14.583 -43.321 1.00 70.94 298 ASP A CA 1
ATOM 2373 C C . ASP A 1 298 ? 14.543 14.560 -41.973 1.00 70.94 298 ASP A C 1
ATOM 2375 O O . ASP A 1 298 ? 13.503 13.916 -41.833 1.00 70.94 298 ASP A O 1
ATOM 2379 N N . ASP A 1 299 ? 15.120 15.195 -40.950 1.00 75.19 299 ASP A N 1
ATOM 2380 C CA . ASP A 1 299 ? 14.462 15.388 -39.656 1.00 75.19 299 ASP A CA 1
ATOM 2381 C C . ASP A 1 299 ? 13.953 16.837 -39.543 1.00 75.19 299 ASP A C 1
ATOM 2383 O O . ASP A 1 299 ? 14.763 17.765 -39.511 1.00 75.19 299 ASP A O 1
ATOM 2387 N N . PRO A 1 300 ? 12.624 17.061 -39.525 1.00 73.69 300 PRO A N 1
ATOM 2388 C CA . PRO A 1 300 ? 12.037 18.391 -39.376 1.00 73.69 300 PRO A CA 1
ATOM 2389 C C . PRO A 1 300 ? 12.386 19.095 -38.057 1.00 73.69 300 PRO A C 1
ATOM 2391 O O . PRO A 1 300 ? 12.181 20.305 -37.971 1.00 73.69 300 PRO A O 1
ATOM 2394 N N . GLU A 1 301 ? 12.858 18.359 -37.045 1.00 75.25 301 GLU A N 1
ATOM 2395 C CA . GLU A 1 301 ? 13.262 18.888 -35.736 1.00 75.25 301 GLU A CA 1
ATOM 2396 C C . GLU A 1 301 ? 14.787 19.034 -35.580 1.00 75.25 301 GLU A C 1
ATOM 2398 O O . GLU A 1 301 ? 15.243 19.465 -34.523 1.00 75.25 301 GLU A O 1
ATOM 2403 N N . ALA A 1 302 ? 15.577 18.716 -36.613 1.00 74.25 302 ALA A N 1
ATOM 2404 C CA . ALA A 1 302 ? 17.032 18.842 -36.559 1.00 74.25 302 ALA A CA 1
ATOM 2405 C C . ALA A 1 302 ? 17.501 20.306 -36.538 1.00 74.25 302 ALA A C 1
ATOM 2407 O O . ALA A 1 302 ? 16.998 21.158 -37.282 1.00 74.25 302 ALA A O 1
ATOM 2408 N N . ASP A 1 303 ? 18.532 20.580 -35.736 1.00 74.88 303 ASP A N 1
ATOM 2409 C CA . ASP A 1 303 ? 19.238 21.859 -35.775 1.00 74.88 303 ASP A CA 1
ATOM 2410 C C . ASP A 1 303 ? 19.950 22.055 -37.129 1.00 74.88 303 ASP A C 1
ATOM 2412 O O . ASP A 1 303 ? 20.358 21.109 -37.804 1.00 74.88 303 ASP A O 1
ATOM 2416 N N . SER A 1 304 ? 20.127 23.312 -37.552 1.00 73.75 304 SER A N 1
ATOM 2417 C CA . SER A 1 304 ? 20.673 23.643 -38.884 1.00 73.75 304 SER A CA 1
ATOM 2418 C C . SER A 1 304 ? 22.113 23.168 -39.136 1.00 73.75 304 SER A C 1
ATOM 2420 O O . SER A 1 304 ? 22.573 23.179 -40.279 1.00 73.75 304 SER A O 1
ATOM 2422 N N . ASP A 1 305 ? 22.837 22.801 -38.080 1.00 75.00 305 ASP A N 1
ATOM 2423 C CA . ASP A 1 305 ? 24.188 22.251 -38.114 1.00 75.00 305 ASP A CA 1
ATOM 2424 C C . ASP A 1 305 ? 24.238 20.733 -37.869 1.00 75.00 305 ASP A C 1
ATOM 2426 O O . ASP A 1 305 ? 25.330 20.151 -37.857 1.00 75.00 305 ASP A O 1
ATOM 2430 N N . GLU A 1 306 ? 23.092 20.054 -37.770 1.00 77.44 306 GLU A N 1
ATOM 2431 C CA . GLU A 1 306 ? 23.046 18.597 -37.807 1.00 77.44 306 GLU A CA 1
ATOM 2432 C C . GLU A 1 306 ? 23.335 18.078 -39.218 1.00 77.44 306 GLU A C 1
ATOM 2434 O O . GLU A 1 306 ? 22.682 18.417 -40.203 1.00 77.44 306 GLU A O 1
ATOM 2439 N N . HIS A 1 307 ? 24.342 17.212 -39.324 1.00 78.44 307 HIS A N 1
ATOM 2440 C CA . HIS A 1 307 ? 24.739 16.599 -40.585 1.00 78.44 307 HIS A CA 1
ATOM 2441 C C . HIS A 1 307 ? 24.823 15.090 -40.420 1.00 78.44 307 HIS A C 1
ATOM 2443 O O . HIS A 1 307 ? 25.375 14.585 -39.443 1.00 78.44 307 HIS A O 1
ATOM 2449 N N . ARG A 1 308 ? 24.342 14.351 -41.422 1.00 86.38 308 ARG A N 1
ATOM 2450 C CA . ARG A 1 308 ? 24.506 12.898 -41.464 1.00 86.38 308 ARG A CA 1
ATOM 2451 C C . ARG A 1 308 ? 25.958 12.528 -41.767 1.00 86.38 308 ARG A C 1
ATOM 2453 O O . ARG A 1 308 ? 26.475 12.878 -42.828 1.00 86.38 308 ARG A O 1
ATOM 2460 N N . PHE A 1 309 ? 26.595 11.762 -40.887 1.00 89.00 309 PHE A N 1
ATOM 2461 C CA . PHE A 1 309 ? 27.960 11.263 -41.084 1.00 89.00 309 PHE A CA 1
ATOM 2462 C C . PHE A 1 309 ? 28.105 9.811 -40.621 1.00 89.00 309 PHE A C 1
ATOM 2464 O O . PHE A 1 309 ? 27.325 9.320 -39.809 1.00 89.00 309 PHE A O 1
ATOM 2471 N N . SER A 1 310 ? 29.100 9.101 -41.159 1.00 93.25 310 SER A N 1
ATOM 2472 C CA . SER A 1 310 ? 29.416 7.729 -40.744 1.00 93.25 310 SER A CA 1
ATOM 2473 C C . SER A 1 310 ? 30.709 7.695 -39.944 1.00 93.25 310 SER A C 1
ATOM 2475 O O . SER A 1 310 ? 31.696 8.326 -40.319 1.00 93.25 310 SER A O 1
ATOM 2477 N N . GLN A 1 311 ? 30.698 6.948 -38.846 1.00 95.50 311 GLN A N 1
ATOM 2478 C CA . GLN A 1 311 ? 31.829 6.785 -37.947 1.00 95.50 311 GLN A CA 1
ATOM 2479 C C . GLN A 1 311 ? 31.992 5.309 -37.600 1.00 95.50 311 GLN A C 1
ATOM 2481 O O . GLN A 1 311 ? 31.036 4.613 -37.257 1.00 95.50 311 GLN A O 1
ATOM 2486 N N . ARG A 1 312 ? 33.235 4.826 -37.658 1.00 97.25 312 ARG A N 1
ATOM 2487 C CA . ARG A 1 312 ? 33.572 3.487 -37.178 1.00 97.25 312 ARG A CA 1
ATOM 2488 C C . ARG A 1 312 ? 33.801 3.526 -35.675 1.00 97.25 312 ARG A C 1
ATOM 2490 O O . ARG A 1 312 ? 34.615 4.324 -35.208 1.00 97.25 312 ARG A O 1
ATOM 2497 N N . LEU A 1 313 ? 33.091 2.674 -34.948 1.00 97.38 313 LEU A N 1
ATOM 2498 C CA . LEU A 1 313 ? 33.199 2.506 -33.506 1.00 97.38 313 LEU A CA 1
ATOM 2499 C C . LEU A 1 313 ? 33.814 1.143 -33.183 1.00 97.38 313 LEU A C 1
ATOM 2501 O O . LEU A 1 313 ? 33.548 0.147 -33.858 1.00 97.38 313 LEU A O 1
ATOM 2505 N N . ALA A 1 314 ? 34.651 1.113 -32.147 1.00 98.00 314 ALA A N 1
ATOM 2506 C CA . ALA A 1 314 ? 35.044 -0.138 -31.510 1.00 98.00 314 ALA A CA 1
ATOM 2507 C C . ALA A 1 314 ? 33.852 -0.723 -30.738 1.00 98.00 314 ALA A C 1
ATOM 2509 O O . ALA A 1 314 ? 32.918 0.006 -30.411 1.00 98.00 314 ALA A O 1
ATOM 2510 N N . GLU A 1 315 ? 33.896 -2.019 -30.431 1.00 98.12 315 GLU A N 1
ATOM 2511 C CA . GLU A 1 315 ? 32.910 -2.630 -29.536 1.00 98.12 315 GLU A CA 1
ATOM 2512 C C . GLU A 1 315 ? 32.971 -1.971 -28.151 1.00 98.12 315 GLU A C 1
ATOM 2514 O O . GLU A 1 315 ? 34.055 -1.727 -27.613 1.00 98.12 315 GLU A O 1
ATOM 2519 N N . PHE A 1 316 ? 31.808 -1.683 -27.572 1.00 96.75 316 PHE A N 1
ATOM 2520 C CA . PHE A 1 316 ? 31.686 -1.143 -26.220 1.00 96.75 316 PHE A CA 1
ATOM 2521 C C . PHE A 1 316 ? 30.404 -1.644 -25.554 1.00 96.75 316 PHE A C 1
ATOM 2523 O O . PHE A 1 316 ? 29.547 -2.235 -26.204 1.00 96.75 316 PHE A O 1
ATOM 2530 N N . ALA A 1 317 ? 30.268 -1.413 -24.249 1.00 95.81 317 ALA A N 1
ATOM 2531 C CA . ALA A 1 317 ? 29.046 -1.719 -23.516 1.00 95.81 317 ALA A CA 1
ATOM 2532 C C . ALA A 1 317 ? 28.370 -0.437 -23.021 1.00 95.81 317 ALA A C 1
ATOM 2534 O O . ALA A 1 317 ? 29.050 0.505 -22.610 1.00 95.81 317 ALA A O 1
ATOM 2535 N N . LEU A 1 318 ? 27.040 -0.421 -23.028 1.00 94.81 318 LEU A N 1
ATOM 2536 C CA . LEU A 1 318 ? 26.221 0.682 -22.537 1.00 94.81 318 LEU A CA 1
ATOM 2537 C C . LEU A 1 318 ? 25.260 0.176 -21.456 1.00 94.81 318 LEU A C 1
ATOM 2539 O O . LEU A 1 318 ? 24.684 -0.902 -21.591 1.00 94.81 318 LEU A O 1
ATOM 2543 N N . GLY A 1 319 ? 25.072 0.940 -20.379 1.00 93.19 319 GLY A N 1
ATOM 2544 C CA . GLY A 1 319 ? 24.036 0.633 -19.390 1.00 93.19 319 GLY A CA 1
ATOM 2545 C C . GLY A 1 319 ? 22.656 0.645 -20.044 1.00 93.19 319 GLY A C 1
ATOM 2546 O O . GLY A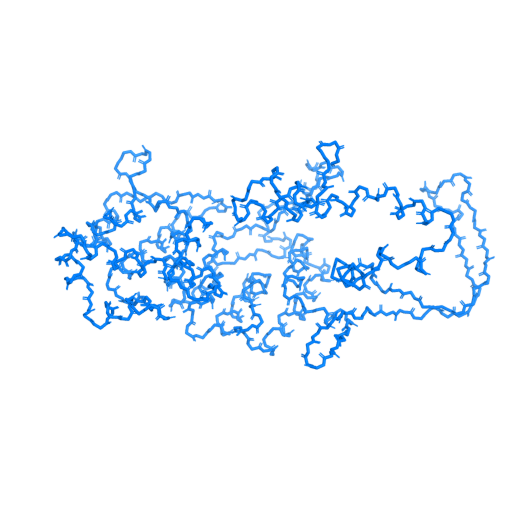 1 319 ? 22.323 1.587 -20.760 1.00 93.19 319 GLY A O 1
ATOM 2547 N N . ARG A 1 320 ? 21.845 -0.391 -19.801 1.00 93.06 320 ARG A N 1
ATOM 2548 C CA . ARG A 1 320 ? 20.475 -0.462 -20.339 1.00 93.06 320 ARG A CA 1
ATOM 2549 C C . ARG A 1 320 ? 19.574 0.635 -19.756 1.00 93.06 320 ARG A C 1
ATOM 2551 O O . ARG A 1 320 ? 18.609 1.042 -20.396 1.00 93.06 320 ARG A O 1
ATOM 2558 N N . PHE A 1 321 ? 19.884 1.093 -18.545 1.00 90.25 321 PHE A N 1
ATOM 2559 C CA . PHE A 1 321 ? 19.162 2.141 -17.829 1.00 90.25 321 PHE A CA 1
ATOM 2560 C C . PHE A 1 321 ? 20.129 3.240 -17.360 1.00 90.25 321 PHE A C 1
ATOM 2562 O O . PHE A 1 321 ? 21.311 2.950 -17.147 1.00 90.25 321 PHE A O 1
ATOM 2569 N N . PRO A 1 322 ? 19.645 4.482 -17.163 1.00 89.25 322 PRO A N 1
ATOM 2570 C CA . PRO A 1 322 ? 20.399 5.513 -16.457 1.00 89.25 322 PRO A CA 1
ATOM 2571 C C . PRO A 1 322 ? 20.772 5.078 -15.034 1.00 89.25 322 PRO A C 1
ATOM 2573 O O . PRO A 1 322 ? 20.105 4.230 -14.438 1.00 89.25 322 PRO A O 1
ATOM 2576 N N . VAL A 1 323 ? 21.813 5.701 -14.477 1.00 86.31 323 VAL A N 1
ATOM 2577 C CA . VAL A 1 323 ? 22.241 5.468 -13.089 1.00 86.31 323 VAL A CA 1
ATOM 2578 C C . VAL A 1 323 ? 21.097 5.806 -12.129 1.00 86.31 323 VAL A C 1
ATOM 2580 O O . VAL A 1 323 ? 20.537 6.900 -12.173 1.00 86.31 323 VAL A O 1
ATOM 2583 N N . THR A 1 324 ? 20.755 4.866 -11.252 1.00 78.06 324 THR A N 1
ATOM 2584 C CA . THR A 1 324 ? 19.677 5.016 -10.266 1.00 78.06 324 THR A CA 1
ATOM 2585 C C . THR A 1 324 ? 20.142 5.739 -8.999 1.00 78.06 324 THR A C 1
ATOM 2587 O O . THR A 1 324 ? 21.327 5.749 -8.658 1.00 78.06 324 THR A O 1
ATOM 2590 N N . ASN A 1 325 ? 19.191 6.262 -8.214 1.00 78.88 325 ASN A N 1
ATOM 2591 C CA . ASN A 1 325 ? 19.476 6.830 -6.888 1.00 78.88 325 ASN A CA 1
ATOM 2592 C C . ASN A 1 325 ? 20.140 5.813 -5.939 1.00 78.88 325 ASN A C 1
ATOM 2594 O O . ASN A 1 325 ? 20.965 6.192 -5.110 1.00 78.88 325 ASN A O 1
ATOM 2598 N N . ALA A 1 326 ? 19.806 4.523 -6.060 1.00 75.31 326 ALA A N 1
ATOM 2599 C CA . ALA A 1 326 ? 20.412 3.467 -5.252 1.00 75.31 326 ALA A CA 1
ATOM 2600 C C . ALA A 1 326 ? 21.893 3.251 -5.613 1.00 75.31 326 ALA A C 1
ATOM 2602 O O . ALA A 1 326 ? 22.738 3.171 -4.722 1.00 75.31 326 ALA A O 1
ATOM 2603 N N . GLU A 1 327 ? 22.218 3.214 -6.909 1.00 79.88 327 GLU A N 1
ATOM 2604 C CA . GLU A 1 327 ? 23.602 3.127 -7.398 1.00 79.88 327 GLU A CA 1
ATOM 2605 C C . GLU A 1 327 ? 24.409 4.374 -7.019 1.00 79.88 327 GLU A C 1
ATOM 2607 O O . GLU A 1 327 ? 25.537 4.262 -6.533 1.00 79.88 327 GLU A O 1
ATOM 2612 N N . TRP A 1 328 ? 23.809 5.559 -7.153 1.00 82.25 328 TRP A N 1
ATOM 2613 C CA . TRP A 1 328 ? 24.422 6.812 -6.718 1.00 82.25 328 TRP A CA 1
ATOM 2614 C C . TRP A 1 328 ? 24.690 6.834 -5.208 1.00 82.25 328 TRP A C 1
ATOM 2616 O O . TRP A 1 328 ? 25.766 7.227 -4.761 1.00 82.25 328 TRP A O 1
ATOM 2626 N N . GLY A 1 329 ? 23.755 6.324 -4.403 1.00 79.44 329 GLY A N 1
ATOM 2627 C CA . GLY A 1 329 ? 23.944 6.161 -2.963 1.00 79.44 329 GLY A CA 1
ATOM 2628 C C . GLY A 1 329 ? 25.134 5.258 -2.612 1.00 79.44 329 GLY A C 1
ATOM 2629 O O . GLY A 1 329 ? 25.855 5.547 -1.656 1.00 79.44 329 GLY A O 1
ATOM 2630 N N . CYS A 1 330 ? 25.388 4.197 -3.387 1.00 79.31 330 CYS A N 1
ATOM 2631 C CA . CYS A 1 330 ? 26.588 3.365 -3.236 1.00 79.31 330 CYS A CA 1
ATOM 2632 C C . CYS A 1 330 ? 27.872 4.138 -3.575 1.00 79.31 330 CYS A C 1
ATOM 2634 O O . CYS A 1 330 ? 28.855 4.001 -2.849 1.00 79.31 330 CYS A O 1
ATOM 2636 N N . PHE A 1 331 ? 27.864 4.967 -4.626 1.00 82.62 331 PHE A N 1
ATOM 2637 C CA . PHE A 1 331 ? 28.992 5.839 -4.979 1.00 82.62 331 PHE A CA 1
ATOM 2638 C C . PHE A 1 331 ? 29.346 6.807 -3.841 1.00 82.62 331 PHE A C 1
ATOM 2640 O O . PHE A 1 331 ? 30.510 6.878 -3.449 1.00 82.62 331 PHE A O 1
ATOM 2647 N N . ILE A 1 332 ? 28.347 7.477 -3.251 1.00 82.56 332 ILE A N 1
ATOM 2648 C CA . ILE A 1 332 ? 28.557 8.376 -2.104 1.00 82.56 332 ILE A CA 1
ATOM 2649 C C . ILE A 1 332 ? 29.151 7.602 -0.919 1.00 82.56 332 ILE A C 1
ATOM 2651 O O . ILE A 1 332 ? 30.199 7.968 -0.398 1.00 82.56 332 ILE A O 1
ATOM 2655 N N . LYS A 1 333 ? 28.526 6.484 -0.520 1.00 79.62 333 LYS A N 1
ATOM 2656 C CA . LYS A 1 333 ? 28.979 5.669 0.626 1.00 79.62 333 LYS A CA 1
ATOM 2657 C C . LYS A 1 333 ? 30.388 5.100 0.454 1.00 79.62 333 LYS A C 1
ATOM 2659 O O . LYS A 1 333 ? 31.055 4.824 1.447 1.00 79.62 333 LYS A O 1
ATOM 2664 N N . ALA A 1 334 ? 30.827 4.892 -0.785 1.00 81.69 334 ALA A N 1
ATOM 2665 C CA . ALA A 1 334 ? 32.153 4.382 -1.106 1.00 81.69 334 ALA A CA 1
ATOM 2666 C C . ALA A 1 334 ? 33.247 5.465 -1.117 1.00 81.69 334 ALA A C 1
ATOM 2668 O O . ALA A 1 334 ? 34.378 5.158 -1.485 1.00 81.69 334 ALA A O 1
ATOM 2669 N N . GLY A 1 335 ? 32.940 6.708 -0.734 1.00 81.88 335 GLY A N 1
ATOM 2670 C CA . GLY A 1 335 ? 33.915 7.796 -0.746 1.00 81.88 335 GLY A CA 1
ATOM 2671 C C . GLY A 1 335 ? 34.091 8.438 -2.129 1.00 81.88 335 GLY A C 1
ATOM 2672 O O . GLY A 1 335 ? 35.170 8.933 -2.464 1.00 81.88 335 GLY A O 1
ATOM 2673 N N . GLY A 1 336 ? 33.071 8.355 -2.991 1.00 84.31 336 GLY A N 1
ATOM 2674 C CA . GLY A 1 336 ? 33.157 8.765 -4.392 1.00 84.31 336 GLY A CA 1
ATOM 2675 C C . GLY A 1 336 ? 33.507 10.241 -4.604 1.00 84.31 336 GLY A C 1
ATOM 2676 O O . GLY A 1 336 ? 34.161 10.583 -5.593 1.00 84.31 336 GLY A O 1
ATOM 2677 N N . TYR A 1 337 ? 33.129 11.112 -3.667 1.00 81.94 337 TYR A N 1
ATOM 2678 C CA . TYR A 1 337 ? 33.476 12.536 -3.689 1.00 81.94 337 TYR A CA 1
ATOM 2679 C C . TYR A 1 337 ? 34.837 12.815 -3.036 1.00 81.94 337 TYR A C 1
ATOM 2681 O O . TYR A 1 337 ? 35.544 13.748 -3.418 1.00 81.94 337 TYR A O 1
ATOM 2689 N N . GLU A 1 338 ? 35.238 11.976 -2.091 1.00 81.06 338 GLU A N 1
ATOM 2690 C CA . GLU A 1 338 ? 36.438 12.101 -1.276 1.00 81.06 338 GLU A CA 1
ATOM 2691 C C . GLU A 1 338 ? 37.687 11.616 -2.023 1.00 81.06 338 GLU A C 1
ATOM 2693 O O . GLU A 1 338 ? 38.777 12.153 -1.832 1.00 81.06 338 GLU A O 1
ATOM 2698 N N . GLU A 1 339 ? 37.545 10.628 -2.909 1.00 83.38 339 GLU A N 1
ATOM 2699 C CA . GLU A 1 339 ? 38.656 10.007 -3.627 1.00 83.38 339 GLU A CA 1
ATOM 2700 C C . GLU A 1 339 ? 39.002 10.735 -4.950 1.00 83.38 339 GLU A C 1
ATOM 2702 O O . GLU A 1 339 ? 38.315 10.567 -5.964 1.00 83.38 339 GLU A O 1
ATOM 2707 N N . PRO A 1 340 ? 40.134 11.471 -5.042 1.00 84.19 340 PRO A N 1
ATOM 2708 C CA . PRO A 1 340 ? 40.445 12.291 -6.221 1.00 84.19 340 PRO A CA 1
ATOM 2709 C C . PRO A 1 340 ? 40.686 11.495 -7.509 1.00 84.19 340 PRO A C 1
ATOM 2711 O O . PRO A 1 340 ? 40.600 12.046 -8.605 1.00 84.19 340 PRO A O 1
ATOM 2714 N N . ARG A 1 341 ? 40.994 10.196 -7.400 1.00 87.62 341 ARG A N 1
ATOM 2715 C CA . ARG A 1 341 ? 41.314 9.331 -8.548 1.00 87.62 341 ARG A CA 1
ATOM 2716 C C . ARG A 1 341 ? 40.159 9.170 -9.546 1.00 87.62 341 ARG A C 1
ATOM 2718 O O . ARG A 1 341 ? 40.433 8.861 -10.710 1.00 87.62 341 ARG A O 1
ATOM 2725 N N . TRP A 1 342 ? 38.914 9.380 -9.103 1.00 84.69 342 TRP A N 1
ATOM 2726 C CA . TRP A 1 342 ? 37.701 9.280 -9.925 1.00 84.69 342 TRP A CA 1
ATOM 2727 C C . TRP A 1 342 ? 37.390 10.557 -10.716 1.00 84.69 342 TRP A C 1
ATOM 2729 O O . TRP A 1 342 ? 36.666 10.504 -11.703 1.00 84.69 342 TRP A O 1
ATOM 2739 N N . TRP A 1 343 ? 37.998 11.688 -10.351 1.00 86.38 343 TRP A N 1
ATOM 2740 C CA . TRP A 1 343 ? 37.721 13.001 -10.933 1.00 86.38 343 TRP A CA 1
ATOM 2741 C C . TRP A 1 343 ? 38.903 13.461 -11.788 1.00 86.38 343 TRP A C 1
ATOM 2743 O O . TRP A 1 343 ? 39.758 14.235 -11.352 1.00 86.38 343 TRP A O 1
ATOM 2753 N N . ARG A 1 344 ? 38.978 12.955 -13.023 1.00 84.50 344 ARG A N 1
ATOM 2754 C CA . ARG A 1 344 ? 40.082 13.240 -13.952 1.00 84.50 344 ARG A CA 1
ATOM 2755 C C . ARG A 1 344 ? 39.760 14.406 -14.883 1.00 84.50 344 ARG A C 1
ATOM 2757 O O . ARG A 1 344 ? 38.808 14.348 -15.650 1.00 84.50 344 ARG A O 1
ATOM 2764 N N . GLY A 1 345 ? 40.633 15.411 -14.880 1.00 82.62 345 GLY A N 1
ATOM 2765 C CA . GLY A 1 345 ? 40.482 16.623 -15.688 1.00 82.62 345 GLY A CA 1
ATOM 2766 C C . GLY A 1 345 ? 40.241 17.855 -14.823 1.00 82.62 345 GLY A C 1
ATOM 2767 O O . GLY A 1 345 ? 40.007 17.764 -13.621 1.00 82.62 345 GLY A O 1
ATOM 2768 N N . GLU A 1 346 ? 40.400 19.040 -15.401 1.00 77.44 346 GLU A N 1
ATOM 2769 C CA . GLU A 1 346 ? 40.194 20.293 -14.668 1.00 77.44 346 GLU A CA 1
ATOM 2770 C C . GLU A 1 346 ? 38.706 20.544 -14.391 1.00 77.44 346 GLU A C 1
ATOM 2772 O O . GLU A 1 346 ? 38.341 20.835 -13.257 1.00 77.44 346 GLU A O 1
ATOM 2777 N N . ALA A 1 347 ? 37.838 20.330 -15.386 1.00 74.38 347 ALA A N 1
ATOM 2778 C CA . ALA A 1 347 ? 36.392 20.515 -15.254 1.00 74.38 347 ALA A CA 1
ATOM 2779 C C . ALA A 1 347 ? 35.761 19.591 -14.194 1.00 74.38 347 ALA A C 1
ATOM 2781 O O . ALA A 1 347 ? 34.983 20.052 -13.367 1.00 74.38 347 ALA A O 1
ATOM 2782 N N . SER A 1 348 ? 36.148 18.311 -14.154 1.00 76.25 348 SER A N 1
ATOM 2783 C CA . SER A 1 348 ? 35.647 17.359 -13.153 1.00 76.25 348 SER A CA 1
ATOM 2784 C C . SER A 1 348 ? 36.126 17.701 -11.738 1.00 76.25 348 SER A C 1
ATOM 2786 O O . SER A 1 348 ? 35.383 17.547 -10.776 1.00 76.25 348 SER A O 1
ATOM 2788 N N . ARG A 1 349 ? 37.372 18.180 -11.594 1.00 75.81 349 ARG A N 1
ATOM 2789 C CA . ARG A 1 349 ? 37.916 18.610 -10.297 1.00 75.81 349 ARG A CA 1
ATOM 2790 C C . ARG A 1 349 ? 37.233 19.880 -9.805 1.00 75.81 349 ARG A C 1
ATOM 2792 O O . ARG A 1 349 ? 36.840 19.912 -8.647 1.00 75.81 349 ARG A O 1
ATOM 2799 N N . ARG A 1 350 ? 36.995 20.851 -10.696 1.00 73.56 350 ARG A N 1
ATOM 2800 C CA . ARG A 1 350 ? 36.191 22.045 -10.400 1.00 73.56 350 ARG A CA 1
ATOM 2801 C C . ARG A 1 350 ? 34.769 21.677 -9.979 1.00 73.56 350 ARG A C 1
ATOM 2803 O O . ARG A 1 350 ? 34.321 22.181 -8.965 1.00 73.56 350 ARG A O 1
ATOM 2810 N N . TYR A 1 351 ? 34.099 20.762 -10.683 1.00 68.81 351 TYR A N 1
ATOM 2811 C CA . TYR A 1 351 ? 32.755 20.296 -10.310 1.00 68.81 351 TYR A CA 1
ATOM 2812 C C . TYR A 1 351 ? 32.718 19.660 -8.910 1.00 68.81 351 TYR A C 1
ATOM 2814 O O . TYR A 1 351 ? 31.809 19.919 -8.128 1.00 68.81 351 TYR A O 1
ATOM 2822 N N . ARG A 1 352 ? 33.735 18.861 -8.569 1.00 72.50 352 ARG A N 1
ATOM 2823 C CA . ARG A 1 352 ? 33.891 18.274 -7.232 1.00 72.50 352 ARG A CA 1
ATOM 2824 C C . ARG A 1 352 ? 34.165 19.327 -6.150 1.00 72.50 352 ARG A C 1
ATOM 2826 O O . ARG A 1 352 ? 33.646 19.204 -5.051 1.00 72.50 352 ARG A O 1
ATOM 2833 N N . GLU A 1 353 ? 35.010 20.314 -6.442 1.00 66.75 353 GLU A N 1
ATOM 2834 C CA . GLU A 1 353 ? 35.478 21.335 -5.487 1.00 66.75 353 GLU A CA 1
ATOM 2835 C C . GLU A 1 353 ? 34.481 22.476 -5.270 1.00 66.75 353 GLU A C 1
ATOM 2837 O O . GLU A 1 353 ? 34.451 23.055 -4.190 1.00 66.75 353 GLU A O 1
ATOM 2842 N N . GLN A 1 354 ? 33.679 22.806 -6.282 1.00 62.50 354 GLN A N 1
ATOM 2843 C CA . GLN A 1 354 ? 32.710 23.903 -6.228 1.00 62.50 354 GLN A CA 1
ATOM 2844 C C . GLN A 1 354 ? 31.369 23.489 -5.620 1.00 62.50 354 GLN A C 1
ATOM 2846 O O . GLN A 1 354 ? 30.545 24.364 -5.391 1.00 62.50 354 GLN A O 1
ATOM 2851 N N . GLY A 1 355 ? 31.167 22.191 -5.357 1.00 51.72 355 GLY A N 1
ATOM 2852 C CA . GLY A 1 355 ? 29.882 21.647 -4.938 1.00 51.72 355 GLY A CA 1
ATOM 2853 C C . GLY A 1 355 ? 28.867 21.760 -6.072 1.00 51.72 355 GLY A C 1
ATOM 2854 O O . GLY A 1 355 ? 28.430 22.840 -6.461 1.00 51.72 355 GLY A O 1
ATOM 2855 N N . SER A 1 356 ? 28.441 20.634 -6.642 1.00 49.69 356 SER A N 1
ATOM 2856 C CA . SER A 1 356 ? 27.167 20.667 -7.349 1.00 49.69 356 SER A CA 1
ATOM 2857 C C . SER A 1 356 ? 26.105 20.939 -6.293 1.00 49.69 356 SER A C 1
ATOM 2859 O O . SER A 1 356 ? 25.865 20.065 -5.451 1.00 49.69 356 SER A O 1
ATOM 2861 N N . ASN A 1 357 ? 25.455 22.098 -6.364 1.00 52.66 357 ASN A N 1
ATOM 2862 C CA . ASN A 1 357 ? 24.280 22.391 -5.554 1.00 52.66 357 ASN A CA 1
ATOM 2863 C C . ASN A 1 357 ? 23.285 21.222 -5.566 1.00 52.66 357 ASN A C 1
ATOM 2865 O O . ASN A 1 357 ? 22.557 21.079 -4.615 1.00 52.66 357 ASN A O 1
ATOM 2869 N N . GLU A 1 358 ? 23.243 20.326 -6.555 1.00 49.28 358 GLU A N 1
ATOM 2870 C CA . GLU A 1 358 ? 22.339 19.168 -6.533 1.00 49.28 358 GLU A CA 1
ATOM 2871 C C . GLU A 1 358 ? 22.670 18.111 -5.467 1.00 49.28 358 GLU A C 1
ATOM 2873 O O . GLU A 1 358 ? 21.770 17.681 -4.749 1.00 49.28 358 GLU A O 1
ATOM 2878 N N . GLY A 1 359 ? 23.934 17.708 -5.315 1.00 48.19 359 GLY A N 1
ATOM 2879 C CA . GLY A 1 359 ? 24.350 16.758 -4.272 1.00 48.19 359 GLY A CA 1
ATOM 2880 C C . GLY A 1 359 ? 24.191 17.342 -2.865 1.00 48.19 359 GLY A C 1
ATOM 2881 O O . GLY A 1 359 ? 23.689 16.665 -1.968 1.00 48.19 359 GLY A O 1
ATOM 2882 N N . GLU A 1 360 ? 24.524 18.625 -2.709 1.00 49.81 360 GLU A N 1
ATOM 2883 C CA . GLU A 1 360 ? 24.302 19.403 -1.488 1.00 49.81 360 GLU A CA 1
ATOM 2884 C C . GLU A 1 360 ? 22.809 19.650 -1.235 1.00 49.81 360 GLU A C 1
ATOM 2886 O O . GLU A 1 360 ? 22.359 19.461 -0.119 1.00 49.81 360 GLU A O 1
ATOM 2891 N N . ILE A 1 361 ? 21.988 19.937 -2.249 1.00 53.59 361 ILE A N 1
ATOM 2892 C CA . ILE A 1 361 ? 20.526 20.082 -2.132 1.00 53.59 361 ILE A CA 1
ATOM 2893 C C . ILE A 1 361 ? 19.885 18.749 -1.759 1.00 53.59 361 ILE A C 1
ATOM 2895 O O . ILE A 1 361 ? 18.951 18.744 -0.965 1.00 53.59 361 ILE A O 1
ATOM 2899 N N . TYR A 1 362 ? 20.336 17.615 -2.302 1.00 53.09 362 TYR A N 1
ATOM 2900 C CA . TYR A 1 362 ? 19.825 16.300 -1.902 1.00 53.09 362 TYR A CA 1
ATOM 2901 C C . TYR A 1 362 ? 20.269 15.930 -0.485 1.00 53.09 362 TYR A C 1
ATOM 2903 O O . TYR A 1 362 ? 19.450 15.437 0.291 1.00 53.09 362 TYR A O 1
ATOM 2911 N N . PHE A 1 363 ? 21.512 16.237 -0.112 1.00 52.09 363 PHE A N 1
ATOM 2912 C CA . PHE A 1 363 ? 22.013 16.088 1.252 1.00 52.09 363 PHE A CA 1
ATOM 2913 C C . PHE A 1 363 ? 21.250 16.991 2.236 1.00 52.09 363 PHE A C 1
ATOM 2915 O O . PHE A 1 363 ? 20.722 16.494 3.224 1.00 52.09 363 PHE A O 1
ATOM 2922 N N . LEU A 1 364 ? 21.048 18.269 1.919 1.00 53.66 364 LEU A N 1
ATOM 2923 C CA . LEU A 1 364 ? 20.261 19.243 2.682 1.00 53.66 364 LEU A CA 1
ATOM 2924 C C . LEU A 1 364 ? 18.768 18.899 2.706 1.00 53.66 364 LEU A C 1
ATOM 2926 O O . LEU A 1 364 ? 18.112 19.123 3.719 1.00 53.66 364 LEU A O 1
ATOM 2930 N N . LYS A 1 365 ? 18.206 18.320 1.636 1.00 56.25 365 LYS A N 1
ATOM 2931 C CA . LYS A 1 365 ? 16.845 17.755 1.637 1.00 56.25 365 LYS A CA 1
ATOM 2932 C C . LYS A 1 365 ? 16.767 16.565 2.582 1.00 56.25 365 LYS A C 1
ATOM 2934 O O . LYS A 1 365 ? 15.818 16.498 3.354 1.00 56.25 365 LYS A O 1
ATOM 2939 N N . SER A 1 366 ? 17.758 15.675 2.564 1.00 51.31 366 SER A N 1
ATOM 2940 C CA . SER A 1 366 ? 17.809 14.530 3.475 1.00 51.31 366 SER A CA 1
ATOM 2941 C C . SER A 1 366 ? 18.008 14.967 4.931 1.00 51.31 366 SER A C 1
ATOM 2943 O O . SER A 1 366 ? 17.301 14.476 5.804 1.00 51.31 366 SER A O 1
ATOM 2945 N N . ILE A 1 367 ? 18.847 15.978 5.192 1.00 55.59 367 ILE A N 1
ATOM 2946 C CA . ILE A 1 367 ? 19.000 16.618 6.504 1.00 55.59 367 ILE A CA 1
ATOM 2947 C C . ILE A 1 367 ? 17.687 17.271 6.919 1.00 55.59 367 ILE A C 1
ATOM 2949 O O . ILE A 1 367 ? 17.208 16.984 8.003 1.00 55.59 367 ILE A O 1
ATOM 2953 N N . ARG A 1 368 ? 17.040 18.078 6.067 1.00 56.59 368 ARG A N 1
ATOM 2954 C CA . ARG A 1 368 ? 15.716 18.659 6.358 1.00 56.59 368 ARG A CA 1
ATOM 2955 C C . ARG A 1 368 ? 14.675 17.591 6.666 1.00 56.59 368 ARG A C 1
ATOM 2957 O O . ARG A 1 368 ? 13.809 17.823 7.502 1.00 56.59 368 ARG A O 1
ATOM 2964 N N . GLN A 1 369 ? 14.732 16.450 5.990 1.00 51.62 369 GLN A N 1
ATOM 2965 C CA . GLN A 1 369 ? 13.821 15.336 6.217 1.00 51.62 369 GLN A CA 1
ATOM 2966 C C . GLN A 1 369 ? 14.092 14.663 7.569 1.00 51.62 369 GLN A C 1
ATOM 2968 O O . GLN A 1 369 ? 13.141 14.381 8.287 1.00 51.62 369 GLN A O 1
ATOM 2973 N N . VAL A 1 370 ? 15.360 14.489 7.956 1.00 49.88 370 VAL A N 1
ATOM 2974 C CA . VAL A 1 370 ? 15.777 13.967 9.271 1.00 49.88 370 VAL A CA 1
ATOM 2975 C C . VAL A 1 370 ? 15.462 14.953 10.398 1.00 49.88 370 VAL A C 1
ATOM 2977 O O . VAL A 1 370 ? 14.859 14.560 11.387 1.00 49.88 370 VAL A O 1
ATOM 2980 N N . VAL A 1 371 ? 15.787 16.234 10.224 1.00 56.91 371 VAL A N 1
ATOM 2981 C CA . VAL A 1 371 ? 15.498 17.331 11.160 1.00 56.91 371 VAL A CA 1
ATOM 2982 C C . VAL A 1 371 ? 13.996 17.442 11.412 1.00 56.91 371 VAL A C 1
ATOM 2984 O O . VAL A 1 371 ? 13.576 17.461 12.560 1.00 56.91 371 VAL A O 1
ATOM 2987 N N . ARG A 1 372 ? 13.166 17.412 10.358 1.00 53.03 372 ARG A N 1
ATOM 2988 C CA . ARG A 1 372 ? 11.697 17.390 10.496 1.00 53.03 372 ARG A CA 1
ATOM 2989 C C . ARG A 1 372 ? 11.160 16.092 11.098 1.00 53.03 372 ARG A C 1
ATOM 2991 O O . ARG A 1 372 ? 10.103 16.116 11.713 1.00 53.03 372 ARG A O 1
ATOM 2998 N N . ALA A 1 373 ? 11.831 14.965 10.874 1.00 47.59 373 ALA A N 1
ATOM 2999 C CA . ALA A 1 373 ? 11.414 13.673 11.411 1.00 47.59 373 ALA A CA 1
ATOM 3000 C C . ALA A 1 373 ? 11.831 13.459 12.875 1.00 47.59 373 ALA A C 1
ATOM 3002 O O . ALA A 1 373 ? 11.301 12.556 13.513 1.00 47.59 373 ALA A O 1
ATOM 3003 N N . GLN A 1 374 ? 12.782 14.243 13.389 1.00 57.59 374 GLN A N 1
ATOM 3004 C CA . GLN A 1 374 ? 13.355 14.097 14.734 1.00 57.59 374 GLN A CA 1
ATOM 3005 C C . GLN A 1 374 ? 13.241 15.377 15.584 1.00 57.59 374 GLN A C 1
ATOM 3007 O O . GLN A 1 374 ? 13.823 15.428 16.662 1.00 57.59 374 GLN A O 1
ATOM 3012 N N . ASP A 1 375 ? 12.525 16.391 15.083 1.00 60.91 375 ASP A N 1
ATOM 3013 C CA . ASP A 1 375 ? 12.324 17.722 15.686 1.00 60.91 375 ASP A CA 1
ATOM 3014 C C . ASP A 1 375 ? 13.616 18.357 16.231 1.00 60.91 375 ASP A C 1
ATOM 3016 O O . ASP A 1 375 ? 13.671 18.920 17.322 1.00 60.91 375 ASP A O 1
ATOM 3020 N N . LEU A 1 376 ? 14.699 18.205 15.466 1.00 58.81 376 LEU A N 1
ATOM 3021 C CA . LEU A 1 376 ? 16.005 18.756 15.817 1.00 58.81 376 LEU A CA 1
ATOM 3022 C C . LEU A 1 376 ? 16.056 20.245 15.467 1.00 58.81 376 LEU A C 1
ATOM 3024 O O . LEU A 1 376 ? 15.434 20.689 14.500 1.00 58.81 376 LEU A O 1
ATOM 3028 N N . ASP A 1 377 ? 16.848 21.019 16.205 1.00 73.12 377 ASP A N 1
ATOM 3029 C CA . ASP A 1 377 ? 17.127 22.394 15.807 1.00 73.12 377 ASP A CA 1
ATOM 3030 C C . ASP A 1 377 ? 18.019 22.385 14.555 1.00 73.12 377 ASP A C 1
ATOM 3032 O O . ASP A 1 377 ? 19.138 21.860 14.550 1.00 73.12 377 ASP A O 1
ATOM 3036 N N . LEU A 1 378 ? 17.492 22.941 13.462 1.00 58.75 378 LEU A N 1
ATOM 3037 C CA . LEU A 1 378 ? 18.190 23.000 12.185 1.00 58.75 378 LEU A CA 1
ATOM 3038 C C . LEU A 1 378 ? 19.500 23.791 12.302 1.00 58.75 378 LEU A C 1
ATOM 3040 O O . LEU A 1 378 ? 20.478 23.406 11.669 1.00 58.75 378 LEU A O 1
ATOM 3044 N N . GLU A 1 379 ? 19.547 24.854 13.109 1.00 64.44 379 GLU A N 1
ATOM 3045 C CA . GLU A 1 379 ? 20.760 25.657 13.282 1.00 64.44 379 GLU A CA 1
ATOM 3046 C C . GLU A 1 379 ? 21.843 24.886 14.045 1.00 64.44 379 GLU A C 1
ATOM 3048 O O . GLU A 1 379 ? 23.010 24.928 13.651 1.00 64.44 379 GLU A O 1
ATOM 3053 N N . GLU A 1 380 ? 21.478 24.104 15.067 1.00 62.44 380 GLU A N 1
ATOM 3054 C CA . GLU A 1 380 ? 22.435 23.259 15.797 1.00 62.44 380 GLU A CA 1
ATOM 3055 C C . GLU A 1 380 ? 22.979 22.118 14.927 1.00 62.44 380 GLU A C 1
ATOM 3057 O O . GLU A 1 380 ? 24.178 21.827 14.954 1.00 62.44 380 GLU A O 1
ATOM 3062 N N . VAL A 1 381 ? 22.123 21.493 14.110 1.00 53.19 381 VAL A N 1
ATOM 3063 C CA . VAL A 1 381 ? 22.527 20.423 13.185 1.00 53.19 381 VAL A CA 1
ATOM 3064 C C . VAL A 1 381 ? 23.441 20.962 12.082 1.00 53.19 381 VAL A C 1
ATOM 3066 O O . VAL A 1 381 ? 24.467 20.348 11.785 1.00 53.19 381 VAL A O 1
ATOM 3069 N N . LEU A 1 382 ? 23.126 22.124 11.503 1.00 58.53 382 LEU A N 1
ATOM 3070 C CA . LEU A 1 382 ? 23.978 22.767 10.498 1.00 58.53 382 LEU A CA 1
ATOM 3071 C C . LEU A 1 382 ? 25.319 23.220 11.101 1.00 58.53 382 LEU A C 1
ATOM 3073 O O . LEU A 1 382 ? 26.367 22.993 10.492 1.00 58.53 382 LEU A O 1
ATOM 3077 N N . ALA A 1 383 ? 25.318 23.752 12.329 1.00 57.97 383 ALA A N 1
ATOM 3078 C CA . ALA A 1 383 ? 26.533 24.128 13.052 1.00 57.97 383 ALA A CA 1
ATOM 3079 C C . ALA A 1 383 ? 27.423 22.916 13.385 1.00 57.97 383 ALA A C 1
ATOM 3081 O O . ALA A 1 383 ? 28.642 22.973 13.197 1.00 57.97 383 ALA A O 1
ATOM 3082 N N . ALA A 1 384 ? 26.833 21.795 13.817 1.00 56.34 384 ALA A N 1
ATOM 3083 C CA . ALA A 1 384 ? 27.554 20.547 14.080 1.00 56.34 384 ALA A CA 1
ATOM 3084 C C . ALA A 1 384 ? 28.185 19.956 12.806 1.00 56.34 384 ALA A C 1
ATOM 3086 O O . ALA A 1 384 ? 29.278 19.386 12.856 1.00 56.34 384 ALA A O 1
ATOM 3087 N N . LEU A 1 385 ? 27.527 20.143 11.659 1.00 50.41 385 LEU A N 1
ATOM 3088 C CA . LEU A 1 385 ? 28.012 19.738 10.337 1.00 50.41 385 LEU A CA 1
ATOM 3089 C C . LEU A 1 385 ? 28.940 20.773 9.677 1.00 50.41 385 LEU A C 1
ATOM 3091 O O . LEU A 1 385 ? 29.479 20.501 8.607 1.00 50.41 385 LEU A O 1
ATOM 3095 N N . ARG A 1 386 ? 29.184 21.919 10.333 1.00 60.16 386 ARG A N 1
ATOM 3096 C CA . ARG A 1 386 ? 29.999 23.046 9.839 1.00 60.16 386 ARG A CA 1
ATOM 3097 C C . ARG A 1 386 ? 29.510 23.628 8.505 1.00 60.16 386 ARG A C 1
ATOM 3099 O O . ARG A 1 386 ? 30.326 24.087 7.708 1.00 60.16 386 ARG A O 1
ATOM 3106 N N . ILE A 1 387 ? 28.199 23.621 8.276 1.00 52.47 387 ILE A N 1
ATOM 3107 C CA . ILE A 1 387 ? 27.556 24.215 7.097 1.00 52.47 387 ILE A CA 1
ATOM 3108 C C . ILE A 1 387 ? 27.170 25.657 7.447 1.00 52.47 387 ILE A C 1
ATOM 3110 O O . ILE A 1 387 ? 26.545 25.900 8.480 1.00 52.47 387 ILE A O 1
ATOM 3114 N N . GLY A 1 388 ? 27.605 26.623 6.635 1.00 47.47 388 GLY A N 1
ATOM 3115 C CA . GLY A 1 388 ? 27.354 28.046 6.883 1.00 47.47 388 GLY A CA 1
ATOM 3116 C C . GLY A 1 388 ? 25.937 28.478 6.479 1.00 47.47 388 GLY A C 1
ATOM 3117 O O . GLY A 1 388 ? 25.363 27.875 5.583 1.00 47.47 388 GLY A O 1
ATOM 3118 N N . PRO A 1 389 ? 25.380 29.553 7.068 1.00 41.19 389 PRO A N 1
ATOM 3119 C CA . PRO A 1 389 ? 24.015 30.025 6.785 1.00 41.19 389 PRO A CA 1
ATOM 3120 C C . PRO A 1 389 ? 23.799 30.588 5.365 1.00 41.19 389 PRO A C 1
ATOM 3122 O O . PRO A 1 389 ? 22.671 30.929 5.017 1.00 41.19 389 PRO A O 1
ATOM 3125 N N . GLU A 1 390 ? 24.857 30.714 4.558 1.00 44.28 390 GLU A N 1
ATOM 3126 C CA . GLU A 1 390 ? 24.796 31.194 3.166 1.00 44.28 390 GLU A CA 1
ATOM 3127 C C . GLU A 1 390 ? 24.882 30.068 2.111 1.00 44.28 390 GLU A C 1
ATOM 3129 O O . GLU A 1 390 ? 24.902 30.358 0.915 1.00 44.28 390 GLU A O 1
ATOM 3134 N N . GLN A 1 391 ? 24.924 28.801 2.545 1.00 41.31 391 GLN A N 1
ATOM 3135 C CA . GLN A 1 391 ? 24.855 27.582 1.721 1.00 41.31 391 GLN A CA 1
ATOM 3136 C C . GLN A 1 391 ? 23.524 26.865 1.972 1.00 41.31 391 GLN A C 1
ATOM 3138 O O . GLN A 1 391 ? 22.949 26.325 0.999 1.00 41.31 391 GLN A O 1
#

=== Feature glossary ===
Legend for the data blocks above and below:

— What the protein is —

The amino-acid sequence is the protein's primary structure: the linear order of residues from the N-terminus to the C-terminus, written in one-letter code. Everything else here — the 3D coordinates, the secondary structure, the domain annotations — is ultimately a consequence of this string.

Database cross-references. InterPro integrates a dozen domain/family signature databases into unified entries with residue-range hits. GO terms attach function/process/location labels with evidence codes. CATH codes position the fold in a four-level structural taxonomy. Organism is the NCBI-taxonomy species name.

— Where its atoms are —

The mmCIF block holds the 3D Cartesian coordinates of each backbone atom (N, Cα, C, O) in ångströms. mmCIF is the PDB's canonical archive format — a tagged-loop text representation of the atomic model.

The six renders are orthographic views along the three Cartesian axes in both directions. Representation (cartoon, sticks, or surface) and color scheme (sequence-rainbow or by-chain) vary across proteins so the training set covers all the common visualization conventions.

— Local backbone conformation —

Secondary structure is the local, repeating backbone conformation. DSSP classifies it into eight states by reading the hydrogen-bond network: three helix types (H, G, I), two β types (E, B), two non-regular types (T, S), and unstructured coil (-).

SS3 is a coarse helix/strand/coil call (letters a/b/c) made by the P-SEA algorithm from inter-Cα distances and dihedrals. It is less detailed than DSSP but needs only Cα positions.

Backbone dihedral angles. Every residue except chain termini has a φ (preceding-C → N → Cα → C) and a ψ (N → Cα → C → next-N). They are reported in degrees following the IUPAC sign convention. Secondary structure is essentially a statement about which (φ, ψ) basin each residue occupies.

— Global shape and packing —

The geometric summary reports three shape descriptors. Rg (radius of gyration) measures how spread out the Cα atoms are about their centre of mass; compact globular proteins have small Rg, elongated or unfolded ones large. Cα contacts (<8 Å, |i−j|>4) count long-range residue pairs in spatial proximity — high for tightly packed folds, near zero for rods or random coil. The bounding-box extents give the protein's footprint along x, y, z in Å.

Solvent accessibility: the surface area of each residue that a 1.4 Å water probe can touch, in Å². When only backbone atoms are present the absolute values are lower than full-atom SASA (side chains contribute most of the area) and are flagged as backbone-only.

Plot images: a contact map (which residues are close in 3D, as an N×N binary image), a Ramachandran scatter (backbone torsion angles, revealing secondary-structure composition at a glance), and — for AlphaFold structures — a PAE heatmap (pairwise prediction confidence).

— Structural neighborhood —

Foldseek's 3Di representation compresses backbone geometry into a per-residue letter drawn from a learned twenty-state alphabet. It captures the tertiary interaction pattern around each residue — which residues are packed against it in space, regardless of where they are in sequence.

Structural nearest neighbors (via Foldseek easy-search vs the PDB). Reported per hit: target PDB id, E-value, and alignment TM-sc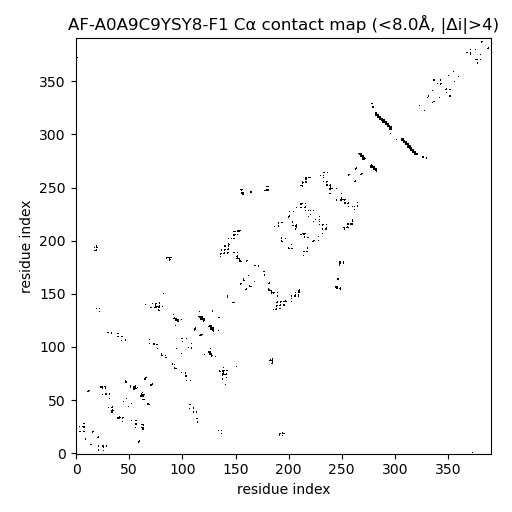ore. A TM-score above ~0.5 is the conventional threshold for 'same fold'.

— Confidence and disorder —

pLDDT (predicted Local Distance Difference Test) is AlphaFold's per-residue confidence score, ranging from 0 to 100. Values above 90 indicate high confidence (typically well-packed cores); 70–90 is confident; 50–70 low confidence; below 50 usually means the region is disordered or the prediction is unreliable there. AlphaFold stores pLDDT in the mmCIF B-factor column.

For experimental (PDB) structures, the B-factor (temperature factor) quantifies the positional spread of each atom in the crystal — a combination of thermal vibration and static disorder — in units of Å². High B-factors mark flexible loops or poorly resolved regions; low B-factors mark the rigid, well-ordered core.

Predicted Aligned Error (PAE) is an AlphaFold confidence matrix: entry (i, j) is the expected error in the position of residue j, in ångströms, when the prediction is superimposed on the true structure at residue i. Low PAE within a block of residues means that block is internally rigid and well-predicted; high PAE between two blocks means their relative placement is uncertain even if each block individually is confident.